Protein AF-A0AAD7UA98-F1 (afdb_monomer_lite)

Sequence (426 aa):
MFFFFVTSLAAAAREECEVGIVGAGWAGIYAAYRLAEAGHKDICVFEASQRTGGRTYSFGLDKLTIDVGAYRFAHEMHLPSDLIRHFGFDEACYEPDCAPDSEVNNYTLYKIVNDSNAAGYHMPLAAMAAKLEGARFFYGARLVGVHPGLALQFDNYTVTARSVLLNLPRSAIKQLDAKDTLFVDPIAERLLGCDPCGGERFFQIKVYCVYEYPWWRARLGIEEGYFTDVDTNPPFVGRYHDGPIFDGVVGPGALEVVYAVNLQYDQIEWYLQFRDDATEPLTVSSDPRLLDAIHTKLMKIHNLTDEKPPLAAVMGFWDLNQTHVATAPEASNFQALVGDSCPTETCLGHVSPHDYMVRTSLDPTNGSFPLFVANNDFWYGGYQDLTCCWAEQSLRVAERILHDHFRLPKPDWLDAHYYNTTILQL

Secondary structure (DSSP, 8-state):
--------------SEEEEEEE--SHHHHHHHHHHHHTT---EEEEESSSSTTTT--EEEETTEEEESS---EETT-HHHHHHHHHTT-EEEESSTT-PEETTTTTEEEEEEEETTEE--TTHHHHHHHTT-TTPEEEET--EEEEETTTEEEESS-EEEEEEEEE---HHHHTTS-GGG-S---HHHHHHHT--GGGSS--EEEEEEEEESS-HHHHHH---S-EEEE-SSSSPEEEETTTS-BSTTTTS-EEEEEEEEETTT-GGGGGGGGG-S-TT-SEEEE--HHHHHHHHHHHHHHHT-SSPPPPSEEEEEEEE-STTSSSPPP--BSTHHHHGGGS---GGGTT--HHHHHIIIII-TTTTSS-EEE--GGG-BTTBTTB-S--HHHHHHHHHHHHHHTT-PPPPTTS-HHHIIIIITT-

InterPro domains:
  IPR036188 FAD/NAD(P)-binding domain superfamily [G3DSA:3.50.50.60] (12-102)
  IPR036188 FAD/NAD(P)-binding domain superfamily [SSF51905] (15-185)
  IPR050281 Flavin monoamine oxidase and related enzymes [PTHR10742] (18-76)

Structure (mmCIF, N/CA/C/O backbone):
data_AF-A0AAD7UA98-F1
#
_entry.id   AF-A0AAD7UA98-F1
#
loop_
_atom_site.group_PDB
_atom_site.id
_atom_site.type_symbol
_atom_site.label_atom_id
_atom_site.label_alt_id
_atom_site.label_comp_id
_atom_site.label_asym_id
_atom_site.label_entity_id
_atom_site.label_seq_id
_atom_site.pdbx_PDB_ins_code
_atom_site.Cartn_x
_atom_site.Cartn_y
_atom_site.Cartn_z
_atom_site.occupancy
_atom_site.B_iso_or_equiv
_atom_site.auth_seq_id
_atom_site.auth_comp_id
_atom_site.auth_asym_id
_atom_site.auth_atom_id
_atom_site.pdbx_PDB_model_num
ATOM 1 N N . MET A 1 1 ? -44.241 -7.076 -26.609 1.00 37.97 1 MET A N 1
ATOM 2 C CA . MET A 1 1 ? -42.880 -7.252 -26.066 1.00 37.97 1 MET A CA 1
ATOM 3 C C . MET A 1 1 ? -42.855 -6.514 -24.736 1.00 37.97 1 MET A C 1
ATOM 5 O O . MET A 1 1 ? -42.953 -5.296 -24.734 1.00 37.97 1 MET A O 1
ATOM 9 N N . PHE A 1 2 ? -42.947 -7.252 -23.628 1.00 29.02 2 PHE A N 1
ATOM 10 C CA . PHE A 1 2 ? -43.043 -6.705 -22.271 1.00 29.02 2 PHE A CA 1
ATOM 11 C C . PHE A 1 2 ? -41.655 -6.242 -21.815 1.00 29.02 2 PHE A C 1
ATOM 13 O O . PHE A 1 2 ? -40.738 -7.056 -21.751 1.00 29.02 2 PHE A O 1
ATOM 20 N N . PHE A 1 3 ? -41.507 -4.956 -21.503 1.00 28.66 3 PHE A N 1
ATOM 21 C CA . PHE A 1 3 ? -40.347 -4.446 -20.776 1.00 28.66 3 PHE A CA 1
ATOM 22 C C . PHE A 1 3 ? -40.556 -4.732 -19.287 1.00 28.66 3 PHE A C 1
ATOM 24 O O . PHE A 1 3 ? -41.415 -4.124 -18.649 1.00 28.66 3 PHE A O 1
ATOM 31 N N . PHE A 1 4 ? -39.793 -5.675 -18.738 1.00 30.17 4 PHE A N 1
ATOM 32 C CA . PHE A 1 4 ? -39.646 -5.813 -17.294 1.00 30.17 4 PHE A CA 1
ATOM 33 C C . PHE A 1 4 ? -38.662 -4.744 -16.812 1.00 30.17 4 PHE A C 1
ATOM 35 O O . PHE A 1 4 ? -37.460 -4.847 -17.041 1.00 30.17 4 PHE A O 1
ATOM 42 N N . PHE A 1 5 ? -39.180 -3.714 -16.144 1.00 32.75 5 PHE A N 1
ATOM 43 C CA . PHE A 1 5 ? -38.383 -2.913 -15.222 1.00 32.75 5 PHE A CA 1
ATOM 44 C C . PHE A 1 5 ? -38.060 -3.798 -14.018 1.00 32.75 5 PHE A C 1
ATOM 46 O O . PHE A 1 5 ? -38.937 -4.094 -13.209 1.00 32.75 5 PHE A O 1
ATOM 53 N N . VAL A 1 6 ? -36.809 -4.239 -13.902 1.00 33.72 6 VAL A N 1
ATOM 54 C CA . VAL A 1 6 ? -36.295 -4.740 -12.627 1.00 33.72 6 VAL A CA 1
ATOM 55 C C . VAL A 1 6 ? -35.995 -3.506 -11.787 1.00 33.72 6 VAL A C 1
ATOM 57 O O . VAL A 1 6 ? -34.964 -2.858 -11.943 1.00 33.72 6 VAL A O 1
ATOM 60 N N . THR A 1 7 ? -36.940 -3.132 -10.930 1.00 34.50 7 THR A N 1
ATOM 61 C CA . THR A 1 7 ? -36.662 -2.245 -9.804 1.00 34.50 7 THR A CA 1
ATOM 62 C C . THR A 1 7 ? -35.604 -2.922 -8.943 1.00 34.50 7 THR A C 1
ATOM 64 O O . THR A 1 7 ? -35.870 -3.973 -8.358 1.00 34.50 7 THR A O 1
ATOM 67 N N . SER A 1 8 ? -34.407 -2.338 -8.899 1.00 37.91 8 SER A N 1
ATOM 68 C CA . SER A 1 8 ? -33.387 -2.676 -7.913 1.00 37.91 8 SER A CA 1
ATOM 69 C C . SER A 1 8 ? -33.990 -2.456 -6.528 1.00 37.91 8 SER A C 1
ATOM 71 O O . SER A 1 8 ? -34.195 -1.323 -6.093 1.00 37.91 8 SER A O 1
ATOM 73 N N . LEU A 1 9 ? -34.353 -3.548 -5.861 1.00 39.12 9 LEU A N 1
ATOM 74 C CA . LEU A 1 9 ? -34.545 -3.544 -4.423 1.00 39.12 9 LEU A CA 1
ATOM 75 C C . LEU A 1 9 ? -33.144 -3.396 -3.837 1.00 39.12 9 LEU A C 1
ATOM 77 O O . LEU A 1 9 ? -32.427 -4.382 -3.687 1.00 39.12 9 LEU A O 1
ATOM 81 N N . ALA A 1 10 ? -32.750 -2.157 -3.540 1.00 40.94 10 ALA A N 1
ATOM 82 C CA . ALA A 1 10 ? -31.718 -1.918 -2.549 1.00 40.94 10 ALA A CA 1
ATOM 83 C C . ALA A 1 10 ? -32.150 -2.699 -1.305 1.00 40.94 10 ALA A C 1
ATOM 85 O O . ALA A 1 10 ? -33.170 -2.381 -0.689 1.00 40.94 10 ALA A O 1
ATOM 86 N N . ALA A 1 11 ? -31.446 -3.790 -1.004 1.00 41.56 11 ALA A N 1
ATOM 87 C CA . ALA A 1 11 ? -31.601 -4.464 0.267 1.00 41.56 11 ALA A CA 1
ATOM 88 C C . ALA A 1 11 ? -31.388 -3.384 1.327 1.00 41.56 11 ALA A C 1
ATOM 90 O O . ALA A 1 11 ? -30.312 -2.790 1.374 1.00 41.56 11 ALA A O 1
ATOM 91 N N . ALA A 1 12 ? -32.429 -3.067 2.099 1.00 43.28 12 ALA A N 1
ATOM 92 C CA . ALA A 1 12 ? -32.301 -2.166 3.229 1.00 43.28 12 ALA A CA 1
ATOM 93 C C . ALA A 1 12 ? -31.185 -2.742 4.103 1.00 43.28 12 ALA A C 1
ATOM 95 O O . ALA A 1 12 ? -31.334 -3.832 4.665 1.00 43.28 12 ALA A O 1
ATOM 96 N N . ALA A 1 13 ? -30.028 -2.080 4.103 1.00 52.38 13 ALA A N 1
ATOM 97 C CA . ALA A 1 13 ? -28.912 -2.483 4.930 1.00 52.38 13 ALA A CA 1
ATOM 98 C C . ALA A 1 13 ? -29.445 -2.553 6.361 1.00 52.38 13 ALA A C 1
ATOM 100 O O . ALA A 1 13 ? -30.115 -1.627 6.815 1.00 52.38 13 ALA A O 1
ATOM 101 N N . ARG A 1 14 ? -29.197 -3.659 7.070 1.00 61.88 14 ARG A N 1
ATOM 102 C CA . ARG A 1 14 ? -29.333 -3.622 8.526 1.00 61.88 14 ARG A CA 1
ATOM 103 C C . ARG A 1 14 ? -28.490 -2.444 9.006 1.00 61.88 14 ARG A C 1
ATOM 105 O O . ARG A 1 14 ? -27.285 -2.447 8.755 1.00 61.88 14 ARG A O 1
ATOM 112 N N . GLU A 1 15 ? -29.134 -1.489 9.671 1.00 79.31 15 GLU A N 1
ATOM 113 C CA . GLU A 1 15 ? -28.532 -0.269 10.234 1.00 79.31 15 GLU A CA 1
ATOM 114 C C . GLU A 1 15 ? -27.592 -0.560 11.421 1.00 79.31 15 GLU A C 1
ATOM 116 O O . GLU A 1 15 ? -27.102 0.358 12.073 1.00 79.31 15 GLU A O 1
ATOM 121 N N . GLU A 1 16 ? -27.322 -1.838 11.700 1.00 91.12 16 GLU A N 1
ATOM 122 C CA . GLU A 1 16 ? -26.466 -2.302 12.784 1.00 91.12 16 GLU A CA 1
ATOM 123 C C . GLU A 1 16 ? -25.498 -3.383 12.285 1.00 91.12 16 GLU A C 1
ATOM 125 O O . GLU A 1 16 ? -25.853 -4.205 11.428 1.00 91.12 16 GLU A O 1
ATOM 130 N N . CYS A 1 17 ? -24.292 -3.386 12.847 1.00 94.12 17 CYS A N 1
ATOM 131 C CA . CYS A 1 17 ? -23.262 -4.407 12.676 1.00 94.12 17 CYS A CA 1
ATOM 132 C C . CYS A 1 17 ? -22.688 -4.793 14.050 1.00 94.12 17 CYS A C 1
ATOM 134 O O . CYS A 1 17 ? -22.576 -3.960 14.951 1.00 94.12 17 CYS A O 1
ATOM 136 N N . GLU A 1 18 ? -22.266 -6.041 14.239 1.00 95.00 18 GLU A N 1
ATOM 137 C CA . GLU A 1 18 ? -21.481 -6.395 15.428 1.00 95.00 18 GLU A CA 1
ATOM 138 C C . GLU A 1 18 ? -20.083 -5.773 15.331 1.00 95.00 18 GLU A C 1
ATOM 140 O O . GLU A 1 18 ? -19.629 -5.101 16.260 1.00 95.00 18 GLU A O 1
ATOM 145 N N . VAL A 1 19 ? -19.444 -5.930 14.169 1.00 97.31 19 VAL A N 1
ATOM 146 C CA . VAL A 1 19 ? -18.128 -5.358 13.878 1.00 97.31 19 VAL A CA 1
ATOM 147 C C . VAL A 1 19 ? -18.201 -4.529 12.602 1.00 97.31 19 VAL A C 1
ATOM 149 O O . VAL A 1 19 ? -18.524 -5.048 11.532 1.00 97.31 19 VAL A O 1
ATOM 152 N N . GLY A 1 20 ? -17.903 -3.235 12.715 1.00 97.75 20 GLY A N 1
ATOM 153 C CA . GLY A 1 20 ? -17.739 -2.332 11.580 1.00 97.75 20 GLY A CA 1
ATOM 154 C C . GLY A 1 20 ? -16.265 -2.187 11.213 1.00 97.75 20 GLY A C 1
ATOM 155 O O . GLY A 1 20 ? -15.462 -1.743 12.022 1.00 97.75 20 GLY A O 1
ATOM 156 N N . ILE A 1 21 ? -15.892 -2.535 9.992 1.00 98.56 21 ILE A N 1
ATOM 157 C CA . ILE A 1 21 ? -14.538 -2.359 9.466 1.00 98.56 21 ILE A CA 1
ATOM 158 C C . ILE A 1 21 ? -14.624 -1.337 8.342 1.00 98.56 21 ILE A C 1
ATOM 160 O O . ILE A 1 21 ? -15.347 -1.549 7.371 1.00 98.56 21 ILE A O 1
ATOM 164 N N . VAL A 1 22 ? -13.913 -0.221 8.468 1.00 98.00 22 VAL A N 1
ATOM 165 C CA . VAL A 1 22 ? -13.911 0.844 7.459 1.00 98.00 22 VAL A CA 1
ATOM 166 C C . VAL A 1 22 ? -12.542 0.895 6.788 1.00 98.00 22 VAL A C 1
ATOM 168 O O . VAL A 1 22 ? -11.547 1.199 7.438 1.00 98.00 22 VAL A O 1
ATOM 171 N N . GLY A 1 23 ? -12.508 0.603 5.492 1.00 97.56 23 GLY A N 1
ATOM 172 C CA . GLY A 1 23 ? -11.318 0.420 4.665 1.00 97.56 23 GLY A CA 1
ATOM 173 C C . GLY A 1 23 ? -11.058 -1.060 4.374 1.00 97.56 23 GLY A C 1
ATOM 174 O O . GLY A 1 23 ? -10.823 -1.851 5.285 1.00 97.56 23 GLY A O 1
ATOM 175 N N . ALA A 1 24 ? -11.063 -1.438 3.096 1.00 97.12 24 ALA A N 1
ATOM 176 C CA . ALA A 1 24 ? -10.772 -2.788 2.612 1.00 97.12 24 ALA A CA 1
ATOM 177 C C . ALA A 1 24 ? -9.306 -2.930 2.150 1.00 97.12 24 ALA A C 1
ATOM 179 O O . ALA A 1 24 ? -9.020 -3.528 1.110 1.00 97.12 24 ALA A O 1
ATOM 180 N N . GLY A 1 25 ? -8.364 -2.354 2.903 1.00 97.06 25 GLY A N 1
ATOM 181 C CA . GLY A 1 25 ? -6.926 -2.580 2.739 1.00 97.06 25 GLY A CA 1
ATOM 182 C C . GLY A 1 25 ? -6.443 -3.826 3.492 1.00 97.06 25 GLY A C 1
ATOM 183 O O . GLY A 1 25 ? -7.246 -4.641 3.947 1.00 97.06 25 GLY A O 1
ATOM 184 N N . TRP A 1 26 ? -5.120 -3.966 3.647 1.00 97.88 26 TRP A N 1
ATOM 185 C CA . TRP A 1 26 ? -4.495 -5.104 4.339 1.00 97.88 26 TRP A CA 1
ATOM 186 C C . TRP A 1 26 ? -5.079 -5.350 5.731 1.00 97.88 26 TRP A C 1
ATOM 188 O O . TRP A 1 26 ? -5.628 -6.420 5.966 1.00 97.88 26 TRP A O 1
ATOM 198 N N . ALA A 1 27 ? -5.009 -4.366 6.632 1.00 98.19 27 ALA A N 1
ATOM 199 C CA . ALA A 1 27 ? -5.503 -4.522 8.000 1.00 98.19 27 ALA A CA 1
ATOM 200 C C . ALA A 1 27 ? -7.015 -4.774 8.070 1.00 98.19 27 ALA A C 1
ATOM 202 O O . ALA A 1 27 ? -7.452 -5.604 8.863 1.00 98.19 27 ALA A O 1
ATOM 203 N N . GLY A 1 28 ? -7.813 -4.095 7.238 1.00 98.38 28 GLY A N 1
ATOM 204 C CA . GLY A 1 28 ? -9.266 -4.258 7.238 1.00 98.38 28 GLY A CA 1
ATOM 205 C C . GLY A 1 28 ? -9.708 -5.645 6.770 1.00 98.38 28 GLY A C 1
ATOM 206 O O . GLY A 1 28 ? -10.461 -6.324 7.469 1.00 98.38 28 GLY A O 1
ATOM 207 N N . ILE A 1 29 ? -9.195 -6.107 5.625 1.00 98.25 29 ILE A N 1
ATOM 208 C CA . ILE A 1 29 ? -9.502 -7.451 5.110 1.00 98.25 29 ILE A CA 1
ATOM 209 C C . ILE A 1 29 ? -8.942 -8.535 6.025 1.00 98.25 29 ILE A C 1
ATOM 211 O O . ILE A 1 29 ? -9.627 -9.525 6.272 1.00 98.25 29 ILE A O 1
ATOM 215 N N . TYR A 1 30 ? -7.742 -8.339 6.567 1.00 98.62 30 TYR A N 1
ATOM 216 C CA . TYR A 1 30 ? -7.142 -9.272 7.512 1.00 98.62 30 TYR A CA 1
ATOM 217 C C . TYR A 1 30 ? -7.964 -9.424 8.794 1.00 98.62 30 TYR A C 1
ATOM 219 O O . TYR A 1 30 ? -8.252 -10.546 9.215 1.00 98.62 30 TYR A O 1
ATOM 227 N N . ALA A 1 31 ? -8.412 -8.311 9.382 1.00 98.50 31 ALA A N 1
ATOM 228 C CA . ALA A 1 31 ? -9.278 -8.341 10.553 1.00 98.50 31 ALA A CA 1
ATOM 229 C C . ALA A 1 31 ? -10.613 -9.029 10.254 1.00 98.50 31 ALA A C 1
ATOM 231 O O . ALA A 1 31 ? -11.031 -9.904 11.012 1.00 98.50 31 ALA A O 1
ATOM 232 N N . ALA A 1 32 ? -11.248 -8.693 9.126 1.00 98.38 32 ALA A N 1
ATOM 233 C CA . ALA A 1 32 ? -12.476 -9.351 8.692 1.00 98.38 32 ALA A CA 1
ATOM 234 C C . ALA A 1 32 ? -12.274 -10.867 8.551 1.00 98.38 32 ALA A C 1
ATOM 236 O O . ALA A 1 32 ? -13.103 -11.645 9.019 1.00 98.38 32 ALA A O 1
ATOM 237 N N . TYR A 1 33 ? -11.159 -11.278 7.938 1.00 97.81 33 TYR A N 1
ATOM 238 C CA . TYR A 1 33 ? -10.825 -12.677 7.671 1.00 97.81 33 TYR A CA 1
ATOM 239 C C . TYR A 1 33 ? -10.687 -13.459 8.970 1.00 97.81 33 TYR A C 1
ATOM 241 O O . TYR A 1 33 ? -11.378 -14.454 9.174 1.00 97.81 33 TYR A O 1
ATOM 249 N N . ARG A 1 34 ? -9.889 -12.942 9.901 1.00 97.81 34 ARG A N 1
ATOM 250 C CA . ARG A 1 34 ? -9.655 -13.575 11.200 1.00 97.81 34 ARG A CA 1
ATOM 251 C C . ARG A 1 34 ? -10.902 -13.656 12.070 1.00 97.81 34 ARG A C 1
ATOM 253 O O . ARG A 1 34 ? -11.116 -14.666 12.738 1.00 97.81 34 ARG A O 1
ATOM 260 N N . LEU A 1 35 ? -11.742 -12.622 12.047 1.00 97.19 35 LEU A N 1
ATOM 261 C CA . LEU A 1 35 ? -13.026 -12.630 12.749 1.00 97.19 35 LEU A CA 1
ATOM 262 C C . LEU A 1 35 ? -13.990 -13.660 12.145 1.00 97.19 35 LEU A C 1
ATOM 264 O O . LEU A 1 35 ? -14.641 -14.396 12.890 1.00 97.19 35 LEU A O 1
ATOM 268 N N . ALA A 1 36 ? -14.061 -13.747 10.815 1.00 95.81 36 ALA A N 1
ATOM 269 C CA . ALA A 1 36 ? -14.895 -14.727 10.125 1.00 95.81 36 ALA A CA 1
ATOM 270 C C . ALA A 1 36 ? -14.436 -16.166 10.415 1.00 95.81 36 ALA A C 1
ATOM 272 O O . ALA A 1 36 ? -15.267 -17.014 10.744 1.00 95.81 36 ALA A O 1
ATOM 273 N N . GLU A 1 37 ? -13.126 -16.437 10.390 1.00 94.69 37 GLU A N 1
ATOM 274 C CA . GLU A 1 37 ? -12.563 -17.748 10.752 1.00 94.69 37 GLU A CA 1
ATOM 275 C C . GLU A 1 37 ? -12.889 -18.159 12.191 1.00 94.69 37 GLU A C 1
ATOM 277 O O . GLU A 1 37 ? -13.140 -19.333 12.466 1.00 94.69 37 GLU A O 1
ATOM 282 N N . ALA A 1 38 ? -12.947 -17.195 13.108 1.00 94.31 38 ALA A N 1
ATOM 283 C CA . ALA A 1 38 ? -13.352 -17.431 14.490 1.00 94.31 38 ALA A CA 1
ATOM 284 C C . ALA A 1 38 ? -14.873 -17.534 14.694 1.00 94.31 38 ALA A C 1
ATOM 286 O O . ALA A 1 38 ? -15.338 -17.754 15.814 1.00 94.31 38 ALA A O 1
ATOM 287 N N . GLY A 1 39 ? -15.658 -17.405 13.623 1.00 93.12 39 GLY A N 1
ATOM 288 C CA . GLY A 1 39 ? -17.101 -17.609 13.635 1.00 93.12 39 GLY A CA 1
ATOM 289 C C . GLY A 1 39 ? -17.933 -16.368 13.959 1.00 93.12 39 GLY A C 1
ATOM 290 O O . GLY A 1 39 ? -19.134 -16.521 14.210 1.00 93.12 39 GLY A O 1
ATOM 291 N N . HIS A 1 40 ? -17.357 -15.160 13.932 1.00 92.81 40 HIS A N 1
ATOM 292 C CA . HIS A 1 40 ? -18.151 -13.926 13.959 1.00 92.81 40 HIS A CA 1
ATOM 293 C C . HIS A 1 40 ? -18.977 -13.817 12.670 1.00 92.81 40 HIS A C 1
ATOM 295 O O . HIS A 1 40 ? -18.463 -14.016 11.572 1.00 92.81 40 HIS A O 1
ATOM 301 N N . LYS A 1 41 ? -20.276 -13.518 12.798 1.00 84.06 41 LYS A N 1
ATOM 302 C CA . LYS A 1 41 ? -21.236 -13.617 11.677 1.00 84.06 41 LYS A CA 1
ATOM 303 C C . LYS A 1 41 ? -21.770 -12.286 11.167 1.00 84.06 41 LYS A C 1
ATOM 305 O O . LYS A 1 41 ? -22.376 -12.265 10.102 1.00 84.06 41 LYS A O 1
ATOM 310 N N . ASP A 1 42 ? -21.601 -11.203 11.922 1.00 93.00 42 ASP A N 1
ATOM 311 C CA . ASP A 1 42 ? -22.148 -9.888 11.577 1.00 93.00 42 ASP A CA 1
ATOM 312 C C . ASP A 1 42 ? -21.040 -8.840 11.419 1.00 93.00 42 ASP A C 1
ATOM 314 O O . ASP A 1 42 ? -20.940 -7.861 12.162 1.00 93.00 42 ASP A O 1
ATOM 318 N N . ILE A 1 43 ? -20.174 -9.111 10.441 1.00 96.81 43 ILE A N 1
ATOM 319 C CA . ILE A 1 43 ? -19.045 -8.267 10.052 1.00 96.81 43 ILE A CA 1
ATOM 320 C C . ILE A 1 43 ? -19.471 -7.424 8.848 1.00 96.81 43 ILE A C 1
ATOM 322 O O . ILE A 1 43 ? -19.919 -7.961 7.831 1.00 96.81 43 ILE A O 1
ATOM 326 N N . CYS A 1 44 ? -19.305 -6.110 8.948 1.00 97.81 44 CYS A N 1
ATOM 327 C CA . CYS A 1 44 ? -19.545 -5.172 7.859 1.00 97.81 44 CYS A CA 1
ATOM 328 C C . CYS A 1 44 ? -18.231 -4.537 7.426 1.00 97.81 44 CYS A C 1
ATOM 330 O O . CYS A 1 44 ? -17.569 -3.904 8.244 1.00 97.81 44 CYS A O 1
ATOM 332 N N . VAL A 1 45 ? -17.878 -4.671 6.151 1.00 98.19 45 VAL A N 1
ATOM 333 C CA . VAL A 1 45 ? -16.706 -4.030 5.552 1.00 98.19 45 VAL A CA 1
ATOM 334 C C . VAL A 1 45 ? -17.180 -2.907 4.636 1.00 98.19 45 VAL A C 1
ATOM 336 O O . VAL A 1 45 ? -17.888 -3.149 3.659 1.00 98.19 45 VAL A O 1
ATOM 339 N N . PHE A 1 46 ? -16.794 -1.678 4.958 1.00 97.88 46 PHE A N 1
ATOM 340 C CA . PHE A 1 46 ? -17.123 -0.473 4.204 1.00 97.88 46 PHE A CA 1
ATOM 341 C C . PHE A 1 46 ? -15.880 0.022 3.476 1.00 97.88 46 PHE A C 1
ATOM 343 O O . PHE A 1 46 ? -14.867 0.298 4.109 1.00 97.88 46 PHE A O 1
ATOM 350 N N . GLU A 1 47 ? -15.947 0.139 2.158 1.00 96.69 47 GLU A N 1
ATOM 351 C CA . GLU A 1 47 ? -14.846 0.582 1.309 1.00 96.69 47 GLU A CA 1
ATOM 352 C C . GLU A 1 47 ? -15.308 1.772 0.478 1.00 96.69 47 GLU A C 1
ATOM 354 O O . GLU A 1 47 ? -16.334 1.712 -0.196 1.00 96.69 47 GLU A O 1
ATOM 359 N N . ALA A 1 48 ? -14.558 2.868 0.534 1.00 94.31 48 ALA A N 1
ATOM 360 C CA . ALA A 1 48 ? -14.937 4.100 -0.142 1.00 94.31 48 ALA A CA 1
ATOM 361 C C . ALA A 1 48 ? -14.710 4.031 -1.663 1.00 94.31 48 ALA A C 1
ATOM 363 O O . ALA A 1 48 ? -15.439 4.677 -2.414 1.00 94.31 48 ALA A O 1
ATOM 364 N N . SER A 1 49 ? -13.756 3.225 -2.132 1.00 91.75 49 SER A N 1
ATOM 365 C CA . SER A 1 49 ? -13.564 2.934 -3.555 1.00 91.75 49 SER A CA 1
ATOM 366 C C . SER A 1 49 ? -14.472 1.794 -4.046 1.00 91.75 49 SER A C 1
ATOM 368 O O . SER A 1 49 ? -15.310 1.259 -3.317 1.00 91.75 49 SER A O 1
ATOM 370 N N . GLN A 1 50 ? -14.307 1.412 -5.313 1.00 92.31 50 GLN A N 1
ATOM 371 C CA . GLN A 1 50 ? -14.962 0.244 -5.913 1.00 92.31 50 GLN A CA 1
ATOM 372 C C . GLN A 1 50 ? -14.094 -1.025 -5.848 1.00 92.31 50 GLN A C 1
ATOM 374 O O . GLN A 1 50 ? -14.394 -2.008 -6.525 1.00 92.31 50 GLN A O 1
ATOM 379 N N . ARG A 1 51 ? -12.994 -1.017 -5.077 1.00 92.50 51 ARG A N 1
ATOM 380 C CA . ARG A 1 51 ? -12.004 -2.099 -5.077 1.00 92.50 51 ARG A CA 1
ATOM 381 C C . ARG A 1 51 ? -11.434 -2.375 -3.685 1.00 92.50 51 ARG A C 1
ATOM 383 O O . ARG A 1 51 ? -11.073 -1.476 -2.940 1.00 92.50 51 ARG A O 1
ATOM 390 N N . THR A 1 52 ? -11.249 -3.653 -3.379 1.00 95.00 52 THR A N 1
ATOM 391 C CA . THR A 1 52 ? -10.440 -4.102 -2.238 1.00 95.00 52 THR A CA 1
ATOM 392 C C . THR A 1 52 ? -8.946 -3.961 -2.541 1.00 95.00 52 THR A C 1
ATOM 394 O O . THR A 1 52 ? -8.489 -4.358 -3.613 1.00 95.00 52 THR A O 1
ATOM 397 N N . GLY A 1 53 ? -8.159 -3.449 -1.594 1.00 93.69 53 GLY A N 1
ATOM 398 C CA . GLY A 1 53 ? -6.697 -3.406 -1.702 1.00 93.69 53 GLY A CA 1
ATOM 399 C C . GLY A 1 53 ? -6.037 -2.142 -1.170 1.00 93.69 53 GLY A C 1
ATOM 400 O O . GLY A 1 53 ? -4.879 -2.192 -0.752 1.00 93.69 53 GLY A O 1
ATOM 401 N N . GLY A 1 54 ? -6.746 -1.009 -1.168 1.00 93.44 54 GLY A N 1
ATOM 402 C CA . GLY A 1 54 ? -6.150 0.293 -0.858 1.00 93.44 54 GLY A CA 1
ATOM 403 C C . GLY A 1 54 ? -4.880 0.533 -1.689 1.00 93.44 54 GLY A C 1
ATOM 404 O O . GLY A 1 54 ? -4.892 0.364 -2.910 1.00 93.44 54 GLY A O 1
ATOM 405 N N . ARG A 1 55 ? -3.763 0.831 -1.008 1.00 94.56 55 ARG A N 1
ATOM 406 C CA . ARG A 1 55 ? -2.421 1.026 -1.601 1.00 94.56 55 ARG A CA 1
ATOM 407 C C . ARG A 1 55 ? -1.780 -0.220 -2.225 1.00 94.56 55 ARG A C 1
ATOM 409 O O . ARG A 1 55 ? -0.716 -0.131 -2.829 1.00 94.56 55 ARG A O 1
ATOM 416 N N . THR A 1 56 ? -2.382 -1.398 -2.074 1.00 96.44 56 THR A N 1
ATOM 417 C CA . THR A 1 56 ? -1.985 -2.583 -2.846 1.00 96.44 56 THR A CA 1
ATOM 418 C C . THR A 1 56 ? -2.833 -2.640 -4.103 1.00 96.44 56 THR A C 1
ATOM 420 O O . THR A 1 56 ? -4.053 -2.830 -4.035 1.00 96.44 56 THR A O 1
ATOM 423 N N . TYR A 1 57 ? -2.188 -2.428 -5.247 1.00 95.88 57 TYR A N 1
ATOM 424 C CA . TYR A 1 57 ? -2.861 -2.339 -6.532 1.00 95.88 57 TYR A CA 1
ATOM 425 C C . TYR A 1 57 ? -2.021 -2.987 -7.628 1.00 95.88 57 TYR A C 1
ATOM 427 O O . TYR A 1 57 ? -1.025 -2.425 -8.080 1.00 95.88 57 TYR A O 1
ATOM 435 N N . SER A 1 58 ? -2.475 -4.161 -8.054 1.00 96.88 58 SER A N 1
ATOM 436 C CA . SER A 1 58 ? -1.977 -4.863 -9.228 1.00 96.88 58 SER A CA 1
ATOM 437 C C . SER A 1 58 ? -2.912 -4.624 -10.414 1.00 96.88 58 SER A C 1
ATOM 439 O O . SER A 1 58 ? -4.126 -4.792 -10.289 1.00 96.88 58 SER A O 1
ATOM 441 N N . PHE A 1 59 ? -2.356 -4.263 -11.565 1.00 96.31 59 PHE A N 1
ATOM 442 C CA . PHE A 1 59 ? -3.073 -4.082 -12.821 1.00 96.31 59 PHE A CA 1
ATOM 443 C C . PHE A 1 59 ? -2.618 -5.128 -13.842 1.00 96.31 59 PHE A C 1
ATOM 445 O O . PHE A 1 59 ? -1.421 -5.304 -14.070 1.00 96.31 59 PHE A O 1
ATOM 452 N N . GLY A 1 60 ? -3.572 -5.828 -14.452 1.00 96.56 60 GLY A N 1
ATOM 453 C CA . GLY A 1 60 ? -3.296 -6.776 -15.529 1.00 96.56 60 GLY A CA 1
ATOM 454 C C . GLY A 1 60 ? -3.289 -6.077 -16.886 1.00 96.56 60 GLY A C 1
ATOM 455 O O . GLY A 1 60 ? -4.282 -5.450 -17.253 1.00 96.56 60 GLY A O 1
ATOM 456 N N . LEU A 1 61 ? -2.205 -6.226 -17.647 1.00 94.31 61 LEU A N 1
ATOM 457 C CA . LEU A 1 61 ? -2.113 -5.783 -19.038 1.00 94.31 61 LEU A CA 1
ATOM 458 C C . LEU A 1 61 ? -1.404 -6.855 -19.870 1.00 94.31 61 LEU A C 1
ATOM 460 O O . LEU A 1 61 ? -0.274 -7.240 -19.575 1.00 94.31 61 LEU A O 1
ATOM 464 N N . ASP A 1 62 ? -2.080 -7.354 -20.904 1.00 86.31 62 ASP A N 1
ATOM 465 C CA . ASP A 1 62 ? -1.664 -8.530 -21.675 1.00 86.31 62 ASP A CA 1
ATOM 466 C C . ASP A 1 62 ? -1.383 -9.756 -20.784 1.00 86.31 62 ASP A C 1
ATOM 468 O O . ASP A 1 62 ? -2.300 -10.313 -20.183 1.00 86.31 62 ASP A O 1
ATOM 472 N N . LYS A 1 63 ? -0.119 -10.196 -20.718 1.00 91.31 63 LYS A N 1
ATOM 473 C CA . LYS A 1 63 ? 0.356 -11.312 -19.882 1.00 91.31 63 LYS A CA 1
ATOM 474 C C . LYS A 1 63 ? 1.109 -10.841 -18.635 1.00 91.31 63 LYS A C 1
ATOM 476 O O . LYS A 1 63 ? 1.731 -11.653 -17.954 1.00 91.31 63 LYS A O 1
ATOM 481 N N . LEU A 1 64 ? 1.109 -9.535 -18.379 1.00 96.19 64 LEU A N 1
ATOM 482 C CA . LEU A 1 64 ? 1.825 -8.911 -17.278 1.00 96.19 64 LEU A CA 1
ATOM 483 C C . LEU A 1 64 ? 0.859 -8.545 -16.158 1.00 96.19 64 LEU A C 1
ATOM 485 O O . LEU A 1 64 ? -0.227 -8.020 -16.406 1.00 96.19 64 LEU A O 1
ATOM 489 N N . THR A 1 65 ? 1.312 -8.746 -14.926 1.00 97.31 65 THR A N 1
ATOM 490 C CA . THR A 1 65 ? 0.696 -8.158 -13.736 1.00 97.31 65 THR A CA 1
ATOM 491 C C . THR A 1 65 ? 1.643 -7.101 -13.192 1.00 97.31 65 THR A C 1
ATOM 493 O O . THR A 1 65 ? 2.742 -7.427 -12.750 1.00 97.31 65 THR A O 1
ATOM 496 N N . ILE A 1 66 ? 1.235 -5.837 -13.261 1.00 97.88 66 ILE A N 1
ATOM 497 C CA . ILE A 1 66 ? 2.042 -4.674 -12.883 1.00 97.88 66 ILE A CA 1
ATOM 498 C C . ILE A 1 66 ? 1.533 -4.140 -11.546 1.00 97.88 66 ILE A C 1
ATOM 500 O O . ILE A 1 66 ? 0.381 -3.723 -11.441 1.00 97.88 66 ILE A O 1
ATOM 504 N N . ASP A 1 67 ? 2.385 -4.126 -10.526 1.00 97.69 67 ASP A N 1
ATOM 505 C CA . ASP A 1 67 ? 2.048 -3.553 -9.224 1.00 97.69 67 ASP A CA 1
ATOM 506 C C . ASP A 1 67 ? 2.357 -2.051 -9.188 1.00 97.69 67 ASP A C 1
ATOM 508 O O . ASP A 1 67 ? 3.487 -1.621 -8.950 1.00 97.69 67 ASP A O 1
ATOM 512 N N . VAL A 1 68 ? 1.322 -1.232 -9.374 1.00 96.12 68 VAL A N 1
ATOM 513 C CA . VAL A 1 68 ? 1.428 0.233 -9.290 1.00 96.12 68 VAL A CA 1
ATOM 514 C C . VAL A 1 68 ? 1.441 0.751 -7.850 1.00 96.12 68 VAL A C 1
ATOM 516 O O . VAL A 1 68 ? 1.647 1.940 -7.638 1.00 96.12 68 VAL A O 1
ATOM 519 N N . GLY A 1 69 ? 1.245 -0.130 -6.863 1.00 95.00 69 GLY A N 1
ATOM 520 C CA . GLY A 1 69 ? 1.383 0.140 -5.429 1.00 95.00 69 GLY A CA 1
ATOM 521 C C . GLY A 1 69 ? 2.443 -0.751 -4.766 1.00 95.00 69 GLY A C 1
ATOM 522 O O . GLY A 1 69 ? 3.548 -0.914 -5.289 1.00 95.00 69 GLY A O 1
ATOM 523 N N . ALA A 1 70 ? 2.107 -1.334 -3.610 1.00 95.25 70 ALA A N 1
ATOM 524 C CA . ALA A 1 70 ? 2.952 -2.331 -2.939 1.00 95.25 70 ALA A CA 1
ATOM 525 C C . ALA A 1 70 ? 3.162 -3.583 -3.815 1.00 95.25 70 ALA A C 1
ATOM 527 O O . ALA A 1 70 ? 2.222 -4.014 -4.479 1.00 95.25 70 ALA A O 1
ATOM 528 N N . TYR A 1 71 ? 4.376 -4.148 -3.808 1.00 95.25 71 TYR A N 1
ATOM 529 C CA . TYR A 1 71 ? 4.803 -5.151 -4.802 1.00 95.25 71 TYR A CA 1
ATOM 530 C C . TYR A 1 71 ? 5.826 -6.190 -4.308 1.00 95.25 71 TYR A C 1
ATOM 532 O O . TYR A 1 71 ? 6.148 -7.133 -5.028 1.00 95.25 71 TYR A O 1
ATOM 540 N N . ARG A 1 72 ? 6.351 -6.030 -3.088 1.00 94.62 72 ARG A N 1
ATOM 541 C CA . ARG A 1 72 ? 7.403 -6.884 -2.521 1.00 94.62 72 ARG A CA 1
ATOM 542 C C . ARG A 1 72 ? 7.263 -7.008 -1.004 1.00 94.62 72 ARG A C 1
ATOM 544 O O . ARG A 1 72 ? 6.576 -6.196 -0.382 1.00 94.62 72 ARG A O 1
ATOM 551 N N . PHE A 1 73 ? 7.895 -8.022 -0.423 1.00 95.94 73 PHE A N 1
ATOM 552 C CA . PHE A 1 73 ? 7.895 -8.310 1.017 1.00 95.94 73 PHE A CA 1
ATOM 553 C C . PHE A 1 73 ? 9.193 -9.008 1.438 1.00 95.94 73 PHE A C 1
ATOM 555 O O . PHE A 1 73 ? 9.884 -9.571 0.596 1.00 95.94 73 PHE A O 1
ATOM 562 N N . ALA A 1 74 ? 9.509 -8.993 2.733 1.00 95.31 74 ALA A N 1
ATOM 563 C CA . ALA A 1 74 ? 10.598 -9.777 3.320 1.00 95.31 74 ALA A CA 1
ATOM 564 C C . ALA A 1 74 ? 10.040 -10.964 4.115 1.00 95.31 74 ALA A C 1
ATOM 566 O O . ALA A 1 74 ? 8.909 -10.909 4.601 1.00 95.31 74 ALA A O 1
ATOM 567 N N . HIS A 1 75 ? 10.833 -12.017 4.301 1.00 95.44 75 HIS A N 1
ATOM 568 C CA . HIS A 1 75 ? 10.429 -13.188 5.091 1.00 95.44 75 HIS A CA 1
ATOM 569 C C . HIS A 1 75 ? 10.343 -12.892 6.590 1.00 95.44 75 HIS A C 1
ATOM 571 O O . HIS A 1 75 ? 9.543 -13.496 7.296 1.00 95.44 75 HIS A O 1
ATOM 577 N N . GLU A 1 76 ? 11.106 -11.907 7.049 1.00 93.25 76 GLU A N 1
ATOM 578 C CA . GLU A 1 76 ? 11.101 -11.364 8.405 1.00 93.25 76 GLU A CA 1
ATOM 579 C C . GLU A 1 76 ? 9.835 -10.538 8.703 1.00 93.25 76 GLU A C 1
ATOM 581 O O . GLU A 1 76 ? 9.495 -10.299 9.864 1.00 93.25 76 GLU A O 1
ATOM 586 N N . MET A 1 77 ? 9.099 -10.123 7.664 1.00 94.00 77 MET A N 1
ATOM 587 C CA . MET A 1 77 ? 7.760 -9.546 7.794 1.00 94.00 77 MET A CA 1
ATOM 588 C C . MET A 1 77 ? 6.736 -10.679 7.885 1.00 94.00 77 MET A C 1
ATOM 590 O O . MET A 1 77 ? 6.025 -10.974 6.921 1.00 94.00 77 MET A O 1
ATOM 594 N N . HIS A 1 78 ? 6.694 -11.344 9.040 1.00 95.25 78 HIS A N 1
ATOM 595 C CA . HIS A 1 78 ? 5.908 -12.559 9.246 1.00 95.25 78 HIS A CA 1
ATOM 596 C C . HIS A 1 78 ? 4.423 -12.410 8.901 1.00 95.25 78 HIS A C 1
ATOM 598 O O . HIS A 1 78 ? 3.847 -13.354 8.380 1.00 95.25 78 HIS A O 1
ATOM 604 N N . LEU A 1 79 ? 3.765 -11.267 9.124 1.00 94.31 79 LEU A N 1
ATOM 605 C CA . LEU A 1 79 ? 2.328 -11.191 8.834 1.00 94.31 79 LEU A CA 1
ATOM 606 C C . LEU A 1 79 ? 1.996 -11.248 7.338 1.00 94.31 79 LEU A C 1
ATOM 608 O O . LEU A 1 79 ? 1.231 -12.135 6.965 1.00 94.31 79 LEU A O 1
ATOM 612 N N . PRO A 1 80 ? 2.525 -10.388 6.446 1.00 95.69 80 PRO A N 1
ATOM 613 C CA . PRO A 1 80 ? 2.310 -10.592 5.024 1.00 95.69 80 PRO A CA 1
ATOM 614 C C . PRO A 1 80 ? 2.975 -11.893 4.550 1.00 95.69 80 PRO A C 1
ATOM 616 O O . PRO A 1 80 ? 2.345 -12.632 3.802 1.00 95.69 80 PRO A O 1
ATOM 619 N N . SER A 1 81 ? 4.194 -12.221 5.001 1.00 97.50 81 SER A N 1
ATOM 620 C CA . SER A 1 81 ? 4.952 -13.368 4.481 1.00 97.50 81 SER A CA 1
ATOM 621 C C . SER A 1 81 ? 4.366 -14.729 4.874 1.00 97.50 81 SER A C 1
ATOM 623 O O . SER A 1 81 ? 4.127 -15.566 4.002 1.00 97.50 81 SER A O 1
ATOM 625 N N . ASP A 1 82 ? 4.080 -14.966 6.155 1.00 97.94 82 ASP A N 1
ATOM 626 C CA . ASP A 1 82 ? 3.507 -16.236 6.615 1.00 97.94 82 ASP A CA 1
ATOM 627 C C . ASP A 1 82 ? 2.089 -16.415 6.070 1.00 97.94 82 ASP A C 1
ATOM 629 O O . ASP A 1 82 ? 1.709 -17.532 5.731 1.00 97.94 82 ASP A O 1
ATOM 633 N N . LEU A 1 83 ? 1.328 -15.327 5.898 1.00 96.81 83 LEU A N 1
ATOM 634 C CA . LEU A 1 83 ? 0.006 -15.373 5.275 1.00 96.81 83 LEU A CA 1
ATOM 635 C C . LEU A 1 83 ? 0.079 -15.714 3.777 1.00 96.81 83 LEU A C 1
ATOM 637 O O . LEU A 1 83 ? -0.707 -16.530 3.297 1.00 96.81 83 LEU A O 1
ATOM 641 N N . ILE A 1 84 ? 1.030 -15.131 3.037 1.00 97.81 84 ILE A N 1
ATOM 642 C CA . ILE A 1 84 ? 1.296 -15.478 1.629 1.00 97.81 84 ILE A CA 1
ATOM 643 C C . ILE A 1 84 ? 1.563 -16.982 1.503 1.00 97.81 84 ILE A C 1
ATOM 645 O O . ILE A 1 84 ? 0.930 -17.659 0.689 1.00 97.81 84 ILE A O 1
ATOM 649 N N . ARG A 1 85 ? 2.436 -17.526 2.360 1.00 97.44 85 ARG A N 1
ATOM 650 C CA . ARG A 1 85 ? 2.751 -18.961 2.372 1.00 97.44 85 ARG A CA 1
ATOM 651 C C . ARG A 1 85 ? 1.595 -19.819 2.874 1.00 97.44 85 ARG A C 1
ATOM 653 O O . ARG A 1 85 ? 1.394 -20.916 2.361 1.00 97.44 85 ARG A O 1
ATOM 660 N N . HIS A 1 86 ? 0.807 -19.328 3.828 1.00 97.44 86 HIS A N 1
ATOM 661 C CA . HIS A 1 86 ? -0.387 -20.011 4.327 1.00 97.44 86 HIS A CA 1
ATOM 662 C C . HIS A 1 86 ? -1.403 -20.267 3.207 1.00 97.44 86 HIS A C 1
ATOM 664 O O . HIS A 1 86 ? -1.967 -21.358 3.127 1.00 97.44 86 HIS A O 1
ATOM 670 N N . PHE A 1 87 ? -1.590 -19.299 2.307 1.00 97.50 87 PHE A N 1
ATOM 671 C CA . PHE A 1 87 ? -2.434 -19.465 1.123 1.00 97.50 87 PHE A CA 1
ATOM 672 C C . PHE A 1 87 ? -1.774 -20.260 -0.014 1.00 97.50 87 PHE A C 1
ATOM 674 O O . PHE A 1 87 ? -2.431 -20.529 -1.019 1.00 97.50 87 PHE A O 1
ATOM 681 N N . GLY A 1 88 ? -0.519 -20.688 0.154 1.00 97.25 88 GLY A N 1
ATOM 682 C CA . GLY A 1 88 ? 0.189 -21.543 -0.796 1.00 97.25 88 GLY A CA 1
ATOM 683 C C . GLY A 1 88 ? 0.598 -20.830 -2.079 1.00 97.25 88 GLY A C 1
ATOM 684 O O . GLY A 1 88 ? 0.632 -21.465 -3.130 1.00 97.25 88 GLY A O 1
ATOM 685 N N . PHE A 1 89 ? 0.857 -19.522 -2.018 1.00 97.88 89 PHE A N 1
ATOM 686 C CA . PHE A 1 89 ? 1.364 -18.788 -3.172 1.00 97.88 89 PHE A CA 1
ATOM 687 C C . PHE A 1 89 ? 2.858 -19.022 -3.375 1.00 97.88 89 PHE A C 1
ATOM 689 O O . PHE A 1 89 ? 3.628 -19.018 -2.413 1.00 97.88 89 PHE A O 1
ATOM 696 N N . ASP A 1 90 ? 3.256 -19.159 -4.637 1.00 97.25 90 ASP A N 1
ATOM 697 C CA . ASP A 1 90 ? 4.661 -19.235 -5.009 1.00 97.25 90 ASP A CA 1
ATOM 698 C C . ASP A 1 90 ? 5.332 -17.862 -4.885 1.00 97.25 90 ASP A C 1
ATOM 700 O O . ASP A 1 90 ? 4.751 -16.812 -5.185 1.00 97.25 90 ASP A O 1
ATOM 704 N N . GLU A 1 91 ? 6.592 -17.884 -4.465 1.00 96.38 91 GLU A N 1
ATOM 705 C CA . GLU A 1 91 ? 7.428 -16.704 -4.288 1.00 96.38 91 GLU A CA 1
ATOM 706 C C . GLU A 1 91 ? 8.741 -16.844 -5.059 1.00 96.38 91 GLU A C 1
ATOM 708 O O . GLU A 1 91 ? 9.285 -17.936 -5.225 1.00 96.38 91 GLU A O 1
ATOM 713 N N . ALA A 1 92 ? 9.257 -15.717 -5.536 1.00 94.94 92 ALA A N 1
ATOM 714 C CA . ALA A 1 92 ? 10.583 -15.619 -6.129 1.00 94.94 92 ALA A CA 1
ATOM 715 C C . ALA A 1 92 ? 11.327 -14.442 -5.508 1.00 94.94 92 ALA A C 1
ATOM 717 O O . ALA A 1 92 ? 10.696 -13.474 -5.070 1.00 94.94 92 ALA A O 1
ATOM 718 N N . CYS A 1 93 ? 12.658 -14.509 -5.503 1.00 94.31 93 CYS A N 1
ATOM 719 C CA . CYS A 1 93 ? 13.473 -13.370 -5.109 1.00 94.31 93 CYS A CA 1
ATOM 720 C C . CYS A 1 93 ? 13.111 -12.153 -5.965 1.00 94.31 93 CYS A C 1
ATOM 722 O O . CYS A 1 93 ? 12.867 -12.251 -7.174 1.00 94.31 93 CYS A O 1
ATOM 724 N N . TYR A 1 94 ? 13.006 -11.011 -5.298 1.00 92.50 94 TYR A N 1
ATOM 725 C CA . TYR A 1 94 ? 12.799 -9.735 -5.957 1.00 92.50 94 TYR A CA 1
ATOM 726 C C . TYR A 1 94 ? 14.062 -9.345 -6.735 1.00 92.50 94 TYR A C 1
ATOM 728 O O . TYR A 1 94 ? 13.966 -9.123 -7.944 1.00 92.50 94 TYR A O 1
ATOM 736 N N . GLU A 1 95 ? 15.218 -9.376 -6.065 1.00 89.88 95 GLU A N 1
ATOM 737 C CA . GLU A 1 95 ? 16.529 -9.261 -6.707 1.00 89.88 95 GLU A CA 1
ATOM 738 C C . GLU A 1 95 ? 16.872 -10.568 -7.440 1.00 89.88 95 GLU A C 1
ATOM 740 O O . GLU A 1 95 ? 16.693 -11.648 -6.858 1.00 89.88 95 GLU A O 1
ATOM 745 N N . PRO A 1 96 ? 17.361 -10.524 -8.693 1.00 87.19 96 PRO A N 1
ATOM 746 C CA . PRO A 1 96 ? 17.716 -11.727 -9.448 1.00 87.19 96 PRO A CA 1
ATOM 747 C C . PRO A 1 96 ? 18.715 -12.659 -8.753 1.00 87.19 96 PRO A C 1
ATOM 749 O O . PRO A 1 96 ? 18.606 -13.878 -8.898 1.00 87.19 96 PRO A O 1
ATOM 752 N N . ASP A 1 97 ? 19.660 -12.114 -7.985 1.00 89.69 97 ASP A N 1
ATOM 753 C CA . ASP A 1 97 ? 20.666 -12.875 -7.236 1.00 89.69 97 ASP A CA 1
ATOM 754 C C . ASP A 1 97 ? 20.254 -13.196 -5.784 1.00 89.69 97 ASP A C 1
ATOM 756 O O . ASP A 1 97 ? 21.021 -13.814 -5.040 1.00 89.69 97 ASP A O 1
ATOM 760 N N . CYS A 1 98 ? 19.034 -12.814 -5.387 1.00 92.56 98 CYS A N 1
ATOM 761 C CA . CYS A 1 98 ? 18.514 -12.910 -4.023 1.00 92.56 98 CYS A CA 1
ATOM 762 C C . CYS A 1 98 ? 19.324 -12.126 -2.972 1.00 92.56 98 CYS A C 1
ATOM 764 O O . CYS A 1 98 ? 19.229 -12.432 -1.774 1.00 92.56 98 CYS A O 1
ATOM 766 N N . ALA A 1 99 ? 20.118 -11.133 -3.382 1.00 92.25 99 ALA A N 1
ATOM 767 C CA . ALA A 1 99 ? 20.868 -10.311 -2.450 1.00 92.25 99 ALA A CA 1
ATOM 768 C C . ALA A 1 99 ? 19.936 -9.563 -1.479 1.00 92.25 99 ALA A C 1
ATOM 770 O O . ALA A 1 99 ? 18.801 -9.211 -1.816 1.00 92.25 99 ALA A O 1
ATOM 771 N N . PRO A 1 100 ? 20.404 -9.318 -0.246 1.00 91.50 100 PRO A N 1
ATOM 772 C CA . PRO A 1 100 ? 19.724 -8.427 0.676 1.00 91.50 100 PRO A CA 1
ATOM 773 C C . PRO A 1 100 ? 19.538 -7.011 0.120 1.00 91.50 100 PRO A C 1
ATOM 775 O O . PRO A 1 100 ? 20.490 -6.407 -0.374 1.00 91.50 100 PRO A O 1
ATOM 778 N N . ASP A 1 101 ? 18.337 -6.456 0.283 1.00 84.12 101 ASP A N 1
ATOM 779 C CA . ASP A 1 101 ? 18.014 -5.084 -0.104 1.00 84.12 101 ASP A CA 1
ATOM 780 C C . ASP A 1 101 ? 18.306 -4.125 1.064 1.00 84.12 101 ASP A C 1
ATOM 782 O O . ASP A 1 101 ? 17.750 -4.227 2.166 1.00 84.12 101 ASP A O 1
ATOM 786 N N . SER A 1 102 ? 19.185 -3.155 0.815 1.00 79.19 102 SER A N 1
ATOM 787 C CA . SER A 1 102 ? 19.542 -2.113 1.782 1.00 79.19 102 SER A CA 1
ATOM 788 C C . SER A 1 102 ? 18.377 -1.194 2.183 1.00 79.19 102 SER A C 1
ATOM 790 O O . SER A 1 102 ? 18.447 -0.564 3.237 1.00 79.19 102 SER A O 1
ATOM 792 N N . GLU A 1 103 ? 17.297 -1.139 1.396 1.00 71.75 103 GLU A N 1
ATOM 793 C CA . GLU A 1 103 ? 16.087 -0.360 1.682 1.00 71.75 103 GLU A CA 1
ATOM 794 C C . GLU A 1 103 ? 15.295 -0.920 2.879 1.00 71.75 103 GLU A C 1
ATOM 796 O O . GLU A 1 103 ? 14.466 -0.210 3.451 1.00 71.75 103 GLU A O 1
ATOM 801 N N . VAL A 1 104 ? 15.534 -2.179 3.279 1.00 74.94 104 VAL A N 1
ATOM 802 C CA . VAL A 1 104 ? 14.683 -2.894 4.247 1.00 74.94 104 VAL A CA 1
ATOM 803 C C . VAL A 1 104 ? 15.509 -3.697 5.243 1.00 74.94 104 VAL A C 1
ATOM 805 O O . VAL A 1 104 ? 15.504 -4.923 5.224 1.00 74.94 104 VAL A O 1
ATOM 808 N N . ASN A 1 105 ? 16.250 -3.015 6.119 1.00 81.88 105 ASN A N 1
ATOM 809 C CA . ASN A 1 105 ? 17.097 -3.654 7.140 1.00 81.88 105 ASN A CA 1
ATOM 810 C C . ASN A 1 105 ? 18.057 -4.721 6.591 1.00 81.88 105 ASN A C 1
ATOM 812 O O . ASN A 1 105 ? 18.474 -5.612 7.333 1.00 81.88 105 ASN A O 1
ATOM 816 N N . ASN A 1 106 ? 18.419 -4.634 5.306 1.00 88.06 106 ASN A N 1
ATOM 817 C CA . ASN A 1 106 ? 19.240 -5.637 4.645 1.00 88.06 106 ASN A CA 1
ATOM 818 C C . ASN A 1 106 ? 18.596 -7.041 4.704 1.00 88.06 106 ASN A C 1
ATOM 820 O O . ASN A 1 106 ? 19.277 -8.031 4.984 1.00 88.06 106 ASN A O 1
ATOM 824 N N . TYR A 1 107 ? 17.282 -7.110 4.470 1.00 92.62 107 TYR A N 1
ATOM 825 C CA . TYR A 1 107 ? 16.528 -8.346 4.257 1.00 92.62 107 TYR A CA 1
ATOM 826 C C . TYR A 1 107 ? 16.501 -8.725 2.778 1.00 92.62 107 TYR A C 1
ATOM 828 O O . TYR A 1 107 ? 16.464 -7.858 1.905 1.00 92.62 107 TYR A O 1
ATOM 836 N N . THR A 1 108 ? 16.460 -10.023 2.481 1.00 95.31 108 THR A N 1
ATOM 837 C CA . THR A 1 108 ? 16.135 -10.486 1.127 1.00 95.31 108 THR A CA 1
ATOM 838 C C . THR A 1 108 ? 14.649 -10.258 0.864 1.00 95.31 108 THR A C 1
ATOM 840 O O . THR A 1 108 ? 13.793 -10.674 1.650 1.00 95.31 108 THR A O 1
ATOM 843 N N . LEU A 1 109 ? 14.344 -9.601 -0.254 1.00 95.25 109 LEU A N 1
ATOM 844 C CA . LEU A 1 109 ? 12.976 -9.324 -0.672 1.00 95.25 109 LEU A CA 1
ATOM 845 C C . LEU A 1 109 ? 12.474 -10.348 -1.685 1.00 95.25 109 LEU A C 1
ATOM 847 O O . LEU A 1 109 ? 13.233 -10.917 -2.471 1.00 95.25 109 LEU A O 1
ATOM 851 N N . TYR A 1 110 ? 11.161 -10.527 -1.688 1.00 96.31 110 TYR A N 1
ATOM 852 C CA . TYR A 1 110 ? 10.440 -11.487 -2.504 1.00 96.31 110 TYR A CA 1
ATOM 853 C C . TYR A 1 110 ? 9.221 -10.838 -3.152 1.00 96.31 110 TYR A C 1
ATOM 855 O O . TYR A 1 110 ? 8.682 -9.836 -2.670 1.00 96.31 110 TYR A O 1
ATOM 863 N N . LYS A 1 111 ? 8.770 -11.448 -4.245 1.00 96.00 111 LYS A N 1
ATOM 864 C CA . LYS A 1 111 ? 7.530 -11.128 -4.956 1.00 96.00 111 LYS A CA 1
ATOM 865 C C . LYS A 1 111 ? 6.715 -12.394 -5.183 1.00 96.00 111 LYS A C 1
ATOM 867 O O . LYS A 1 111 ? 7.267 -13.489 -5.270 1.00 96.00 111 LYS A O 1
ATOM 872 N N . ILE A 1 112 ? 5.402 -12.230 -5.303 1.00 97.56 112 ILE A N 1
ATOM 873 C CA . ILE A 1 112 ? 4.478 -13.337 -5.569 1.00 97.56 112 ILE A CA 1
ATOM 874 C C . ILE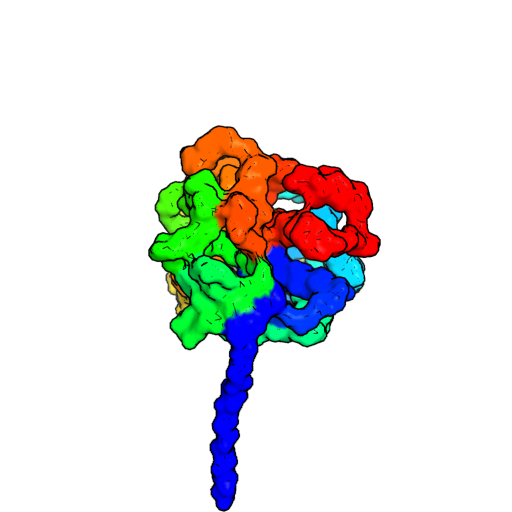 A 1 112 ? 4.493 -13.646 -7.067 1.00 97.56 112 ILE A C 1
ATOM 876 O O . ILE A 1 112 ? 4.391 -12.725 -7.888 1.00 97.56 112 ILE A O 1
ATOM 880 N N . VAL A 1 113 ? 4.599 -14.925 -7.428 1.00 95.88 113 VAL A N 1
ATOM 881 C CA . VAL A 1 113 ? 4.714 -15.361 -8.825 1.00 95.88 113 VAL A CA 1
ATOM 882 C C . VAL A 1 113 ? 3.733 -16.469 -9.205 1.00 95.88 113 VAL A C 1
ATOM 884 O O . VAL A 1 113 ? 3.157 -17.138 -8.356 1.00 95.88 113 VAL A O 1
ATOM 887 N N . ASN A 1 114 ? 3.548 -16.648 -10.512 1.00 91.69 114 ASN A N 1
ATOM 888 C CA . ASN A 1 114 ? 2.916 -17.803 -11.140 1.00 91.69 114 ASN A CA 1
ATOM 889 C C . ASN A 1 114 ? 3.766 -18.219 -12.350 1.00 91.69 114 ASN A C 1
ATOM 891 O O . ASN A 1 114 ? 3.937 -17.417 -13.275 1.00 91.69 114 ASN A O 1
ATOM 895 N N . ASP A 1 115 ? 4.334 -19.428 -12.323 1.00 82.06 115 ASP A N 1
ATOM 896 C CA . ASP A 1 115 ? 5.253 -19.936 -13.354 1.00 82.06 115 ASP A CA 1
ATOM 897 C C . ASP A 1 115 ? 6.334 -18.896 -13.740 1.00 82.06 115 ASP A C 1
ATOM 899 O O . ASP A 1 115 ? 6.545 -18.581 -14.910 1.00 82.06 115 ASP A O 1
ATOM 903 N N . SER A 1 116 ? 6.969 -18.298 -12.720 1.00 80.25 116 SER A N 1
ATOM 904 C CA . SER A 1 116 ? 7.984 -17.223 -12.797 1.00 80.25 116 SER A CA 1
ATOM 905 C C . SER A 1 116 ? 7.499 -15.813 -13.173 1.00 80.25 116 SER A C 1
ATOM 907 O O . SER A 1 116 ? 8.270 -14.861 -13.040 1.00 80.25 116 SER A O 1
ATOM 909 N N . ASN A 1 117 ? 6.241 -15.631 -13.575 1.00 88.56 117 ASN A N 1
ATOM 910 C CA . ASN A 1 117 ? 5.678 -14.307 -13.860 1.00 88.56 117 ASN A CA 1
ATOM 911 C C . ASN A 1 117 ? 5.145 -13.657 -12.585 1.00 88.56 117 ASN A C 1
ATOM 913 O O . ASN A 1 117 ? 4.616 -14.355 -11.728 1.00 88.56 117 ASN A O 1
ATOM 917 N N . ALA A 1 118 ? 5.208 -12.328 -12.469 1.00 93.88 118 ALA A N 1
ATOM 918 C CA . ALA A 1 118 ? 4.578 -11.636 -11.345 1.00 93.88 118 ALA A CA 1
ATOM 919 C C . ALA A 1 118 ? 3.068 -11.943 -11.298 1.00 93.88 118 ALA A C 1
ATOM 921 O O . ALA A 1 118 ? 2.352 -11.747 -12.284 1.00 93.88 118 ALA A O 1
ATOM 922 N N . ALA A 1 119 ? 2.588 -12.416 -10.148 1.00 96.06 119 ALA A N 1
ATOM 923 C CA . ALA A 1 119 ? 1.169 -12.686 -9.904 1.00 96.06 119 ALA A CA 1
ATOM 924 C C . ALA A 1 119 ? 0.432 -11.475 -9.304 1.00 96.06 119 ALA A C 1
ATOM 926 O O . ALA A 1 119 ? -0.797 -11.438 -9.281 1.00 96.06 119 ALA A O 1
ATOM 927 N N . GLY A 1 120 ? 1.186 -10.470 -8.851 1.00 96.62 120 GLY A N 1
ATOM 928 C CA . GLY A 1 120 ? 0.675 -9.262 -8.217 1.00 96.62 120 GLY A CA 1
ATOM 929 C C . GLY A 1 120 ? 0.535 -9.401 -6.704 1.00 96.62 120 GLY A C 1
ATOM 930 O O . GLY A 1 120 ? 0.070 -10.414 -6.180 1.00 96.62 120 GLY A O 1
ATOM 931 N N . TYR A 1 121 ? 0.889 -8.346 -5.980 1.00 97.50 121 TYR A N 1
ATOM 932 C CA . TYR A 1 121 ? 0.867 -8.352 -4.516 1.00 97.50 121 TYR A CA 1
ATOM 933 C C . TYR A 1 121 ? -0.549 -8.287 -3.912 1.00 97.50 121 TYR A C 1
ATOM 935 O O . TYR A 1 121 ? -0.728 -8.475 -2.710 1.00 97.50 121 TYR A O 1
ATOM 943 N N . HIS A 1 122 ? -1.586 -8.073 -4.731 1.00 96.94 122 HIS A N 1
ATOM 944 C CA . HIS A 1 122 ? -2.988 -8.123 -4.295 1.00 96.94 122 HIS A CA 1
ATOM 945 C C . HIS A 1 122 ? -3.495 -9.537 -3.947 1.00 96.94 122 HIS A C 1
ATOM 947 O O . HIS A 1 122 ? -4.529 -9.663 -3.283 1.00 96.94 122 HIS A O 1
ATOM 953 N N . MET A 1 123 ? -2.797 -10.592 -4.386 1.00 97.75 123 MET A N 1
ATOM 954 C CA . MET A 1 123 ? -3.249 -11.988 -4.293 1.00 97.75 123 MET A CA 1
ATOM 955 C C . MET A 1 123 ? -3.670 -12.427 -2.873 1.00 97.75 123 MET A C 1
ATOM 957 O O . MET A 1 123 ? -4.744 -13.021 -2.738 1.00 97.75 123 MET A O 1
ATOM 961 N N . PRO A 1 124 ? -2.941 -12.091 -1.789 1.00 97.50 124 PRO A N 1
ATOM 962 C CA . PRO A 1 124 ? -3.340 -12.477 -0.433 1.00 97.50 124 PRO A CA 1
ATOM 963 C C . PRO A 1 124 ? -4.609 -11.771 0.045 1.00 97.50 124 PRO A C 1
ATOM 965 O O . PRO A 1 124 ? -5.414 -12.372 0.754 1.00 97.50 124 PRO A O 1
ATOM 968 N N . LEU A 1 125 ? -4.843 -10.521 -0.374 1.00 97.81 125 LEU A N 1
ATOM 969 C CA . LEU A 1 125 ? -6.087 -9.822 -0.043 1.00 97.81 125 LEU A CA 1
ATOM 970 C C . LEU A 1 125 ? -7.281 -10.458 -0.753 1.00 97.81 125 LEU A C 1
ATOM 972 O O . LEU A 1 125 ? -8.340 -10.605 -0.145 1.00 97.81 125 LEU A O 1
ATOM 976 N N . ALA A 1 126 ? -7.109 -10.867 -2.012 1.00 96.75 126 ALA A N 1
ATOM 977 C CA . ALA A 1 126 ? -8.137 -11.596 -2.748 1.00 96.75 126 ALA A CA 1
ATOM 978 C C . ALA A 1 126 ? -8.437 -12.960 -2.100 1.00 96.75 126 ALA A C 1
ATOM 980 O O . ALA A 1 126 ? -9.604 -13.321 -1.948 1.00 96.75 126 ALA A O 1
ATOM 981 N N . ALA A 1 127 ? -7.404 -13.688 -1.659 1.00 97.50 127 ALA A N 1
ATOM 982 C CA . ALA A 1 127 ? -7.560 -14.974 -0.981 1.00 97.50 127 ALA A CA 1
ATOM 983 C C . ALA A 1 127 ? -8.306 -14.854 0.351 1.00 97.50 127 ALA A C 1
ATOM 985 O O . ALA A 1 127 ? -9.245 -15.610 0.594 1.00 97.50 127 ALA A O 1
ATOM 986 N N . MET A 1 128 ? -7.942 -13.870 1.180 1.00 97.69 128 MET A N 1
ATOM 987 C CA . MET A 1 128 ? -8.672 -13.562 2.410 1.00 97.69 128 MET A CA 1
ATOM 988 C C . MET A 1 128 ? -10.120 -13.167 2.118 1.00 97.69 128 MET A C 1
ATOM 990 O O . MET A 1 128 ? -11.036 -13.710 2.731 1.00 97.69 128 MET A O 1
ATOM 994 N N . ALA A 1 129 ? -10.346 -12.270 1.152 1.00 95.62 129 ALA A N 1
ATOM 995 C CA . ALA A 1 129 ? -11.688 -11.819 0.794 1.00 95.62 129 ALA A CA 1
ATOM 996 C C . ALA A 1 129 ? -12.591 -12.974 0.327 1.00 95.62 129 ALA A C 1
ATOM 998 O O . ALA A 1 129 ? -13.765 -13.023 0.688 1.00 95.62 129 ALA A O 1
ATOM 999 N N . ALA A 1 130 ? -12.038 -13.950 -0.399 1.00 94.62 130 ALA A N 1
ATOM 1000 C CA . ALA A 1 130 ? -12.760 -15.145 -0.833 1.00 94.62 130 ALA A CA 1
ATOM 1001 C C . ALA A 1 130 ? -13.194 -16.071 0.323 1.00 94.62 130 ALA A C 1
ATOM 1003 O O . ALA A 1 130 ? -14.050 -16.930 0.121 1.00 94.62 130 ALA A O 1
ATOM 1004 N N . LYS A 1 131 ? -12.624 -15.912 1.526 1.00 93.56 131 LYS A N 1
ATOM 1005 C CA . LYS A 1 131 ? -12.969 -16.683 2.735 1.00 93.56 131 LYS A CA 1
ATOM 1006 C C . LYS A 1 131 ? -14.005 -15.992 3.629 1.00 93.56 131 LYS A C 1
ATOM 1008 O O . LYS A 1 131 ? -14.409 -16.565 4.637 1.00 93.56 131 LYS A O 1
ATOM 1013 N N . LEU A 1 132 ? -14.461 -14.789 3.275 1.00 90.50 132 LEU A N 1
ATOM 1014 C CA . LEU A 1 132 ? -15.384 -13.982 4.082 1.00 90.50 132 LEU A CA 1
ATOM 1015 C C . LEU A 1 132 ? -16.856 -14.369 3.890 1.00 90.50 132 LEU A C 1
ATOM 1017 O O . LEU A 1 132 ? -17.706 -13.532 3.574 1.00 90.50 132 LEU A O 1
ATOM 1021 N N . GLU A 1 133 ? -17.178 -15.644 4.094 1.00 79.50 133 GLU A N 1
ATOM 1022 C CA . GLU A 1 133 ? -18.562 -16.113 4.036 1.00 79.50 133 GLU A CA 1
ATOM 1023 C C . GLU A 1 133 ? -19.414 -15.436 5.126 1.00 79.50 133 GLU A C 1
ATOM 1025 O O . GLU A 1 133 ? -19.168 -15.580 6.321 1.00 79.50 133 GLU A O 1
ATOM 1030 N N . GLY A 1 134 ? -20.442 -14.690 4.713 1.00 78.69 134 GLY A N 1
ATOM 1031 C CA . GLY A 1 134 ? -21.377 -14.016 5.623 1.00 78.69 134 GLY A CA 1
ATOM 1032 C C . GLY A 1 134 ? -21.003 -12.582 6.011 1.00 78.69 134 GLY A C 1
ATOM 1033 O O . GLY A 1 134 ? -21.854 -11.884 6.563 1.00 78.69 134 GLY A O 1
ATOM 1034 N N . ALA A 1 135 ? -19.802 -12.101 5.670 1.00 91.25 135 ALA A N 1
ATOM 1035 C CA . ALA A 1 135 ? -19.481 -10.682 5.799 1.00 91.25 135 ALA A CA 1
ATOM 1036 C C . ALA A 1 135 ? -20.253 -9.851 4.759 1.00 91.25 135 ALA A C 1
ATOM 1038 O O . ALA A 1 135 ? -20.458 -10.272 3.617 1.00 91.25 135 ALA A O 1
ATOM 1039 N N . ARG A 1 136 ? -20.675 -8.646 5.145 1.00 94.44 136 ARG A N 1
ATOM 1040 C CA . ARG A 1 136 ? -21.371 -7.701 4.262 1.00 94.44 136 ARG A CA 1
ATOM 1041 C C . ARG A 1 136 ? -20.385 -6.664 3.742 1.00 94.44 136 ARG A C 1
ATOM 1043 O O . ARG A 1 136 ? -19.801 -5.934 4.535 1.00 94.44 136 ARG A O 1
ATOM 1050 N N . PHE A 1 137 ? -20.235 -6.583 2.424 1.00 95.06 137 PHE A N 1
ATOM 1051 C CA . PHE A 1 137 ? -19.374 -5.606 1.759 1.00 95.06 137 PHE A CA 1
ATOM 1052 C C . PHE A 1 137 ? -20.179 -4.435 1.203 1.00 95.06 137 PHE A C 1
ATOM 1054 O O . PHE A 1 137 ? -21.184 -4.631 0.519 1.00 95.06 137 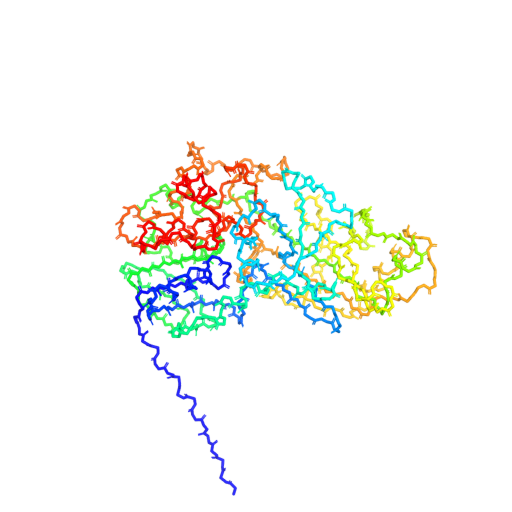PHE A O 1
ATOM 1061 N N . PHE A 1 138 ? -19.698 -3.223 1.462 1.00 96.00 138 PHE A N 1
ATOM 1062 C CA . PHE A 1 138 ? -20.284 -1.974 0.991 1.00 96.00 138 PHE A CA 1
ATOM 1063 C C . PHE A 1 138 ? -19.206 -1.158 0.277 1.00 96.00 138 PHE A C 1
ATOM 1065 O O . PHE A 1 138 ? -18.427 -0.462 0.921 1.00 96.00 138 PHE A O 1
ATOM 1072 N N . TYR A 1 139 ? -19.146 -1.264 -1.050 1.00 95.25 139 TYR A N 1
ATOM 1073 C CA . TYR A 1 139 ? -18.272 -0.437 -1.888 1.00 95.25 139 TYR A CA 1
ATOM 1074 C C . TYR A 1 139 ? -18.911 0.929 -2.174 1.00 95.25 139 TYR A C 1
ATOM 1076 O O . TYR A 1 139 ? -20.137 1.056 -2.183 1.00 95.25 139 TYR A O 1
ATOM 1084 N N . GLY A 1 140 ? -18.095 1.956 -2.419 1.00 93.69 140 GLY A N 1
ATOM 1085 C CA . GLY A 1 140 ? -18.561 3.346 -2.504 1.00 93.69 140 GLY A CA 1
ATOM 1086 C C . GLY A 1 140 ? -19.029 3.930 -1.163 1.00 93.69 140 GLY A C 1
ATOM 1087 O O . GLY A 1 140 ? -19.690 4.966 -1.138 1.00 93.69 140 GLY A O 1
ATOM 1088 N N . ALA A 1 141 ? -18.725 3.264 -0.048 1.00 94.81 141 ALA A N 1
ATOM 1089 C CA . ALA A 1 141 ? -19.134 3.651 1.295 1.00 94.81 141 ALA A CA 1
ATOM 1090 C C . ALA A 1 141 ? -18.079 4.556 1.938 1.00 94.81 141 ALA A C 1
ATOM 1092 O O . ALA A 1 141 ? -17.257 4.120 2.748 1.00 94.81 141 ALA A O 1
ATOM 1093 N N . ARG A 1 142 ? -18.088 5.839 1.572 1.00 93.44 142 ARG A N 1
ATOM 1094 C CA . ARG A 1 142 ? -17.166 6.822 2.144 1.00 93.44 142 ARG A CA 1
ATOM 1095 C C . ARG A 1 142 ? -17.633 7.286 3.516 1.00 93.44 142 ARG A C 1
ATOM 1097 O O . ARG A 1 142 ? -18.702 7.880 3.643 1.00 93.44 142 ARG A O 1
ATOM 1104 N N . LEU A 1 143 ? -16.828 6.989 4.534 1.00 93.38 143 LEU A N 1
ATOM 1105 C CA . LEU A 1 143 ? -17.046 7.456 5.899 1.00 93.38 143 LEU A CA 1
ATOM 1106 C C . LEU A 1 143 ? -16.737 8.955 5.974 1.00 93.38 143 LEU A C 1
ATOM 1108 O O . LEU A 1 143 ? -15.671 9.389 5.543 1.00 93.38 143 LEU A O 1
ATOM 1112 N N . VAL A 1 144 ? -17.669 9.728 6.522 1.00 91.50 144 VAL A N 1
ATOM 1113 C CA . VAL A 1 144 ? -17.552 11.187 6.681 1.00 91.50 144 VAL A CA 1
ATOM 1114 C C . VAL A 1 144 ? -17.647 11.630 8.139 1.00 91.50 144 VAL A C 1
ATOM 1116 O O . VAL A 1 144 ? -17.321 12.768 8.458 1.00 91.50 144 VAL A O 1
ATOM 1119 N N . GLY A 1 145 ? -18.060 10.742 9.042 1.00 90.31 145 GLY A N 1
ATOM 1120 C CA . GLY A 1 145 ? -18.117 11.026 10.470 1.00 90.31 145 GLY A CA 1
ATOM 1121 C C . GLY A 1 145 ? -18.287 9.762 11.300 1.00 90.31 145 GLY A C 1
ATOM 1122 O O . GLY A 1 145 ? -18.753 8.731 10.813 1.00 90.31 145 GLY A O 1
ATOM 1123 N N . VAL A 1 146 ? -17.908 9.849 12.570 1.00 89.69 146 VAL A N 1
ATOM 1124 C CA . VAL A 1 146 ? -18.188 8.822 13.574 1.00 89.69 146 VAL A CA 1
ATOM 1125 C C . VAL A 1 146 ? -18.698 9.534 14.817 1.00 89.69 146 VAL A C 1
ATOM 1127 O O . VAL A 1 146 ? -17.976 10.328 15.410 1.00 89.69 146 VAL A O 1
ATOM 1130 N N . HIS A 1 147 ? -19.942 9.257 15.193 1.00 87.69 147 HIS A N 1
ATOM 1131 C CA . HIS A 1 147 ? -20.635 9.932 16.290 1.00 87.69 147 HIS A CA 1
ATOM 1132 C C . HIS A 1 147 ? -20.691 9.045 17.552 1.00 87.69 147 HIS A C 1
ATOM 1134 O O . HIS A 1 147 ? -20.468 7.827 17.466 1.00 87.69 147 HIS A O 1
ATOM 1140 N N . PRO A 1 148 ? -21.015 9.618 18.733 1.00 83.06 148 PRO A N 1
ATOM 1141 C CA . PRO A 1 148 ? -21.145 8.870 19.980 1.00 83.06 148 PRO A CA 1
ATOM 1142 C C . PRO A 1 148 ? -22.023 7.622 19.845 1.00 83.06 148 PRO A C 1
ATOM 1144 O O . PRO A 1 148 ? -23.081 7.651 19.219 1.00 83.06 148 PRO A O 1
ATOM 1147 N N . GLY A 1 149 ? -21.583 6.519 20.457 1.00 86.69 149 GLY A N 1
ATOM 1148 C CA . GLY A 1 149 ? -22.239 5.215 20.314 1.00 86.69 149 GLY A CA 1
ATOM 1149 C C . GLY A 1 149 ? -21.834 4.441 19.056 1.00 86.69 149 GLY A C 1
ATOM 1150 O O . GLY A 1 149 ? -22.537 3.506 18.688 1.00 86.69 149 GLY A O 1
ATOM 1151 N N . LEU A 1 150 ? -20.712 4.813 18.419 1.00 91.56 150 LEU A N 1
ATOM 1152 C CA . LEU A 1 150 ? -20.179 4.172 17.208 1.00 91.56 150 LEU A CA 1
ATOM 1153 C C . LEU A 1 150 ? -21.167 4.199 16.032 1.00 91.56 150 LEU A C 1
ATOM 1155 O O . LEU A 1 150 ? -21.303 3.231 15.281 1.00 91.56 150 LEU A O 1
ATOM 1159 N N . ALA A 1 151 ? -21.854 5.331 15.871 1.00 92.00 151 ALA A N 1
ATOM 1160 C CA . ALA A 1 151 ? -22.663 5.608 14.694 1.00 92.00 151 ALA A CA 1
ATOM 1161 C C . ALA A 1 151 ? -21.758 6.123 13.564 1.00 92.00 151 ALA A C 1
ATOM 1163 O O . ALA A 1 151 ? -21.267 7.251 13.598 1.00 92.00 151 ALA A O 1
ATOM 1164 N N . LEU A 1 152 ? -21.521 5.267 12.575 1.00 93.69 152 LEU A N 1
ATOM 1165 C CA . LEU A 1 152 ? -20.731 5.527 11.379 1.00 93.69 152 LEU A CA 1
ATOM 1166 C C . LEU A 1 152 ? -21.583 6.286 10.361 1.00 93.69 152 LEU A C 1
ATOM 1168 O O . LEU A 1 152 ? -22.531 5.728 9.804 1.00 93.69 152 LEU A O 1
ATOM 1172 N N . GLN A 1 153 ? -21.248 7.550 10.119 1.00 93.31 153 GLN A N 1
ATOM 1173 C CA . GLN A 1 153 ? -21.896 8.381 9.112 1.00 93.31 153 GLN A CA 1
ATOM 1174 C C . GLN A 1 153 ? -21.167 8.236 7.777 1.00 93.31 153 GLN A C 1
ATOM 1176 O O . GLN A 1 153 ? -19.993 8.587 7.653 1.00 93.31 153 GLN A O 1
ATOM 1181 N N . PHE A 1 154 ? -21.889 7.763 6.768 1.00 93.19 154 PHE A N 1
ATOM 1182 C CA . PHE A 1 154 ? -21.458 7.734 5.373 1.00 93.19 154 PHE A CA 1
ATOM 1183 C C . PHE A 1 154 ? -22.161 8.842 4.583 1.00 93.19 154 PHE A C 1
ATOM 1185 O O . PHE A 1 154 ? -23.068 9.496 5.097 1.00 93.19 154 PHE A O 1
ATOM 1192 N N . ASP A 1 155 ? -21.788 9.044 3.320 1.00 90.06 155 ASP A N 1
ATOM 1193 C CA . ASP A 1 155 ? -22.364 10.111 2.483 1.00 90.06 155 ASP A CA 1
ATOM 1194 C C . ASP A 1 155 ? -23.905 10.140 2.464 1.00 90.06 155 ASP A C 1
ATOM 1196 O O . ASP A 1 155 ? -24.504 11.213 2.496 1.00 90.06 155 ASP A O 1
ATOM 1200 N N . ASN A 1 156 ? -24.558 8.972 2.445 1.00 88.88 156 ASN A N 1
ATOM 1201 C CA . ASN A 1 156 ? -26.008 8.872 2.232 1.00 88.88 156 ASN A CA 1
ATOM 1202 C C . ASN A 1 156 ? -26.769 8.108 3.327 1.00 88.88 156 ASN A C 1
ATOM 1204 O O . ASN A 1 156 ? -27.986 7.959 3.224 1.00 88.88 156 ASN A O 1
ATOM 1208 N N . TYR A 1 157 ? -26.081 7.565 4.332 1.00 93.06 157 TYR A N 1
ATOM 1209 C CA . TYR A 1 157 ? -26.695 6.712 5.350 1.00 93.06 157 TYR A CA 1
ATOM 1210 C C . TYR A 1 157 ? -25.815 6.604 6.597 1.00 93.06 157 TYR A C 1
ATOM 1212 O O . TYR A 1 157 ? -24.638 6.965 6.580 1.00 93.06 157 TYR A O 1
ATOM 1220 N N . THR A 1 158 ? -26.390 6.070 7.670 1.00 93.12 158 THR A N 1
ATOM 1221 C CA . THR A 1 158 ? -25.707 5.837 8.945 1.00 93.12 158 THR A CA 1
ATOM 1222 C C . THR A 1 158 ? -25.807 4.358 9.304 1.00 93.12 158 THR A C 1
ATOM 1224 O O . THR A 1 158 ? -26.830 3.726 9.044 1.00 93.12 158 THR A O 1
ATOM 1227 N N . VAL A 1 159 ? -24.755 3.801 9.902 1.00 95.19 159 VAL A N 1
ATOM 1228 C CA . VAL A 1 159 ? -24.751 2.440 10.458 1.00 95.19 159 VAL A CA 1
ATOM 1229 C C . VAL A 1 159 ? -24.167 2.484 11.859 1.00 95.19 159 VAL A C 1
ATOM 1231 O O . VAL A 1 159 ? -23.140 3.116 12.072 1.00 95.19 159 VAL A O 1
ATOM 1234 N N . THR A 1 160 ? -24.780 1.806 12.820 1.00 95.06 160 THR A N 1
ATOM 1235 C CA . THR A 1 160 ? -24.195 1.638 14.156 1.00 95.06 160 THR A CA 1
ATOM 1236 C C . THR A 1 160 ? -23.408 0.333 14.243 1.00 95.06 160 THR A C 1
ATOM 1238 O O . THR A 1 160 ? -23.748 -0.658 13.593 1.00 95.06 160 THR A O 1
ATOM 1241 N N . ALA A 1 161 ? -22.339 0.314 15.034 1.00 95.50 161 ALA A N 1
ATOM 1242 C CA . ALA A 1 161 ? -21.558 -0.896 15.275 1.00 95.50 161 ALA A CA 1
ATOM 1243 C C . ALA A 1 161 ? -21.243 -1.084 16.763 1.00 95.50 161 ALA A C 1
ATOM 1245 O O . ALA A 1 161 ? -21.176 -0.114 17.511 1.00 95.50 161 ALA A O 1
ATOM 1246 N N . ARG A 1 162 ? -21.022 -2.324 17.219 1.00 95.44 162 ARG A N 1
ATOM 1247 C CA . ARG A 1 162 ? -20.592 -2.561 18.615 1.00 95.44 162 ARG A CA 1
ATOM 1248 C C . ARG A 1 162 ? -19.099 -2.374 18.822 1.00 95.44 162 ARG A C 1
ATOM 1250 O O . ARG A 1 162 ? -18.688 -2.094 19.939 1.00 95.44 162 ARG A O 1
ATOM 1257 N N . SER A 1 163 ? -18.317 -2.562 17.767 1.00 96.38 163 SER A N 1
ATOM 1258 C CA . SER A 1 163 ? -16.881 -2.298 17.706 1.00 96.38 163 SER A CA 1
ATOM 1259 C C . SER A 1 163 ? -16.518 -1.842 16.299 1.00 96.38 163 SER A C 1
ATOM 1261 O O . SER A 1 163 ? -17.181 -2.235 15.333 1.00 96.38 163 SER A O 1
ATOM 1263 N N . VAL A 1 164 ? -15.501 -0.988 16.183 1.00 97.00 164 VAL A N 1
ATOM 1264 C CA . VAL A 1 164 ? -15.094 -0.407 14.902 1.00 97.00 164 VAL A CA 1
ATOM 1265 C C . VAL A 1 164 ? -13.585 -0.482 14.720 1.00 97.00 164 VAL A C 1
ATOM 1267 O O . VAL A 1 164 ? -12.834 -0.056 15.592 1.00 97.00 164 VAL A O 1
ATOM 1270 N N . LEU A 1 165 ? -13.145 -0.960 13.557 1.00 98.25 165 LEU A N 1
ATOM 1271 C CA . LEU A 1 165 ? -11.764 -0.854 13.091 1.00 98.25 165 LEU A CA 1
ATOM 1272 C C . LEU A 1 165 ? -11.695 0.105 11.900 1.00 98.25 165 LEU A C 1
ATOM 1274 O O . LEU A 1 165 ? -12.254 -0.170 10.838 1.00 98.25 165 LEU A O 1
ATOM 1278 N N . LEU A 1 166 ? -10.974 1.209 12.058 1.00 97.19 166 LEU A N 1
ATOM 1279 C CA . LEU A 1 166 ? -10.675 2.151 10.987 1.00 97.19 166 LEU A CA 1
ATOM 1280 C C . LEU A 1 166 ? -9.343 1.768 10.328 1.00 97.19 166 LEU A C 1
ATOM 1282 O O . LEU A 1 166 ? -8.264 2.069 10.838 1.00 97.19 166 LEU A O 1
ATOM 1286 N N . ASN A 1 167 ? -9.403 1.126 9.164 1.00 97.50 167 ASN A N 1
ATOM 1287 C CA . ASN A 1 167 ? -8.265 0.963 8.261 1.00 97.50 167 ASN A CA 1
ATOM 1288 C C . ASN A 1 167 ? -8.224 2.120 7.250 1.00 97.50 167 ASN A C 1
ATOM 1290 O O . ASN A 1 167 ? -8.237 1.930 6.036 1.00 97.50 167 ASN A O 1
ATOM 1294 N N . LEU A 1 168 ? -8.168 3.342 7.778 1.00 94.06 168 LEU A N 1
ATOM 1295 C CA . LEU A 1 168 ? -8.211 4.580 7.006 1.00 94.06 168 LEU A CA 1
ATOM 1296 C C . LEU A 1 168 ? -6.843 5.271 6.987 1.00 94.06 168 LEU A C 1
ATOM 1298 O O . LEU A 1 168 ? -6.129 5.203 7.991 1.00 94.06 168 LEU A O 1
ATOM 1302 N N . PRO A 1 169 ? -6.464 5.928 5.876 1.00 91.19 169 PRO A N 1
ATOM 1303 C CA . PRO A 1 169 ? -5.280 6.775 5.853 1.00 91.19 169 PRO A CA 1
ATOM 1304 C C . PRO A 1 169 ? -5.471 8.014 6.737 1.00 91.19 169 PRO A C 1
ATOM 1306 O O . PRO A 1 169 ? -6.598 8.396 7.081 1.00 91.19 169 PRO A O 1
ATOM 1309 N N . ARG A 1 170 ? -4.363 8.677 7.072 1.00 89.06 170 ARG A N 1
ATOM 1310 C CA . ARG A 1 170 ? -4.351 9.879 7.920 1.00 89.06 170 ARG A CA 1
ATOM 1311 C C . ARG A 1 170 ? -5.225 10.993 7.356 1.00 89.06 170 ARG A C 1
ATOM 1313 O O . ARG A 1 170 ? -6.056 11.555 8.071 1.00 89.06 170 ARG A O 1
ATOM 1320 N N . SER A 1 171 ? -5.093 11.250 6.059 1.00 86.31 171 SER A N 1
ATOM 1321 C CA . SER A 1 171 ? -5.899 12.222 5.317 1.00 86.31 171 SER A CA 1
ATOM 1322 C C . SER A 1 171 ? -7.410 11.999 5.476 1.00 86.31 171 SER A C 1
ATOM 1324 O O . SER A 1 171 ? -8.151 12.973 5.611 1.00 86.31 171 SER A O 1
ATOM 1326 N N . ALA A 1 172 ? -7.874 10.745 5.509 1.00 88.75 172 ALA A N 1
ATOM 1327 C CA . ALA A 1 172 ? -9.286 10.406 5.680 1.00 88.75 172 ALA A CA 1
ATOM 1328 C C . ALA A 1 172 ? -9.757 10.600 7.128 1.00 88.75 172 ALA A C 1
ATOM 1330 O O . ALA A 1 172 ? -10.832 11.154 7.342 1.00 88.75 172 ALA A O 1
ATOM 1331 N N . ILE A 1 173 ? -8.949 10.218 8.125 1.00 89.31 173 ILE A N 1
ATOM 1332 C CA . ILE A 1 173 ? -9.285 10.434 9.544 1.00 89.31 173 ILE A CA 1
ATOM 1333 C C . ILE A 1 173 ? -9.393 11.926 9.874 1.00 89.31 173 ILE A C 1
ATOM 1335 O O . ILE A 1 173 ? -10.332 12.329 10.556 1.00 89.31 173 ILE A O 1
ATOM 1339 N N . LYS A 1 174 ? -8.498 12.763 9.334 1.00 86.12 174 LYS A N 1
ATOM 1340 C CA . LYS A 1 174 ? -8.543 14.225 9.516 1.00 86.12 174 LYS A CA 1
ATOM 1341 C C . LYS A 1 174 ? -9.784 14.892 8.911 1.00 86.12 174 LYS A C 1
ATOM 1343 O O . LYS A 1 174 ? -10.114 16.007 9.302 1.00 86.12 174 LYS A O 1
ATOM 1348 N N . GLN A 1 175 ? -10.430 14.252 7.936 1.00 84.94 175 GLN A N 1
ATOM 1349 C CA . GLN A 1 175 ? -11.613 14.781 7.248 1.00 84.94 175 GLN A CA 1
ATOM 1350 C C . GLN A 1 175 ? -12.938 14.372 7.903 1.00 84.94 175 GLN A C 1
ATOM 1352 O O . GLN A 1 175 ? -13.984 14.876 7.493 1.00 84.94 175 GLN A O 1
ATOM 1357 N N . LEU A 1 176 ? -12.918 13.472 8.892 1.00 87.06 176 LEU A N 1
ATOM 1358 C CA . LEU A 1 176 ? -14.125 13.102 9.630 1.00 87.06 176 LEU A CA 1
ATOM 1359 C C . LEU A 1 176 ? -14.675 14.324 10.385 1.00 87.06 176 LEU A C 1
ATOM 1361 O O . LEU A 1 176 ? -13.901 15.108 10.933 1.00 87.06 176 LEU A O 1
ATOM 1365 N N . ASP A 1 177 ? -16.003 14.499 10.406 1.00 73.31 177 ASP A N 1
ATOM 1366 C CA . ASP A 1 177 ? -16.650 15.658 11.041 1.00 73.31 177 ASP A CA 1
ATOM 1367 C C . ASP A 1 177 ? -16.202 15.818 12.507 1.00 73.31 177 ASP A C 1
ATOM 1369 O O . ASP A 1 177 ? -16.488 14.986 13.368 1.00 73.31 177 ASP A O 1
ATOM 1373 N N . ALA A 1 178 ? -15.500 16.920 12.784 1.00 61.81 178 ALA A N 1
ATOM 1374 C CA . ALA A 1 178 ? -14.927 17.242 14.089 1.00 61.81 178 ALA A CA 1
ATOM 1375 C C . ALA A 1 178 ? -15.970 17.699 15.126 1.00 61.81 178 ALA A C 1
ATOM 1377 O O . ALA A 1 178 ? -15.616 17.973 16.273 1.00 61.81 178 ALA A O 1
ATOM 1378 N N . LYS A 1 179 ? -17.247 17.839 14.742 1.00 57.62 179 LYS A N 1
ATOM 1379 C CA . LYS A 1 179 ? -18.284 18.401 15.622 1.00 57.62 179 LYS A CA 1
ATOM 1380 C C . LYS A 1 179 ? -18.643 17.522 16.821 1.00 57.62 179 LYS A C 1
ATOM 1382 O O . LYS A 1 179 ? -19.067 18.080 17.828 1.00 57.62 179 LYS A O 1
ATOM 1387 N N . ASP A 1 180 ? -18.411 16.212 16.745 1.00 53.66 180 ASP A N 1
ATOM 1388 C CA . ASP A 1 180 ? -18.682 15.250 17.822 1.00 53.66 180 ASP A CA 1
ATOM 1389 C C . ASP A 1 180 ? -17.447 14.362 18.068 1.00 53.66 180 ASP A C 1
ATOM 1391 O O . ASP A 1 180 ? -17.461 13.167 17.781 1.00 53.66 180 ASP A O 1
ATOM 1395 N N . THR A 1 181 ? -16.352 14.978 18.527 1.00 57.00 181 THR A N 1
ATOM 1396 C CA . THR A 1 181 ? -14.984 14.426 18.550 1.00 57.00 181 THR A CA 1
ATOM 1397 C C . THR A 1 181 ? -14.883 12.934 18.903 1.00 57.00 181 THR A C 1
ATOM 1399 O O . THR A 1 181 ? -15.083 12.496 20.035 1.00 57.00 181 THR A O 1
ATOM 1402 N N . LEU A 1 182 ? -14.478 12.166 17.889 1.00 62.53 182 LEU A N 1
ATOM 1403 C CA . LEU A 1 182 ? -14.189 10.731 17.911 1.00 62.53 182 LEU A CA 1
ATOM 1404 C C . LEU A 1 182 ? -13.124 10.332 18.948 1.00 62.53 182 LEU A C 1
ATOM 1406 O O . LEU A 1 182 ? -13.146 9.230 19.497 1.00 62.53 182 LEU A O 1
ATOM 1410 N N . PHE A 1 183 ? -12.191 11.246 19.208 1.00 65.31 183 PHE A N 1
ATOM 1411 C CA . PHE A 1 183 ? -11.024 11.038 20.051 1.00 65.31 183 PHE A CA 1
ATOM 1412 C C . PHE A 1 183 ? -11.182 11.877 21.313 1.00 65.31 183 PHE A C 1
ATOM 1414 O O . PHE A 1 183 ? -10.894 13.068 21.341 1.00 65.31 183 PHE A O 1
ATOM 1421 N N . VAL A 1 184 ? -11.703 11.247 22.365 1.00 65.81 184 VAL A N 1
ATOM 1422 C CA . VAL A 1 184 ? -11.932 11.891 23.670 1.00 65.81 184 VAL A CA 1
ATOM 1423 C C . VAL A 1 184 ? -10.600 12.226 24.369 1.00 65.81 184 VAL A C 1
ATOM 1425 O O . VAL A 1 184 ? -10.571 13.040 25.290 1.00 65.81 184 VAL A O 1
ATOM 1428 N N . ASP A 1 185 ? -9.487 11.624 23.931 1.00 80.69 185 ASP A N 1
ATOM 1429 C CA . ASP A 1 185 ? -8.131 11.922 24.401 1.00 80.69 185 ASP A CA 1
ATOM 1430 C C . ASP A 1 185 ? -7.484 13.053 23.570 1.00 80.69 185 ASP A C 1
ATOM 1432 O O . ASP A 1 185 ? -7.156 12.832 22.402 1.00 80.69 185 ASP A O 1
ATOM 1436 N N . PRO A 1 186 ? -7.196 14.232 24.163 1.00 85.25 186 PRO A N 1
ATOM 1437 C CA . PRO A 1 186 ? -6.527 15.335 23.467 1.00 85.25 186 PRO A CA 1
ATOM 1438 C C . PRO A 1 186 ? -5.129 14.981 22.942 1.00 85.25 186 PRO A C 1
ATOM 1440 O O . PRO A 1 186 ? -4.628 15.613 22.010 1.00 85.25 186 PRO A O 1
ATOM 1443 N N . ILE A 1 187 ? -4.454 13.999 23.553 1.00 89.12 187 ILE A N 1
ATOM 1444 C CA . ILE A 1 187 ? -3.164 13.516 23.055 1.00 89.12 187 ILE A CA 1
ATOM 1445 C C . ILE A 1 187 ? -3.391 12.679 21.797 1.00 89.12 187 ILE A C 1
ATOM 1447 O O . ILE A 1 187 ? -2.713 12.925 20.803 1.00 89.12 187 ILE A O 1
ATOM 1451 N N . ALA A 1 188 ? -4.341 11.740 21.817 1.00 89.31 188 ALA A N 1
ATOM 1452 C CA . ALA A 1 188 ? -4.718 10.968 20.634 1.00 89.31 188 ALA A CA 1
ATOM 1453 C C . ALA A 1 188 ? -5.151 11.890 19.489 1.00 89.31 188 ALA A C 1
ATOM 1455 O O . ALA A 1 188 ? -4.618 11.773 18.391 1.00 89.31 188 ALA A O 1
ATOM 1456 N N . GLU A 1 189 ? -6.019 12.868 19.760 1.00 88.12 189 GLU A N 1
ATOM 1457 C CA . GLU A 1 189 ? -6.461 13.865 18.778 1.00 88.12 189 GLU A CA 1
ATOM 1458 C C . GLU A 1 189 ? -5.271 14.599 18.138 1.00 88.12 189 GLU A C 1
ATOM 1460 O O . GLU A 1 189 ? -5.156 14.654 16.911 1.00 88.12 189 GLU A O 1
ATOM 1465 N N . ARG A 1 190 ? -4.320 15.085 18.950 1.00 90.75 190 ARG A N 1
ATOM 1466 C CA . ARG A 1 190 ? -3.098 15.730 18.445 1.00 90.75 190 ARG A CA 1
ATOM 1467 C C . ARG A 1 190 ? -2.249 14.790 17.586 1.00 90.75 190 ARG A C 1
ATOM 1469 O O . ARG A 1 190 ? -1.722 15.225 16.568 1.00 90.75 190 ARG A O 1
ATOM 1476 N N . LEU A 1 191 ? -2.058 13.540 18.008 1.00 92.56 191 LEU A N 1
ATOM 1477 C CA . LEU A 1 191 ? -1.207 12.572 17.302 1.00 92.56 191 LEU A CA 1
ATOM 1478 C C . LEU A 1 191 ? -1.847 12.088 15.991 1.00 92.56 191 LEU A C 1
ATOM 1480 O O . LEU A 1 191 ? -1.159 11.941 14.979 1.00 92.56 191 LEU A O 1
ATOM 1484 N N . LEU A 1 192 ? -3.163 11.887 15.984 1.00 89.69 192 LEU A N 1
ATOM 1485 C CA . LEU A 1 192 ? -3.931 11.506 14.799 1.00 89.69 192 LEU A CA 1
ATOM 1486 C C . LEU A 1 192 ? -4.025 12.659 13.792 1.00 89.69 192 LEU A C 1
ATOM 1488 O O . LEU A 1 192 ? -3.978 12.427 12.587 1.00 89.69 192 LEU A O 1
ATOM 1492 N N . GLY A 1 193 ? -4.079 13.901 14.280 1.00 87.56 193 GLY A N 1
ATOM 1493 C CA . GLY A 1 193 ? -4.016 15.114 13.463 1.00 87.56 193 GLY A CA 1
ATOM 1494 C C . GLY A 1 193 ? -2.602 15.588 13.103 1.00 87.56 193 GLY A C 1
ATOM 1495 O O . GLY A 1 193 ? -2.474 16.603 12.423 1.00 87.56 193 GLY A O 1
ATOM 1496 N N . CYS A 1 194 ? -1.550 14.903 13.564 1.00 87.75 194 CYS A N 1
ATOM 1497 C CA . CYS A 1 194 ? -0.157 15.275 13.304 1.00 87.75 194 CYS A CA 1
ATOM 1498 C C . CYS A 1 194 ? 0.178 15.041 11.828 1.00 87.75 194 CYS A C 1
ATOM 1500 O O . CYS A 1 194 ? -0.050 13.937 11.347 1.00 87.75 194 CYS A O 1
ATOM 1502 N N . ASP A 1 195 ? 0.704 16.051 11.132 1.00 86.44 195 ASP A N 1
ATOM 1503 C CA . ASP A 1 195 ? 1.052 15.976 9.709 1.00 86.44 195 ASP A CA 1
ATOM 1504 C C . ASP A 1 195 ? 2.532 15.642 9.510 1.00 86.44 195 ASP A C 1
ATOM 1506 O O . ASP A 1 195 ? 3.394 16.475 9.831 1.00 86.44 195 ASP A O 1
ATOM 1510 N N . PRO A 1 196 ? 2.850 14.462 8.953 1.00 85.19 196 PRO A N 1
ATOM 1511 C CA . PRO A 1 196 ? 4.209 14.136 8.563 1.00 85.19 196 PRO A CA 1
ATOM 1512 C C . PRO A 1 196 ? 4.731 15.116 7.512 1.00 85.19 196 PRO A C 1
ATOM 1514 O O . PRO A 1 196 ? 4.043 15.477 6.560 1.00 85.19 196 PRO A O 1
ATOM 1517 N N . CYS A 1 197 ? 5.960 15.590 7.702 1.00 80.00 197 CYS A N 1
ATOM 1518 C CA . CYS A 1 197 ? 6.646 16.507 6.784 1.00 80.00 197 CYS A CA 1
ATOM 1519 C C . CYS A 1 197 ? 5.951 17.843 6.474 1.00 80.00 197 CYS A C 1
ATOM 1521 O O . CYS A 1 197 ? 6.312 18.501 5.501 1.00 80.00 197 CYS A O 1
ATOM 1523 N N . GLY A 1 198 ? 5.016 18.295 7.315 1.00 65.38 198 GLY A N 1
ATOM 1524 C CA . GLY A 1 198 ? 4.541 19.683 7.306 1.00 65.38 198 GLY A CA 1
ATOM 1525 C C . GLY A 1 198 ? 3.636 20.093 6.140 1.00 65.38 198 GLY A C 1
ATOM 1526 O O . GLY A 1 198 ? 3.357 21.281 6.034 1.00 65.38 198 GLY A O 1
ATOM 1527 N N . GLY A 1 199 ? 3.163 19.143 5.324 1.00 66.81 199 GLY A N 1
ATOM 1528 C CA . GLY A 1 199 ? 2.091 19.323 4.339 1.00 66.81 199 GLY A CA 1
ATOM 1529 C C . GLY A 1 199 ? 2.353 20.353 3.232 1.00 66.81 199 GLY A C 1
ATOM 1530 O O . GLY A 1 199 ? 2.177 21.543 3.436 1.00 66.81 199 GLY A O 1
ATOM 1531 N N . GLU A 1 200 ? 2.691 19.879 2.030 1.00 61.28 200 GLU A N 1
ATOM 1532 C CA . GLU A 1 200 ? 2.031 20.216 0.752 1.00 61.28 200 GLU A CA 1
ATOM 1533 C C . GLU A 1 200 ? 2.744 19.487 -0.406 1.00 61.28 200 GLU A C 1
ATOM 1535 O O . GLU A 1 200 ? 3.969 19.443 -0.479 1.00 61.28 200 GLU A O 1
ATOM 1540 N N . ARG A 1 201 ? 1.949 18.897 -1.311 1.00 66.62 201 ARG A N 1
ATOM 1541 C CA . ARG A 1 201 ? 2.353 18.158 -2.527 1.00 66.62 201 ARG A CA 1
ATOM 1542 C C . ARG A 1 201 ? 3.140 16.855 -2.375 1.00 66.62 201 ARG A C 1
ATOM 1544 O O . ARG A 1 201 ? 3.647 16.395 -3.389 1.00 66.62 201 ARG A O 1
ATOM 1551 N N . PHE A 1 202 ? 3.238 16.208 -1.214 1.00 81.69 202 PHE A N 1
ATOM 1552 C CA . PHE A 1 202 ? 3.855 14.872 -1.194 1.00 81.69 202 PHE A CA 1
ATOM 1553 C C . PHE A 1 202 ? 3.087 13.913 -2.116 1.00 81.69 202 PHE A C 1
ATOM 1555 O O . PHE A 1 202 ? 1.865 13.769 -2.018 1.00 81.69 202 PHE A O 1
ATOM 1562 N N . PHE A 1 203 ? 3.816 13.275 -3.025 1.00 86.75 203 PHE A N 1
ATOM 1563 C CA . PHE A 1 203 ? 3.328 12.147 -3.788 1.00 86.75 203 PHE A CA 1
ATOM 1564 C C . PHE A 1 203 ? 4.449 11.170 -4.118 1.00 86.75 203 PHE A C 1
ATOM 1566 O O . PHE A 1 203 ? 5.625 11.526 -4.243 1.00 86.75 203 PHE A O 1
ATOM 1573 N N . GLN A 1 204 ? 4.050 9.917 -4.265 1.00 90.38 204 GLN A N 1
ATOM 1574 C CA . GLN A 1 204 ? 4.851 8.832 -4.790 1.00 90.38 204 GLN A CA 1
ATOM 1575 C C . GLN A 1 204 ? 4.299 8.453 -6.155 1.00 90.38 204 GLN A C 1
ATOM 1577 O O . GLN A 1 204 ? 3.085 8.473 -6.378 1.00 90.38 204 GLN A O 1
ATOM 1582 N N . ILE A 1 205 ? 5.191 8.102 -7.071 1.00 94.38 205 ILE A N 1
ATOM 1583 C CA . ILE A 1 205 ? 4.803 7.671 -8.405 1.00 94.38 205 ILE A CA 1
ATOM 1584 C C . ILE A 1 205 ? 5.590 6.443 -8.828 1.00 94.38 205 ILE A C 1
ATOM 1586 O O . ILE A 1 205 ? 6.789 6.327 -8.564 1.00 94.38 205 ILE A O 1
ATOM 1590 N N . LYS A 1 206 ? 4.889 5.557 -9.529 1.00 97.62 206 LYS A N 1
ATOM 1591 C CA . LYS A 1 206 ? 5.477 4.492 -10.332 1.00 97.62 206 LYS A CA 1
ATOM 1592 C C . LYS A 1 206 ? 5.101 4.677 -11.791 1.00 97.62 206 LYS A C 1
ATOM 1594 O O . LYS A 1 206 ? 3.940 4.957 -12.077 1.00 97.62 206 LYS A O 1
ATOM 1599 N N . VAL A 1 207 ? 6.054 4.508 -12.702 1.00 98.50 207 VAL A N 1
ATOM 1600 C CA . VAL A 1 207 ? 5.830 4.576 -14.152 1.00 98.50 207 VAL A CA 1
ATOM 1601 C C . VAL A 1 207 ? 6.485 3.370 -14.809 1.00 98.50 207 VAL A C 1
ATOM 1603 O O . VAL A 1 207 ? 7.708 3.249 -14.821 1.00 98.50 207 VAL A O 1
ATOM 1606 N N . TYR A 1 208 ? 5.669 2.508 -15.407 1.00 98.69 208 TYR A N 1
ATOM 1607 C CA . TYR A 1 208 ? 6.105 1.336 -16.155 1.00 98.69 208 TYR A CA 1
ATOM 1608 C C . TYR A 1 208 ? 5.850 1.534 -17.646 1.00 98.69 208 TYR A C 1
ATOM 1610 O O . TYR A 1 208 ? 4.728 1.823 -18.051 1.00 98.69 208 TYR A O 1
ATOM 1618 N N . CYS A 1 209 ? 6.868 1.336 -18.478 1.00 98.50 209 CYS A N 1
ATOM 1619 C CA . CYS A 1 209 ? 6.734 1.316 -19.932 1.00 98.50 209 CYS A CA 1
ATOM 1620 C C . CYS A 1 209 ? 6.638 -0.122 -20.424 1.00 98.50 209 CYS A C 1
ATOM 1622 O O . CYS A 1 209 ? 7.560 -0.910 -20.217 1.00 98.50 209 CYS A O 1
ATOM 1624 N N . VAL A 1 210 ? 5.529 -0.459 -21.077 1.00 98.31 210 VAL A N 1
ATOM 1625 C CA . VAL A 1 210 ? 5.243 -1.814 -21.553 1.00 98.31 210 VAL A CA 1
ATOM 1626 C C . VAL A 1 210 ? 5.713 -1.967 -22.990 1.00 98.31 210 VAL A C 1
ATOM 1628 O O . VAL A 1 210 ? 5.339 -1.179 -23.853 1.00 98.31 210 VAL A O 1
ATOM 1631 N N . TYR A 1 211 ? 6.514 -2.991 -23.256 1.00 97.75 211 TYR A N 1
ATOM 1632 C CA . TYR A 1 211 ? 7.058 -3.319 -24.570 1.00 97.75 211 TYR A CA 1
ATOM 1633 C C . TYR A 1 211 ? 6.579 -4.701 -25.020 1.00 97.75 211 TYR A C 1
ATOM 1635 O O . TYR A 1 211 ? 6.367 -5.589 -24.195 1.00 97.75 211 TYR A O 1
ATOM 1643 N N . GLU A 1 212 ? 6.478 -4.905 -26.340 1.00 95.25 212 GLU A N 1
ATOM 1644 C CA . GLU A 1 212 ? 6.198 -6.222 -26.945 1.00 95.25 212 GLU A CA 1
ATOM 1645 C C . GLU A 1 212 ? 7.230 -7.282 -26.537 1.00 95.25 212 GLU A C 1
ATOM 1647 O O . GLU A 1 212 ? 6.894 -8.462 -26.450 1.00 95.25 212 GLU A O 1
ATOM 1652 N N . TYR A 1 213 ? 8.475 -6.856 -26.300 1.00 94.56 213 TYR A N 1
ATOM 1653 C CA . TYR A 1 213 ? 9.554 -7.687 -25.784 1.00 94.56 213 TYR A CA 1
ATOM 1654 C C . TYR A 1 213 ? 10.532 -6.860 -24.923 1.00 94.56 213 TYR A C 1
ATOM 1656 O O . TYR A 1 213 ? 10.722 -5.667 -25.192 1.00 94.56 213 TYR A O 1
ATOM 1664 N N . PRO A 1 214 ? 11.168 -7.448 -23.893 1.00 95.94 214 PRO A N 1
ATOM 1665 C CA . PRO A 1 214 ? 12.068 -6.749 -22.978 1.00 95.94 214 PRO A CA 1
ATOM 1666 C C . PRO A 1 214 ? 13.450 -6.534 -23.614 1.00 95.94 214 PRO A C 1
ATOM 1668 O O . PRO A 1 214 ? 14.401 -7.268 -23.339 1.00 95.94 214 PRO A O 1
ATOM 1671 N N . TRP A 1 215 ? 13.593 -5.525 -24.474 1.00 96.81 215 TRP A N 1
ATOM 1672 C CA . TRP A 1 215 ? 14.842 -5.253 -25.204 1.00 96.81 215 TRP A CA 1
ATOM 1673 C C . TRP A 1 215 ? 16.072 -5.085 -24.294 1.00 96.81 215 TRP A C 1
ATOM 1675 O O . TRP A 1 215 ? 17.171 -5.488 -24.676 1.00 96.81 215 TRP A O 1
ATOM 1685 N N . TRP A 1 216 ? 15.906 -4.565 -23.071 1.00 96.69 216 TRP A N 1
ATOM 1686 C CA . TRP A 1 216 ? 17.001 -4.420 -22.102 1.00 96.69 216 TRP A CA 1
ATOM 1687 C C . TRP A 1 216 ? 17.532 -5.777 -21.622 1.00 96.69 216 TRP A C 1
ATOM 1689 O O . TRP A 1 216 ? 18.745 -5.955 -21.522 1.00 96.69 216 TRP A O 1
ATOM 1699 N N . ARG A 1 217 ? 16.654 -6.774 -21.429 1.00 94.75 217 ARG A N 1
ATOM 1700 C CA . ARG A 1 217 ? 17.072 -8.165 -21.191 1.00 94.75 217 ARG A CA 1
ATOM 1701 C C . ARG A 1 217 ? 17.657 -8.769 -22.465 1.00 94.75 217 ARG A C 1
ATOM 1703 O O . ARG A 1 217 ? 18.782 -9.252 -22.465 1.00 94.75 217 ARG A O 1
ATOM 1710 N N . ALA A 1 218 ? 16.893 -8.731 -23.555 1.00 94.38 218 ALA A N 1
ATOM 1711 C CA . ALA A 1 218 ? 17.170 -9.516 -24.754 1.00 94.38 218 ALA A CA 1
ATOM 1712 C C . ALA A 1 218 ? 18.427 -9.065 -25.515 1.00 94.38 218 ALA A C 1
ATOM 1714 O O . ALA A 1 218 ? 19.139 -9.901 -26.069 1.00 94.38 218 ALA A O 1
ATOM 1715 N N . ARG A 1 219 ? 18.706 -7.756 -25.564 1.00 95.06 219 ARG A N 1
ATOM 1716 C CA . ARG A 1 219 ? 19.844 -7.203 -26.319 1.00 95.06 219 ARG A CA 1
ATOM 1717 C C . ARG A 1 219 ? 21.011 -6.789 -25.449 1.00 95.06 219 ARG A C 1
ATOM 1719 O O . ARG A 1 219 ? 22.152 -6.935 -25.877 1.00 95.06 219 ARG A O 1
ATOM 1726 N N . LEU A 1 220 ? 20.725 -6.227 -24.277 1.00 96.38 220 LEU A N 1
ATOM 1727 C CA . LEU A 1 220 ? 21.762 -5.673 -23.409 1.00 96.38 220 LEU A CA 1
ATOM 1728 C C . LEU A 1 220 ? 22.174 -6.642 -22.297 1.00 96.38 220 LEU A C 1
ATOM 1730 O O . LEU A 1 220 ? 23.217 -6.432 -21.686 1.00 96.38 220 LEU A O 1
ATOM 1734 N N . GLY A 1 221 ? 21.392 -7.699 -22.043 1.00 95.25 221 GLY A N 1
ATOM 1735 C CA . GLY A 1 221 ? 21.648 -8.633 -20.947 1.00 95.25 221 GLY A CA 1
ATOM 1736 C C . GLY A 1 221 ? 21.540 -7.982 -19.566 1.00 95.25 221 GLY A C 1
ATOM 1737 O O . GLY A 1 221 ? 22.140 -8.479 -18.620 1.00 95.25 221 GLY A O 1
ATOM 1738 N N . ILE A 1 222 ? 20.830 -6.853 -19.450 1.00 95.25 222 ILE A N 1
ATOM 1739 C CA . ILE A 1 222 ? 20.711 -6.110 -18.191 1.00 95.25 222 ILE A CA 1
ATOM 1740 C C . ILE A 1 222 ? 19.629 -6.764 -17.354 1.00 95.25 222 ILE A C 1
ATOM 1742 O O . ILE A 1 222 ? 18.453 -6.625 -17.674 1.00 95.25 222 ILE A O 1
ATOM 1746 N N . GLU A 1 223 ? 20.019 -7.467 -16.297 1.00 91.94 223 GLU A N 1
ATOM 1747 C CA . GLU A 1 223 ? 19.076 -8.213 -15.464 1.00 91.94 223 GLU A CA 1
ATOM 1748 C C . GLU A 1 223 ? 18.494 -7.407 -14.304 1.00 91.94 223 GLU A C 1
ATOM 1750 O O . GLU A 1 223 ? 17.343 -7.622 -13.922 1.00 91.94 223 GLU A O 1
ATOM 1755 N N . GLU A 1 224 ? 19.284 -6.468 -13.796 1.00 92.00 224 GLU A N 1
ATOM 1756 C CA . GLU A 1 224 ? 19.043 -5.688 -12.588 1.00 92.00 224 GLU A CA 1
ATOM 1757 C C . GLU A 1 224 ? 19.741 -4.327 -12.663 1.00 92.00 224 GLU A C 1
ATOM 1759 O O . GLU A 1 224 ? 20.390 -3.984 -13.655 1.00 92.00 224 GLU A O 1
ATOM 1764 N N . GLY A 1 225 ? 19.601 -3.546 -11.593 1.00 92.56 225 GLY A N 1
ATOM 1765 C CA . GLY A 1 225 ? 20.236 -2.244 -11.448 1.00 92.56 225 GLY A CA 1
ATOM 1766 C C . GLY A 1 225 ? 19.310 -1.062 -11.720 1.00 92.56 225 GLY A C 1
ATOM 1767 O O . GLY A 1 225 ? 18.110 -1.208 -11.977 1.00 92.56 225 GLY A O 1
ATOM 1768 N N . TYR A 1 226 ? 19.917 0.120 -11.656 1.00 94.38 226 TYR A N 1
ATOM 1769 C CA . TYR A 1 226 ? 19.242 1.411 -11.577 1.00 94.38 226 TYR A CA 1
ATOM 1770 C C . TYR A 1 226 ? 19.755 2.360 -12.660 1.00 94.38 226 TYR A C 1
ATOM 1772 O O . TYR A 1 226 ? 20.911 2.272 -13.085 1.00 94.38 226 TYR A O 1
ATOM 1780 N N . PHE A 1 227 ? 18.919 3.308 -13.076 1.00 96.12 227 PHE A N 1
ATOM 1781 C CA . PHE A 1 227 ? 19.336 4.436 -13.905 1.00 96.12 227 PHE A CA 1
ATOM 1782 C C . PHE A 1 227 ? 18.596 5.709 -13.501 1.00 96.12 227 PHE A C 1
ATOM 1784 O O . PHE A 1 227 ? 17.385 5.703 -13.294 1.00 96.12 227 PHE A O 1
ATOM 1791 N N . THR A 1 228 ? 19.325 6.821 -13.436 1.00 96.25 228 THR A N 1
ATOM 1792 C CA . THR A 1 228 ? 18.773 8.109 -13.007 1.00 96.25 228 THR A CA 1
ATOM 1793 C C . THR A 1 228 ? 19.188 9.204 -13.979 1.00 96.25 228 THR A C 1
ATOM 1795 O O . THR A 1 228 ? 20.366 9.345 -14.299 1.00 96.25 228 THR A O 1
ATOM 1798 N N . ASP A 1 229 ? 18.216 9.988 -14.436 1.00 96.62 229 ASP A N 1
ATOM 1799 C CA . ASP A 1 229 ? 18.417 11.211 -15.221 1.00 96.62 229 ASP A CA 1
ATOM 1800 C C . ASP A 1 229 ? 17.203 12.111 -14.972 1.00 96.62 229 ASP A C 1
ATOM 1802 O O . ASP A 1 229 ? 16.176 11.984 -15.641 1.00 96.62 229 ASP A O 1
ATOM 1806 N N . VAL A 1 230 ? 17.301 12.980 -13.967 1.00 95.75 230 VAL A N 1
ATOM 1807 C CA . VAL A 1 230 ? 16.215 13.887 -13.555 1.00 95.75 230 VAL A CA 1
ATOM 1808 C C . VAL A 1 230 ? 16.376 15.306 -14.104 1.00 95.75 230 VAL A C 1
ATOM 1810 O O . VAL A 1 230 ? 15.414 16.066 -14.121 1.00 95.75 230 VAL A O 1
ATOM 1813 N N . ASP A 1 231 ? 17.557 15.650 -14.624 1.00 92.88 231 ASP A N 1
ATOM 1814 C CA . ASP A 1 231 ? 17.887 17.005 -15.091 1.00 92.88 231 ASP A CA 1
ATOM 1815 C C . ASP A 1 231 ? 17.214 17.370 -16.424 1.00 92.88 231 ASP A C 1
ATOM 1817 O O . ASP A 1 231 ? 17.204 18.531 -16.842 1.00 92.88 231 ASP A O 1
ATOM 1821 N N . THR A 1 232 ? 16.665 16.378 -17.128 1.00 94.00 232 THR A N 1
ATOM 1822 C CA . THR A 1 232 ? 15.986 16.563 -18.412 1.00 94.00 232 THR A CA 1
ATOM 1823 C C . THR A 1 232 ? 14.652 15.833 -18.451 1.00 94.00 232 THR A C 1
ATOM 1825 O O . THR A 1 232 ? 14.505 14.759 -17.874 1.00 94.00 232 THR A O 1
ATOM 1828 N N . ASN A 1 233 ? 13.682 16.370 -19.191 1.00 95.94 233 ASN A N 1
ATOM 1829 C CA . ASN A 1 233 ? 12.393 15.705 -19.366 1.00 95.94 233 ASN A CA 1
ATOM 1830 C C . ASN A 1 233 ? 12.463 14.594 -20.435 1.00 95.94 233 ASN A C 1
ATOM 1832 O O . ASN A 1 233 ? 13.075 14.814 -21.485 1.00 95.94 233 ASN A O 1
ATOM 1836 N N . PRO A 1 234 ? 11.789 13.449 -20.221 1.00 97.56 234 PRO A N 1
ATOM 1837 C CA . PRO A 1 234 ? 11.116 13.061 -18.976 1.00 97.56 234 PRO A CA 1
ATOM 1838 C C . PRO A 1 234 ? 12.124 12.640 -17.887 1.00 97.56 234 PRO A C 1
ATOM 1840 O O . PRO A 1 234 ? 13.118 11.993 -18.220 1.00 97.56 234 PRO A O 1
ATOM 1843 N N . PRO A 1 235 ? 11.912 12.980 -16.605 1.00 97.88 235 PRO A N 1
ATOM 1844 C CA . PRO A 1 235 ? 12.828 12.585 -15.537 1.00 97.88 235 PRO A CA 1
ATOM 1845 C C . PRO A 1 235 ? 12.732 11.080 -15.259 1.00 97.88 235 PRO A C 1
ATOM 1847 O O . PRO A 1 235 ? 11.637 10.514 -15.280 1.00 97.88 235 PRO A O 1
ATOM 1850 N N . PHE A 1 236 ? 13.872 10.439 -14.994 1.00 98.25 236 PHE A N 1
ATOM 1851 C CA . PHE A 1 236 ? 13.975 9.007 -14.706 1.00 98.25 236 PHE A CA 1
ATOM 1852 C C . PHE A 1 236 ? 14.613 8.737 -13.349 1.00 98.25 236 PHE A C 1
ATOM 1854 O O . PHE A 1 236 ? 15.642 9.323 -13.012 1.00 98.25 236 PHE A O 1
ATOM 1861 N N . VAL A 1 237 ? 14.009 7.787 -12.638 1.00 97.25 237 VAL A N 1
ATOM 1862 C CA . VAL A 1 237 ? 14.521 7.121 -11.433 1.00 97.25 237 VAL A CA 1
ATOM 1863 C C . VAL A 1 237 ? 14.145 5.647 -11.601 1.00 97.25 237 VAL A C 1
ATOM 1865 O O . VAL A 1 237 ? 13.211 5.149 -10.978 1.00 97.25 237 VAL A O 1
ATOM 1868 N N . GLY A 1 238 ? 14.751 5.014 -12.602 1.00 97.00 238 GLY A N 1
ATOM 1869 C CA . GLY A 1 238 ? 14.310 3.737 -13.147 1.00 97.00 238 GLY A CA 1
ATOM 1870 C C . GLY A 1 238 ? 15.056 2.536 -12.579 1.00 97.00 238 GLY A C 1
ATOM 1871 O O . GLY A 1 238 ? 16.188 2.652 -12.099 1.00 97.00 238 GLY A O 1
ATOM 1872 N N . ARG A 1 239 ? 14.406 1.373 -12.671 1.00 95.38 239 ARG A N 1
ATOM 1873 C CA . ARG A 1 239 ? 14.864 0.082 -12.146 1.00 95.38 239 ARG A CA 1
ATOM 1874 C C . ARG A 1 239 ? 14.606 -1.018 -13.180 1.00 95.38 239 ARG A C 1
ATOM 1876 O O . ARG A 1 239 ? 13.489 -1.172 -13.674 1.00 95.38 239 ARG A O 1
ATOM 1883 N N . TYR A 1 240 ? 15.635 -1.793 -13.535 1.00 95.25 240 TYR A N 1
ATOM 1884 C CA . TYR A 1 240 ? 15.526 -2.796 -14.613 1.00 95.25 240 TYR A CA 1
ATOM 1885 C C . TYR A 1 240 ? 14.798 -4.089 -14.215 1.00 95.25 240 TYR A C 1
ATOM 1887 O O . TYR A 1 240 ? 14.357 -4.829 -15.098 1.00 95.25 240 TYR A O 1
ATOM 1895 N N . HIS A 1 241 ? 14.696 -4.373 -12.914 1.00 91.50 241 HIS A N 1
ATOM 1896 C CA . HIS A 1 241 ? 14.191 -5.640 -12.373 1.00 91.50 241 HIS A CA 1
ATOM 1897 C C . HIS A 1 241 ? 12.811 -5.530 -11.696 1.00 91.50 241 HIS A C 1
ATOM 1899 O O . HIS A 1 241 ? 12.188 -6.560 -11.430 1.00 91.50 241 HIS A O 1
ATOM 1905 N N . ASP A 1 242 ? 12.307 -4.312 -11.465 1.00 91.62 242 ASP A N 1
ATOM 1906 C CA . ASP A 1 242 ? 11.026 -4.069 -10.781 1.00 91.62 242 ASP A CA 1
ATOM 1907 C C . ASP A 1 242 ? 9.814 -4.410 -11.642 1.00 91.62 242 ASP A C 1
ATOM 1909 O O . ASP A 1 242 ? 8.806 -4.915 -11.145 1.00 91.62 242 ASP A O 1
ATOM 1913 N N . GLY A 1 243 ? 9.896 -4.134 -12.942 1.00 91.81 243 GLY A N 1
ATOM 1914 C CA . GLY A 1 243 ? 8.798 -4.408 -13.852 1.00 91.81 243 GLY A CA 1
ATOM 1915 C C . GLY A 1 243 ? 8.699 -5.897 -14.223 1.00 91.81 243 GLY A C 1
ATOM 1916 O O . GLY A 1 243 ? 9.718 -6.581 -14.369 1.00 91.81 243 GLY A O 1
ATOM 1917 N N . PRO A 1 244 ? 7.478 -6.440 -14.381 1.00 94.19 244 PRO A N 1
ATOM 1918 C CA . PRO A 1 244 ? 7.285 -7.832 -14.769 1.00 94.19 244 PRO A CA 1
ATOM 1919 C C . PRO A 1 244 ? 7.773 -8.097 -16.195 1.00 94.19 244 PRO A C 1
ATOM 1921 O O . PRO A 1 244 ? 7.619 -7.272 -17.097 1.00 94.19 244 PRO A O 1
ATOM 1924 N N . ILE A 1 245 ? 8.289 -9.303 -16.414 1.00 93.19 245 ILE A N 1
ATOM 1925 C CA . ILE A 1 245 ? 8.673 -9.801 -17.732 1.00 93.19 245 ILE A CA 1
ATOM 1926 C C . ILE A 1 245 ? 8.018 -11.155 -17.938 1.00 93.19 245 ILE A C 1
ATOM 1928 O O . ILE A 1 245 ? 8.154 -12.039 -17.095 1.00 93.19 245 ILE A O 1
ATOM 1932 N N . PHE A 1 246 ? 7.322 -11.309 -19.061 1.00 91.19 246 PHE A N 1
ATOM 1933 C CA . PHE A 1 246 ? 6.759 -12.587 -19.454 1.00 91.19 246 PHE A CA 1
ATOM 1934 C C . PHE A 1 246 ? 7.799 -13.421 -20.203 1.00 91.19 246 PHE A C 1
ATOM 1936 O O . PHE A 1 246 ? 8.308 -12.995 -21.242 1.00 91.19 246 PHE A O 1
ATOM 1943 N N . ASP A 1 247 ? 8.059 -14.633 -19.709 1.00 84.12 247 ASP A N 1
ATOM 1944 C CA . ASP A 1 247 ? 8.875 -15.649 -20.397 1.00 84.12 247 ASP A CA 1
ATOM 1945 C C . ASP A 1 247 ? 10.298 -15.168 -20.762 1.00 84.12 247 ASP A C 1
ATOM 1947 O O . ASP A 1 247 ? 10.779 -15.329 -21.888 1.00 84.12 247 ASP A O 1
ATOM 1951 N N . GLY A 1 248 ? 10.961 -14.515 -19.799 1.00 80.94 248 GLY A N 1
ATOM 1952 C CA . GLY A 1 248 ? 12.373 -14.116 -19.840 1.00 80.94 248 GLY A CA 1
ATOM 1953 C C . GLY A 1 248 ? 12.728 -13.063 -20.897 1.00 80.94 248 GLY A C 1
ATOM 1954 O O . GLY A 1 248 ? 13.062 -11.933 -20.559 1.00 80.94 248 GLY A O 1
ATOM 1955 N N . VAL A 1 249 ? 12.703 -13.436 -22.177 1.00 84.81 249 VAL A N 1
ATOM 1956 C CA . VAL A 1 249 ? 13.082 -12.573 -23.312 1.00 84.81 249 VAL A CA 1
ATOM 1957 C C . VAL A 1 249 ? 12.133 -12.647 -24.513 1.00 84.81 249 VAL A C 1
ATOM 1959 O O . VAL A 1 249 ? 12.320 -11.892 -25.465 1.00 84.81 249 VAL A O 1
ATOM 1962 N N . VAL A 1 250 ? 11.145 -13.552 -24.510 1.00 82.31 250 VAL A N 1
ATOM 1963 C CA . VAL A 1 250 ? 10.342 -13.879 -25.710 1.00 82.31 250 VAL A CA 1
ATOM 1964 C C . VAL A 1 250 ? 8.940 -13.247 -25.691 1.00 82.31 250 VAL A C 1
ATOM 1966 O O . VAL A 1 250 ? 8.304 -13.146 -26.740 1.00 82.31 250 VAL A O 1
ATOM 1969 N N . GLY A 1 251 ? 8.451 -12.779 -24.539 1.00 90.31 251 GLY A N 1
ATOM 1970 C CA . GLY A 1 251 ? 7.146 -12.121 -24.408 1.00 90.31 251 GLY A CA 1
ATOM 1971 C C . GLY A 1 251 ? 7.212 -10.674 -23.933 1.00 90.31 251 GLY A C 1
ATOM 1972 O O . GLY A 1 251 ? 8.305 -10.125 -23.845 1.00 90.31 251 GLY A O 1
ATOM 1973 N N . PRO A 1 252 ? 6.059 -10.049 -23.621 1.00 95.88 252 PRO A N 1
ATOM 1974 C CA . PRO A 1 252 ? 6.025 -8.656 -23.202 1.00 95.88 252 PRO A CA 1
ATOM 1975 C C . PRO A 1 252 ? 6.822 -8.435 -21.918 1.00 95.88 252 PRO A C 1
ATOM 1977 O O . PRO A 1 252 ? 6.955 -9.328 -21.081 1.00 95.88 252 PRO A O 1
ATOM 1980 N N . GLY A 1 253 ? 7.321 -7.218 -21.748 1.00 96.81 253 GLY A N 1
ATOM 1981 C CA . GLY A 1 253 ? 7.992 -6.796 -20.526 1.00 96.81 253 GLY A CA 1
ATOM 1982 C C . GLY A 1 253 ? 7.652 -5.356 -20.192 1.00 96.81 253 GLY A C 1
ATOM 1983 O O . GLY A 1 253 ? 7.474 -4.529 -21.086 1.00 96.81 253 GLY A O 1
ATOM 1984 N N . ALA A 1 254 ? 7.575 -5.056 -18.905 1.00 97.69 254 ALA A N 1
ATOM 1985 C CA . ALA A 1 254 ? 7.434 -3.704 -18.400 1.00 97.69 254 ALA A CA 1
ATOM 1986 C C . ALA A 1 254 ? 8.771 -3.247 -17.807 1.00 97.69 254 ALA A C 1
ATOM 1988 O O . ALA A 1 254 ? 9.346 -3.949 -16.983 1.00 97.69 254 ALA A O 1
ATOM 1989 N N . LEU A 1 255 ? 9.263 -2.081 -18.221 1.00 98.19 255 LEU A N 1
ATOM 1990 C CA . LEU A 1 255 ? 10.421 -1.427 -17.610 1.00 98.19 255 LEU A CA 1
ATOM 1991 C C . LEU A 1 255 ? 9.929 -0.330 -16.672 1.00 98.19 255 LEU A C 1
ATOM 1993 O O . LEU A 1 255 ? 9.212 0.567 -17.119 1.00 98.19 255 LEU A O 1
ATOM 1997 N N . GLU A 1 256 ? 10.320 -0.369 -15.401 1.00 98.19 256 GLU A N 1
ATOM 1998 C CA . GLU A 1 256 ? 10.025 0.719 -14.470 1.00 98.19 256 GLU A CA 1
ATOM 1999 C C . GLU A 1 256 ? 10.994 1.880 -14.724 1.00 98.19 256 GLU A C 1
ATOM 2001 O O . GLU A 1 256 ? 12.194 1.788 -14.470 1.00 98.19 256 GLU A O 1
ATOM 2006 N N . VAL A 1 257 ? 10.485 2.977 -15.280 1.00 98.31 257 VAL A N 1
ATOM 2007 C CA . VAL A 1 257 ? 11.291 4.161 -15.628 1.00 98.31 257 VAL A CA 1
ATOM 2008 C C . VAL A 1 257 ? 11.294 5.209 -14.517 1.00 98.31 257 VAL A C 1
ATOM 2010 O O . VAL A 1 257 ? 12.161 6.086 -14.491 1.00 98.31 257 VAL A O 1
ATOM 2013 N N . VAL A 1 258 ? 10.341 5.109 -13.587 1.00 98.19 258 VAL A N 1
ATOM 2014 C CA . VAL A 1 258 ? 10.280 5.916 -12.368 1.00 98.19 258 VAL A CA 1
ATOM 2015 C C . VAL A 1 258 ? 9.708 5.079 -11.236 1.00 98.19 258 VAL A C 1
ATOM 2017 O O . VAL A 1 258 ? 8.589 4.586 -11.356 1.00 98.19 258 VAL A O 1
ATOM 2020 N N . TYR A 1 259 ? 10.430 5.023 -10.124 1.00 96.06 259 TYR A N 1
ATOM 2021 C CA . TYR A 1 259 ? 9.881 4.758 -8.802 1.00 96.06 259 TYR A CA 1
ATOM 2022 C C . TYR A 1 259 ? 10.511 5.729 -7.810 1.00 96.06 259 TYR A C 1
ATOM 2024 O O . TYR A 1 259 ? 11.692 5.628 -7.475 1.00 96.06 259 TYR A O 1
ATOM 2032 N N . ALA A 1 260 ? 9.738 6.740 -7.419 1.00 93.25 260 ALA A N 1
ATOM 2033 C CA . ALA A 1 260 ? 10.263 7.872 -6.670 1.00 93.25 260 ALA A CA 1
ATOM 2034 C C . ALA A 1 260 ? 9.181 8.601 -5.873 1.00 93.25 260 ALA A C 1
ATOM 2036 O O . ALA A 1 260 ? 7.981 8.478 -6.132 1.00 93.25 260 ALA A O 1
ATOM 2037 N N . VAL A 1 261 ? 9.649 9.418 -4.931 1.00 89.12 261 VAL A N 1
ATOM 2038 C CA . VAL A 1 261 ? 8.842 10.394 -4.199 1.00 89.12 261 VAL A CA 1
ATOM 2039 C C . VAL A 1 261 ? 9.299 11.803 -4.553 1.00 89.12 261 VAL A C 1
ATOM 2041 O O . VAL A 1 261 ? 10.497 12.060 -4.707 1.00 89.12 261 VAL A O 1
ATOM 2044 N N . ASN A 1 262 ? 8.364 12.740 -4.659 1.00 88.50 262 ASN A N 1
ATOM 2045 C CA . ASN A 1 262 ? 8.689 14.091 -5.120 1.00 88.50 262 ASN A CA 1
ATOM 2046 C C . ASN A 1 262 ? 9.479 14.921 -4.095 1.00 88.50 262 ASN A C 1
ATOM 2048 O O . ASN A 1 262 ? 10.143 15.878 -4.470 1.00 88.50 262 ASN A O 1
ATOM 2052 N N . LEU A 1 263 ? 9.468 14.529 -2.816 1.00 85.44 263 LEU A N 1
ATOM 2053 C CA . LEU A 1 263 ? 10.342 15.117 -1.791 1.00 85.44 263 LEU A CA 1
ATOM 2054 C C . LEU A 1 263 ? 11.834 14.855 -2.052 1.00 85.44 263 LEU A C 1
ATOM 2056 O O . LEU A 1 263 ? 12.682 15.586 -1.546 1.00 85.44 263 LEU A O 1
ATOM 2060 N N . 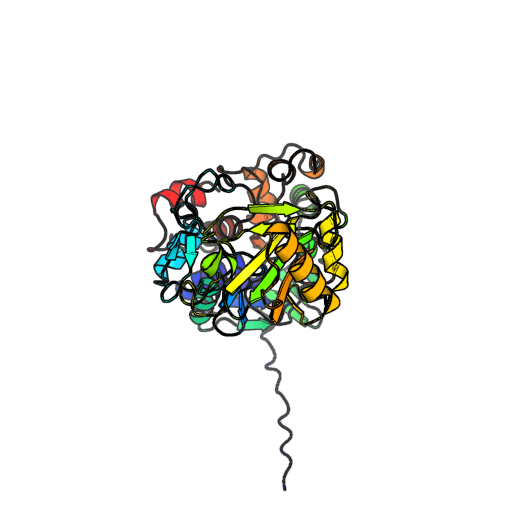GLN A 1 264 ? 12.160 13.801 -2.804 1.00 87.50 264 GLN A N 1
ATOM 2061 C CA . GLN A 1 264 ? 13.532 13.486 -3.208 1.00 87.50 264 GLN A CA 1
ATOM 2062 C C . GLN A 1 264 ? 13.834 13.998 -4.620 1.00 87.50 264 GLN A C 1
ATOM 2064 O O . GLN A 1 264 ? 14.944 14.458 -4.876 1.00 87.50 264 GLN A O 1
ATOM 2069 N N . TYR A 1 265 ? 12.845 13.933 -5.517 1.00 91.12 265 TYR A N 1
ATOM 2070 C CA . TYR A 1 265 ? 12.979 14.303 -6.924 1.00 91.12 265 TYR A CA 1
ATOM 2071 C C . TYR A 1 265 ? 11.764 15.117 -7.377 1.00 91.12 265 TYR A C 1
ATOM 2073 O O . TYR A 1 265 ? 10.792 14.561 -7.887 1.00 91.12 265 TYR A O 1
ATOM 2081 N N . ASP A 1 266 ? 11.798 16.436 -7.195 1.00 91.25 266 ASP A N 1
ATOM 2082 C CA . ASP A 1 266 ? 10.692 17.338 -7.547 1.00 91.25 266 ASP A CA 1
ATOM 2083 C C . ASP A 1 266 ? 10.323 17.275 -9.040 1.00 91.25 266 ASP A C 1
ATOM 2085 O O . ASP A 1 266 ? 9.154 17.401 -9.411 1.00 91.25 266 ASP A O 1
ATOM 2089 N N . GLN A 1 267 ? 11.302 16.988 -9.901 1.00 94.94 267 GLN A N 1
ATOM 2090 C CA . GLN A 1 267 ? 11.143 16.938 -11.351 1.00 94.94 267 GLN A CA 1
ATOM 2091 C C . GLN A 1 267 ? 10.088 15.917 -11.788 1.00 94.94 267 GLN A C 1
ATOM 2093 O O . GLN A 1 267 ? 9.445 16.111 -12.823 1.00 94.94 267 GLN A O 1
ATOM 2098 N N . ILE A 1 268 ? 9.850 14.859 -11.000 1.00 94.50 268 ILE A N 1
ATOM 2099 C CA . ILE A 1 268 ? 8.860 13.822 -11.328 1.00 94.50 268 ILE A CA 1
ATOM 2100 C C . ILE A 1 268 ? 7.419 14.361 -11.385 1.00 94.50 268 ILE A C 1
ATOM 2102 O O . ILE A 1 268 ? 6.550 13.691 -11.944 1.00 94.50 268 ILE A O 1
ATOM 2106 N N . GLU A 1 269 ? 7.159 15.595 -10.923 1.00 93.31 269 GLU A N 1
ATOM 2107 C CA . GLU A 1 269 ? 5.910 16.329 -11.196 1.00 93.31 269 GLU A CA 1
ATOM 2108 C C . GLU A 1 269 ? 5.584 16.414 -12.698 1.00 93.31 269 GLU A C 1
ATOM 2110 O O . GLU A 1 269 ? 4.413 16.528 -13.065 1.00 93.31 269 GLU A O 1
ATOM 2115 N N . TRP A 1 270 ? 6.580 16.282 -13.586 1.00 96.00 270 TRP A N 1
ATOM 2116 C CA . TRP A 1 270 ? 6.379 16.238 -15.037 1.00 96.00 270 TRP A CA 1
ATOM 2117 C C . TRP A 1 270 ? 5.320 15.213 -15.471 1.00 96.00 270 TRP A C 1
ATOM 2119 O O . TRP A 1 270 ? 4.572 15.481 -16.411 1.00 96.00 270 TRP A O 1
ATOM 2129 N N . TYR A 1 271 ? 5.208 14.068 -14.792 1.00 96.56 271 TYR A N 1
ATOM 2130 C CA . TYR A 1 271 ? 4.249 13.022 -15.163 1.00 96.56 271 TYR A CA 1
ATOM 2131 C C . TYR A 1 271 ? 2.792 13.377 -14.832 1.00 96.56 271 TYR A C 1
ATOM 2133 O O . TYR A 1 271 ? 1.886 12.819 -15.446 1.00 96.56 271 TYR A O 1
ATOM 2141 N N . LEU A 1 272 ? 2.541 14.339 -13.932 1.00 93.19 272 LEU A N 1
ATOM 2142 C CA . LEU A 1 272 ? 1.182 14.733 -13.528 1.00 93.19 272 LEU A CA 1
ATOM 2143 C C . LEU A 1 272 ? 0.336 15.243 -14.704 1.00 93.19 272 LEU A C 1
ATOM 2145 O O . LEU A 1 272 ? -0.883 15.108 -14.684 1.00 93.19 272 LEU A O 1
ATOM 2149 N N . GLN A 1 273 ? 0.966 15.787 -15.751 1.00 94.81 273 GLN A N 1
ATOM 2150 C CA . GLN A 1 273 ? 0.265 16.251 -16.955 1.00 94.81 273 GLN A CA 1
ATOM 2151 C C . GLN A 1 273 ? -0.374 15.116 -17.777 1.00 94.81 273 GLN A C 1
ATOM 2153 O O . GLN A 1 273 ? -1.184 15.393 -18.660 1.00 94.81 273 GLN A O 1
ATOM 2158 N N . PHE A 1 274 ? 0.023 13.865 -17.522 1.00 96.19 274 PHE A N 1
ATOM 2159 C CA . PHE A 1 274 ? -0.488 12.670 -18.197 1.00 96.19 274 PHE A CA 1
ATOM 2160 C C . PHE A 1 274 ? -1.424 11.849 -17.317 1.00 96.19 274 PHE A C 1
ATOM 2162 O O . PHE A 1 274 ? -1.776 10.743 -17.706 1.00 96.19 274 PHE A O 1
ATOM 2169 N N . ARG A 1 275 ? -1.791 12.352 -16.136 1.00 92.94 275 ARG A N 1
ATOM 2170 C CA . ARG A 1 275 ? -2.782 11.712 -15.277 1.00 92.94 275 ARG A CA 1
ATOM 2171 C C . ARG A 1 275 ? -4.182 11.917 -15.854 1.00 92.94 275 ARG A C 1
ATOM 2173 O O . ARG A 1 275 ? -4.562 13.053 -16.135 1.00 92.94 275 ARG A O 1
ATOM 2180 N N . ASP A 1 276 ? -4.945 10.834 -15.971 1.00 90.94 276 ASP A N 1
ATOM 2181 C CA . ASP A 1 276 ? -6.289 10.871 -16.563 1.00 90.94 276 ASP A CA 1
ATOM 2182 C C . ASP A 1 276 ? -7.358 11.336 -15.561 1.00 90.94 276 ASP A C 1
ATOM 2184 O O . ASP A 1 276 ? -8.176 12.203 -15.870 1.00 90.94 276 ASP A O 1
ATOM 2188 N N . ASP A 1 277 ? -7.343 10.773 -14.350 1.00 88.00 277 ASP A N 1
ATOM 2189 C CA . ASP A 1 277 ? -8.323 11.036 -13.294 1.00 88.00 277 ASP A CA 1
ATOM 2190 C C . ASP A 1 277 ? -7.605 11.286 -11.958 1.00 88.00 277 ASP A C 1
ATOM 2192 O O . ASP A 1 277 ? -6.754 10.509 -11.527 1.00 88.00 277 ASP A O 1
ATOM 2196 N N . ALA A 1 278 ? -7.936 12.394 -11.290 1.00 83.12 278 ALA A N 1
ATOM 2197 C CA . ALA A 1 278 ? -7.379 12.742 -9.983 1.00 83.12 278 ALA A CA 1
ATOM 2198 C C . ALA A 1 278 ? -7.921 11.864 -8.838 1.00 83.12 278 ALA A C 1
ATOM 2200 O O . ALA A 1 278 ? -7.336 11.826 -7.760 1.00 83.12 278 ALA A O 1
ATOM 2201 N N . THR A 1 279 ? -9.036 11.167 -9.059 1.00 83.50 279 THR A N 1
ATOM 2202 C CA . THR A 1 279 ? -9.710 10.320 -8.066 1.00 83.50 279 THR A CA 1
ATOM 2203 C C . THR A 1 279 ? -9.260 8.856 -8.111 1.00 83.50 279 THR A C 1
ATOM 2205 O O . THR A 1 279 ? -9.531 8.098 -7.178 1.00 83.50 279 THR A O 1
ATOM 2208 N N . GLU A 1 280 ? -8.516 8.477 -9.152 1.00 87.44 280 GLU A N 1
ATOM 2209 C CA . GLU A 1 280 ? -7.999 7.131 -9.389 1.00 87.44 280 GLU A CA 1
ATOM 2210 C C . GLU A 1 280 ? -6.457 7.179 -9.421 1.00 87.44 280 GLU A C 1
ATOM 2212 O O . GLU A 1 280 ? -5.879 8.000 -10.141 1.00 87.44 280 GLU A O 1
ATOM 2217 N N . PRO A 1 281 ? -5.748 6.368 -8.613 1.00 91.50 281 PRO A N 1
ATOM 2218 C CA . PRO A 1 281 ? -4.287 6.318 -8.664 1.00 91.50 281 PRO A CA 1
ATOM 2219 C C . PRO A 1 281 ? -3.748 5.742 -9.980 1.00 91.50 281 PRO A C 1
ATOM 2221 O O . PRO A 1 281 ? -2.663 6.132 -10.410 1.00 91.50 281 PRO A O 1
ATOM 2224 N N . LEU A 1 282 ? -4.464 4.817 -10.627 1.00 94.56 282 LEU A N 1
ATOM 2225 C CA . LEU A 1 282 ? -4.007 4.200 -11.873 1.00 94.56 282 LEU A CA 1
ATOM 2226 C C . LEU A 1 282 ? -4.273 5.102 -13.086 1.00 94.56 282 LEU A C 1
ATOM 2228 O O . LEU A 1 282 ? -5.383 5.566 -13.319 1.00 94.56 282 LEU A O 1
ATOM 2232 N N . THR A 1 283 ? -3.269 5.266 -13.939 1.00 96.50 283 THR A N 1
ATOM 2233 C CA . THR A 1 283 ? -3.432 5.793 -15.297 1.00 96.50 283 THR A CA 1
ATOM 2234 C C . THR A 1 283 ? -2.741 4.868 -16.291 1.00 96.50 283 THR A C 1
ATOM 2236 O O . THR A 1 283 ? -1.601 4.461 -16.078 1.00 96.50 283 THR A O 1
ATOM 2239 N N . VAL A 1 284 ? -3.415 4.543 -17.395 1.00 97.94 284 VAL A N 1
ATOM 2240 C CA . VAL A 1 284 ? -2.846 3.743 -18.489 1.00 97.94 284 VAL A CA 1
ATOM 2241 C C . VAL A 1 284 ? -2.880 4.585 -19.753 1.00 97.94 284 VAL A C 1
ATOM 2243 O O . VAL A 1 284 ? -3.939 4.807 -20.332 1.00 97.94 284 VAL A O 1
ATOM 2246 N N . SER A 1 285 ? -1.715 5.057 -20.184 1.00 98.00 285 SER A N 1
ATOM 2247 C CA . SER A 1 285 ? -1.601 6.014 -21.279 1.00 98.00 285 SER A CA 1
ATOM 2248 C C . SER A 1 285 ? -0.984 5.389 -22.525 1.00 98.00 285 SER A C 1
ATOM 2250 O O . SER A 1 285 ? 0.006 4.660 -22.460 1.00 98.00 285 SER A O 1
ATOM 2252 N N . SER A 1 286 ? -1.559 5.735 -23.675 1.00 97.31 286 SER A N 1
ATOM 2253 C CA . SER A 1 286 ? -0.994 5.495 -25.009 1.00 97.31 286 SER A CA 1
ATOM 2254 C C . SER A 1 286 ? -0.602 6.803 -25.710 1.00 97.31 286 SER A C 1
ATOM 2256 O O . SER A 1 286 ? -0.424 6.827 -26.926 1.00 97.31 286 SER A O 1
ATOM 2258 N N . ASP A 1 287 ? -0.495 7.910 -24.961 1.00 98.06 287 ASP A N 1
ATOM 2259 C CA . ASP A 1 287 ? -0.205 9.232 -25.518 1.00 98.06 287 ASP A CA 1
ATOM 2260 C C . ASP A 1 287 ? 1.197 9.265 -26.158 1.00 98.06 287 ASP A C 1
ATOM 2262 O O . ASP A 1 287 ? 2.196 9.131 -25.442 1.00 98.06 287 ASP A O 1
ATOM 2266 N N . PRO A 1 288 ? 1.317 9.510 -27.477 1.00 97.44 288 PRO A N 1
ATOM 2267 C CA . PRO A 1 288 ? 2.615 9.577 -28.145 1.00 97.44 288 PRO A CA 1
ATOM 2268 C C . PRO A 1 288 ? 3.548 10.633 -27.543 1.00 97.44 288 PRO A C 1
ATOM 2270 O O . PRO A 1 288 ? 4.756 10.435 -27.503 1.00 97.44 288 PRO A O 1
ATOM 2273 N N . ARG A 1 289 ? 3.012 11.732 -26.990 1.00 97.44 289 ARG A N 1
ATOM 2274 C CA . ARG A 1 289 ? 3.825 12.774 -26.335 1.00 97.44 289 ARG A CA 1
ATOM 2275 C C . ARG A 1 289 ? 4.571 12.242 -25.112 1.00 97.44 289 ARG A C 1
ATOM 2277 O O . ARG A 1 289 ? 5.652 12.738 -24.807 1.00 97.44 289 ARG A O 1
ATOM 2284 N N . LEU A 1 290 ? 3.992 11.261 -24.421 1.00 98.44 290 LEU A N 1
ATOM 2285 C CA . LEU A 1 290 ? 4.611 10.566 -23.297 1.00 98.44 290 LEU A CA 1
ATOM 2286 C C . LEU A 1 290 ? 5.548 9.465 -23.801 1.00 98.44 290 LEU A C 1
ATOM 2288 O O . LEU A 1 290 ? 6.730 9.449 -23.456 1.00 98.44 290 LEU A O 1
ATOM 2292 N N . LEU A 1 291 ? 5.024 8.564 -24.635 1.00 98.62 291 LEU A N 1
ATOM 2293 C CA . LEU A 1 291 ? 5.731 7.353 -25.051 1.00 98.62 291 LEU A CA 1
ATOM 2294 C C . LEU A 1 291 ? 6.957 7.659 -25.916 1.00 98.62 291 LEU A C 1
ATOM 2296 O O . LEU A 1 291 ? 8.029 7.110 -25.656 1.00 98.62 291 LEU A O 1
ATOM 2300 N N . ASP A 1 292 ? 6.846 8.580 -26.877 1.00 98.25 292 ASP A N 1
ATOM 2301 C CA . ASP A 1 292 ? 7.961 8.949 -27.755 1.00 98.25 292 ASP A CA 1
ATOM 2302 C C . ASP A 1 292 ? 9.057 9.684 -26.977 1.00 98.25 292 ASP A C 1
ATOM 2304 O O . ASP A 1 292 ? 10.248 9.474 -27.227 1.00 98.25 292 ASP A O 1
ATOM 2308 N N . ALA A 1 293 ? 8.677 10.519 -26.003 1.00 98.25 293 ALA A N 1
ATOM 2309 C CA . ALA A 1 293 ? 9.621 11.244 -25.157 1.00 98.25 293 ALA A CA 1
ATOM 2310 C C . ALA A 1 293 ? 10.413 10.289 -24.251 1.00 98.25 293 ALA A C 1
ATOM 2312 O O . ALA A 1 293 ? 11.644 10.374 -24.195 1.00 98.25 293 ALA A O 1
ATOM 2313 N N . ILE A 1 294 ? 9.725 9.344 -23.595 1.00 98.44 294 ILE A N 1
ATOM 2314 C CA . ILE A 1 294 ? 10.375 8.305 -22.785 1.00 98.44 294 ILE A CA 1
ATOM 2315 C C . ILE A 1 294 ? 11.278 7.440 -23.662 1.00 98.44 294 ILE A C 1
ATOM 2317 O O . ILE A 1 294 ? 12.456 7.265 -23.347 1.00 98.44 294 ILE A O 1
ATOM 2321 N N . HIS A 1 295 ? 10.754 6.939 -24.781 1.00 98.38 295 HIS A N 1
ATOM 2322 C CA . HIS A 1 295 ? 11.497 6.070 -25.683 1.00 98.38 295 HIS A CA 1
ATOM 2323 C C . HIS A 1 295 ? 12.764 6.746 -26.209 1.00 98.38 295 HIS A C 1
ATOM 2325 O O . HIS A 1 295 ? 13.849 6.183 -26.090 1.00 98.38 295 HIS A O 1
ATOM 2331 N N . THR A 1 296 ? 12.657 7.980 -26.709 1.00 98.19 296 THR A N 1
ATOM 2332 C CA . THR A 1 296 ? 13.803 8.739 -27.233 1.00 98.19 296 THR A CA 1
ATOM 2333 C C . THR A 1 296 ? 14.905 8.881 -26.185 1.00 98.19 296 THR A C 1
ATOM 2335 O O . THR A 1 296 ? 16.086 8.683 -26.486 1.00 98.19 296 THR A O 1
ATOM 2338 N N . LYS A 1 297 ? 14.537 9.200 -24.939 1.00 98.06 297 LYS A N 1
ATOM 2339 C CA . LYS A 1 297 ? 15.507 9.355 -23.854 1.00 98.06 297 LYS A CA 1
ATOM 2340 C C . LYS A 1 297 ? 16.122 8.015 -23.440 1.00 98.06 297 LYS A C 1
ATOM 2342 O O . LYS A 1 297 ? 17.341 7.949 -23.297 1.00 98.06 297 LYS A O 1
ATOM 2347 N N . LEU A 1 298 ? 15.329 6.945 -23.326 1.00 97.94 298 LEU A N 1
ATOM 2348 C CA . LEU A 1 298 ? 15.842 5.595 -23.056 1.00 97.94 298 LEU A CA 1
ATOM 2349 C C . LEU A 1 298 ? 16.834 5.154 -24.134 1.00 97.94 298 LEU A C 1
ATOM 2351 O O . LEU A 1 298 ? 17.934 4.722 -23.801 1.00 97.94 298 LEU A O 1
ATOM 2355 N N . MET A 1 299 ? 16.502 5.333 -25.413 1.00 97.75 299 MET A N 1
ATOM 2356 C CA . MET A 1 299 ? 17.392 4.981 -26.521 1.00 97.75 299 MET A CA 1
ATOM 2357 C C . MET A 1 299 ? 18.724 5.726 -26.445 1.00 97.75 299 MET A C 1
ATOM 2359 O O . MET A 1 299 ? 19.782 5.118 -26.599 1.00 97.75 299 MET A O 1
ATOM 2363 N N . LYS A 1 300 ? 18.693 7.021 -26.111 1.00 97.06 300 LYS A N 1
ATOM 2364 C CA . LYS A 1 300 ? 19.905 7.822 -25.907 1.00 97.06 300 LYS A CA 1
ATOM 2365 C C . LYS A 1 300 ? 20.753 7.314 -24.737 1.00 97.06 300 LYS A C 1
ATOM 2367 O O . LYS A 1 300 ? 21.962 7.181 -24.903 1.00 97.06 300 LYS A O 1
ATOM 2372 N N . ILE A 1 301 ? 20.144 7.036 -23.581 1.00 95.88 301 ILE A N 1
ATOM 2373 C CA . ILE A 1 301 ? 20.851 6.539 -22.385 1.00 95.88 301 ILE A CA 1
ATOM 2374 C C . ILE A 1 301 ? 21.536 5.195 -22.672 1.00 95.88 301 ILE A C 1
ATOM 2376 O O . ILE A 1 301 ? 22.644 4.956 -22.199 1.00 95.88 301 ILE A O 1
ATOM 2380 N N . HIS A 1 302 ? 20.911 4.353 -23.496 1.00 96.50 302 HIS A N 1
ATOM 2381 C CA . HIS A 1 302 ? 21.389 3.003 -23.798 1.00 96.50 302 HIS A CA 1
ATOM 2382 C C . HIS A 1 302 ? 22.169 2.894 -25.116 1.00 96.50 302 HIS A C 1
ATOM 2384 O O . HIS A 1 302 ? 22.583 1.799 -25.488 1.00 96.50 302 HIS A O 1
ATOM 2390 N N . ASN A 1 303 ? 22.385 4.009 -25.823 1.00 96.62 303 ASN A N 1
ATOM 2391 C CA . ASN A 1 303 ? 23.050 4.054 -27.128 1.00 96.62 303 ASN A CA 1
ATOM 2392 C C . ASN A 1 303 ? 22.428 3.095 -28.173 1.00 96.62 303 ASN A C 1
ATOM 2394 O O . ASN A 1 303 ? 23.133 2.394 -28.900 1.00 96.62 303 ASN A O 1
ATOM 2398 N N . LEU A 1 304 ? 21.095 3.073 -28.232 1.00 97.00 304 LEU A N 1
ATOM 2399 C CA . LEU A 1 304 ? 20.286 2.303 -29.183 1.00 97.00 304 LEU A CA 1
ATOM 2400 C C . LEU A 1 304 ? 19.579 3.243 -30.173 1.00 97.00 304 LEU A C 1
ATOM 2402 O O . LEU A 1 304 ? 19.377 4.421 -29.880 1.00 97.00 304 LEU A O 1
ATOM 2406 N N . THR A 1 305 ? 19.210 2.745 -31.358 1.00 94.69 305 THR A N 1
ATOM 2407 C CA . THR A 1 305 ? 18.572 3.568 -32.413 1.00 94.69 305 THR A CA 1
ATOM 2408 C C . THR A 1 305 ? 17.424 2.887 -33.158 1.00 94.69 305 THR A C 1
ATOM 2410 O O . THR A 1 305 ? 16.734 3.545 -33.934 1.00 94.69 305 THR A O 1
ATOM 2413 N N . ASP A 1 306 ? 17.223 1.588 -32.954 1.00 94.44 306 ASP A N 1
ATOM 2414 C CA . ASP A 1 306 ? 16.381 0.719 -33.780 1.00 94.44 306 ASP A CA 1
ATOM 2415 C C . ASP A 1 306 ? 15.290 -0.023 -32.991 1.00 94.44 306 ASP A C 1
ATOM 2417 O O . ASP A 1 306 ? 14.565 -0.835 -33.567 1.00 94.44 306 ASP A O 1
ATOM 2421 N N . GLU A 1 307 ? 15.145 0.254 -31.692 1.00 96.00 307 GLU A N 1
ATOM 2422 C CA . GLU A 1 307 ? 14.052 -0.311 -30.900 1.00 96.00 307 GLU A CA 1
ATOM 2423 C C . GLU A 1 307 ? 12.704 0.306 -31.238 1.00 96.00 307 GLU A C 1
ATOM 2425 O O . GLU A 1 307 ? 12.595 1.465 -31.638 1.00 96.00 307 GLU A O 1
ATOM 2430 N N . LYS A 1 308 ? 11.651 -0.473 -31.002 1.00 95.81 308 LYS A N 1
ATOM 2431 C CA . LYS A 1 308 ? 10.286 0.042 -31.067 1.00 95.81 308 LYS A CA 1
ATOM 2432 C C . LYS A 1 308 ? 9.946 0.840 -29.798 1.00 95.81 308 LYS A C 1
ATOM 2434 O O . LYS A 1 308 ? 10.424 0.493 -28.711 1.00 95.81 308 LYS A O 1
ATOM 2439 N N . PRO A 1 309 ? 9.084 1.867 -29.900 1.00 97.25 309 PRO A N 1
ATOM 2440 C CA . PRO A 1 309 ? 8.540 2.544 -28.729 1.00 97.25 309 PRO A CA 1
ATOM 2441 C C . PRO A 1 309 ? 7.702 1.592 -27.858 1.00 97.25 309 PRO A C 1
ATOM 2443 O O . PRO A 1 309 ? 7.233 0.559 -28.351 1.00 97.25 309 PRO A O 1
ATOM 2446 N N . PRO A 1 310 ? 7.512 1.918 -26.565 1.00 97.94 310 PRO A N 1
ATOM 2447 C CA . PRO A 1 310 ? 6.596 1.175 -25.711 1.00 97.94 310 PRO A CA 1
ATOM 2448 C C . PRO A 1 310 ? 5.165 1.256 -26.256 1.00 97.94 310 PRO A C 1
ATOM 2450 O O . PRO A 1 310 ? 4.780 2.238 -26.886 1.00 97.94 310 PRO A O 1
ATOM 2453 N N . LEU A 1 311 ? 4.374 0.221 -25.991 1.00 97.75 311 LEU A N 1
ATOM 2454 C CA . LEU A 1 311 ? 2.958 0.132 -26.347 1.00 97.75 311 LEU A CA 1
ATOM 2455 C C . LEU A 1 311 ? 2.073 0.985 -25.433 1.00 97.75 311 LEU A C 1
ATOM 2457 O O . LEU A 1 311 ? 1.041 1.494 -25.866 1.00 97.75 311 LEU A O 1
ATOM 2461 N N . ALA A 1 312 ? 2.459 1.103 -24.163 1.00 98.38 312 ALA A N 1
ATOM 2462 C CA . ALA A 1 312 ? 1.722 1.839 -23.146 1.00 98.38 312 ALA A CA 1
ATOM 2463 C C . ALA A 1 312 ? 2.643 2.263 -21.997 1.00 98.38 312 ALA A C 1
ATOM 2465 O O . ALA A 1 312 ? 3.683 1.643 -21.752 1.00 98.38 312 ALA A O 1
ATOM 2466 N N . ALA A 1 313 ? 2.210 3.279 -21.257 1.00 98.50 313 ALA A N 1
ATOM 2467 C CA . ALA A 1 313 ? 2.735 3.628 -19.947 1.00 98.50 313 ALA A CA 1
ATOM 2468 C C . ALA A 1 313 ? 1.667 3.341 -18.885 1.00 98.50 313 ALA A C 1
ATOM 2470 O O . ALA A 1 313 ? 0.552 3.855 -18.970 1.00 98.50 313 ALA A O 1
ATOM 2471 N N . VAL A 1 314 ? 2.008 2.530 -17.888 1.00 98.56 314 VAL A N 1
ATOM 2472 C CA . VAL A 1 314 ? 1.167 2.229 -16.726 1.00 98.56 314 VAL A CA 1
ATOM 2473 C C . VAL A 1 314 ? 1.721 3.008 -15.540 1.00 98.56 314 VAL A C 1
ATOM 2475 O O . VAL A 1 314 ? 2.867 2.804 -15.142 1.00 98.56 314 VAL A O 1
ATOM 2478 N N . MET A 1 315 ? 0.927 3.928 -15.004 1.00 98.06 315 MET A N 1
ATOM 2479 C CA . MET A 1 315 ? 1.341 4.887 -13.983 1.00 98.06 315 MET A CA 1
ATOM 2480 C C . MET A 1 315 ? 0.490 4.741 -12.725 1.00 98.06 315 MET A C 1
ATOM 2482 O O . MET A 1 315 ? -0.733 4.659 -12.815 1.00 98.06 315 MET A O 1
ATOM 2486 N N . GLY A 1 316 ? 1.133 4.720 -11.560 1.00 95.88 316 GLY A N 1
ATOM 2487 C CA . GLY A 1 316 ? 0.480 4.795 -10.254 1.00 95.88 316 GLY A CA 1
ATOM 2488 C C . GLY A 1 316 ? 0.813 6.110 -9.575 1.00 95.88 316 GLY A C 1
ATOM 2489 O O . GLY A 1 316 ? 1.964 6.297 -9.192 1.00 95.88 316 GLY A O 1
ATOM 2490 N N . PHE A 1 317 ? -0.167 6.996 -9.422 1.00 93.56 317 PHE A N 1
ATOM 2491 C CA . PHE A 1 317 ? -0.044 8.259 -8.699 1.00 93.56 317 PHE A CA 1
ATOM 2492 C C . PHE A 1 317 ? -0.622 8.107 -7.292 1.00 93.56 317 PHE A C 1
ATOM 2494 O O . PHE A 1 317 ? -1.824 7.916 -7.130 1.00 93.56 317 PHE A O 1
ATOM 2501 N N . TRP A 1 318 ? 0.227 8.228 -6.277 1.00 91.94 318 TRP A N 1
ATOM 2502 C CA . TRP A 1 318 ? -0.174 8.202 -4.874 1.00 91.94 318 TRP A CA 1
ATOM 2503 C C . TRP A 1 318 ? 0.168 9.546 -4.265 1.00 91.94 318 TRP A C 1
ATOM 2505 O O . TRP A 1 318 ? 1.316 9.771 -3.907 1.00 91.94 318 TRP A O 1
ATOM 2515 N N . ASP A 1 319 ? -0.791 10.457 -4.175 1.00 85.62 319 ASP A N 1
ATOM 2516 C CA . ASP A 1 319 ? -0.569 11.791 -3.611 1.00 85.62 319 ASP A CA 1
ATOM 2517 C C . ASP A 1 319 ? -1.352 12.000 -2.312 1.00 85.62 319 ASP A C 1
ATOM 2519 O O . ASP A 1 319 ? -2.127 11.143 -1.887 1.00 85.62 319 ASP A O 1
ATOM 2523 N N . LEU A 1 320 ? -1.096 13.118 -1.638 1.00 75.56 320 LEU A N 1
ATOM 2524 C CA . LEU A 1 320 ? -1.845 13.535 -0.449 1.00 75.56 320 LEU A CA 1
ATOM 2525 C C . LEU A 1 320 ? -2.984 14.505 -0.746 1.00 75.56 320 LEU A C 1
ATOM 2527 O O . LEU A 1 320 ? -3.696 14.921 0.173 1.00 75.56 320 LEU A O 1
ATOM 2531 N N . ASN A 1 321 ? -3.159 14.909 -2.005 1.00 65.56 321 ASN A N 1
ATOM 2532 C CA . ASN A 1 321 ? -4.275 15.762 -2.355 1.00 65.56 321 ASN A CA 1
ATOM 2533 C C . ASN A 1 321 ? -5.542 14.926 -2.173 1.00 65.56 321 ASN A C 1
ATOM 2535 O O . ASN A 1 321 ? -5.692 13.850 -2.750 1.00 65.56 321 ASN A O 1
ATOM 2539 N N . GLN A 1 322 ? -6.468 15.449 -1.369 1.00 60.59 322 GLN A N 1
ATOM 2540 C CA . GLN A 1 322 ? -7.694 14.812 -0.853 1.00 60.59 322 GLN A CA 1
ATOM 2541 C C . GLN A 1 322 ? -8.737 14.443 -1.935 1.00 60.59 322 GLN A C 1
ATOM 2543 O O . GLN A 1 322 ? -9.934 14.371 -1.679 1.00 60.59 322 GLN A O 1
ATOM 2548 N N . THR A 1 323 ? -8.291 14.280 -3.173 1.00 57.41 323 THR A N 1
ATOM 2549 C CA . THR A 1 323 ? -9.079 14.009 -4.371 1.00 57.41 323 THR A CA 1
ATOM 2550 C C . THR A 1 323 ? -9.340 12.519 -4.576 1.00 57.41 323 THR A C 1
ATOM 2552 O O . THR A 1 323 ? -10.372 12.174 -5.141 1.00 57.41 323 THR A O 1
ATOM 2555 N N . HIS A 1 324 ? -8.478 11.634 -4.064 1.00 64.56 324 HIS A N 1
ATOM 2556 C CA . HIS A 1 324 ? -8.657 10.181 -4.116 1.00 64.56 324 HIS A CA 1
ATOM 2557 C C . HIS A 1 324 ? -8.659 9.558 -2.711 1.00 64.56 324 HIS A C 1
ATOM 2559 O O . HIS A 1 324 ? -8.113 10.106 -1.756 1.00 64.56 324 HIS A O 1
ATOM 2565 N N . VAL A 1 325 ? -9.323 8.404 -2.585 1.00 68.31 325 VAL A N 1
ATOM 2566 C CA . VAL A 1 325 ? -9.629 7.733 -1.305 1.00 68.31 325 VAL A CA 1
ATOM 2567 C C . VAL A 1 325 ? -8.393 7.129 -0.620 1.00 68.31 325 VAL A C 1
ATOM 2569 O O . VAL A 1 325 ? -8.342 7.064 0.607 1.00 68.31 325 VAL A O 1
ATOM 2572 N N . ALA A 1 326 ? -7.410 6.664 -1.394 1.00 72.56 326 ALA A N 1
ATOM 2573 C CA . ALA A 1 326 ? -6.216 5.989 -0.887 1.00 72.56 326 ALA A CA 1
ATOM 2574 C C . ALA A 1 326 ? -4.963 6.806 -1.214 1.00 72.56 326 ALA A C 1
ATOM 2576 O O . ALA A 1 326 ? -4.431 6.689 -2.310 1.00 72.56 326 ALA A O 1
ATOM 2577 N N . THR A 1 327 ? -4.499 7.605 -0.256 1.00 84.00 327 THR A N 1
ATOM 2578 C CA . THR A 1 327 ? -3.354 8.509 -0.419 1.00 84.00 327 THR A CA 1
ATOM 2579 C C . THR A 1 327 ? -2.007 7.803 -0.266 1.00 84.00 327 THR A C 1
ATOM 2581 O O . THR A 1 327 ? -1.926 6.662 0.215 1.00 84.00 327 THR A O 1
ATOM 2584 N N . ALA A 1 328 ? -0.931 8.507 -0.630 1.00 86.31 328 ALA A N 1
ATOM 2585 C CA . ALA A 1 328 ? 0.437 8.111 -0.292 1.00 86.31 328 ALA A CA 1
ATOM 2586 C C . ALA A 1 328 ? 0.572 7.751 1.203 1.00 86.31 328 ALA A C 1
ATOM 2588 O O . ALA A 1 328 ? -0.152 8.312 2.028 1.00 86.31 328 ALA A O 1
ATOM 2589 N N . PRO A 1 329 ? 1.451 6.806 1.578 1.00 87.81 329 PRO A N 1
ATOM 2590 C CA . PRO A 1 329 ? 1.631 6.440 2.976 1.00 87.81 329 PRO A CA 1
ATOM 2591 C C . PRO A 1 329 ? 2.376 7.510 3.777 1.00 87.81 329 PRO A C 1
ATOM 2593 O O . PRO A 1 329 ? 3.423 7.995 3.357 1.00 87.81 329 PRO A O 1
ATOM 2596 N N . GLU A 1 3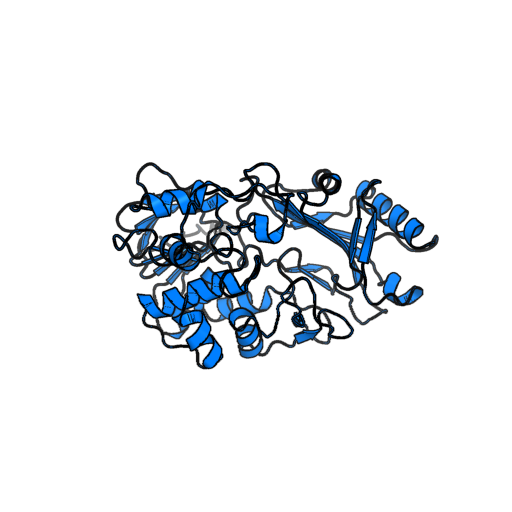30 ? 1.841 7.822 4.959 1.00 84.44 330 GLU A N 1
ATOM 2597 C CA . GLU A 1 330 ? 2.280 8.931 5.818 1.00 84.44 330 GLU A CA 1
ATOM 2598 C C . GLU A 1 330 ? 2.505 8.466 7.264 1.00 84.44 330 GLU A C 1
ATOM 2600 O O . GLU A 1 330 ? 1.766 8.859 8.170 1.00 84.44 330 GLU A O 1
ATOM 2605 N N . ALA A 1 331 ? 3.489 7.590 7.498 1.00 89.81 331 ALA A N 1
ATOM 2606 C CA . ALA A 1 331 ? 3.853 7.227 8.872 1.00 89.81 331 ALA A CA 1
ATOM 2607 C C . ALA A 1 331 ? 4.314 8.446 9.670 1.00 89.81 331 ALA A C 1
ATOM 2609 O O . ALA A 1 331 ? 4.912 9.366 9.120 1.00 89.81 331 ALA A O 1
ATOM 2610 N N . SER A 1 332 ? 4.117 8.402 10.985 1.00 91.94 332 SER A N 1
ATOM 2611 C CA . SER A 1 332 ? 4.773 9.348 11.881 1.00 91.94 332 SER A CA 1
ATOM 2612 C C . SER A 1 332 ? 6.256 9.038 12.027 1.00 91.94 332 SER A C 1
ATOM 2614 O O . SER A 1 332 ? 6.712 7.916 11.798 1.00 91.94 332 SER A O 1
ATOM 2616 N N . ASN A 1 333 ? 7.008 10.045 12.458 1.00 91.12 333 ASN A N 1
ATOM 2617 C CA . ASN A 1 333 ? 8.462 10.060 12.433 1.00 91.12 333 ASN A CA 1
ATOM 2618 C C . ASN A 1 333 ? 9.006 9.875 11.002 1.00 91.12 333 ASN A C 1
ATOM 2620 O O . ASN A 1 333 ? 10.003 9.185 10.790 1.00 91.12 333 ASN A O 1
ATOM 2624 N N . PHE A 1 334 ? 8.352 10.479 10.001 1.00 87.25 334 PHE A N 1
ATOM 2625 C CA . PHE A 1 334 ? 8.702 10.288 8.587 1.00 87.25 334 PHE A CA 1
ATOM 2626 C C . PHE A 1 334 ? 10.072 10.864 8.223 1.00 87.25 334 PHE A C 1
ATOM 2628 O O . PHE A 1 334 ? 10.736 10.369 7.314 1.00 87.25 334 PHE A O 1
ATOM 2635 N N . GLN A 1 335 ? 10.552 11.859 8.975 1.00 86.38 335 GLN A N 1
ATOM 2636 C CA . GLN A 1 335 ? 11.926 12.354 8.862 1.00 86.38 335 GLN A CA 1
ATOM 2637 C C . GLN A 1 335 ? 12.960 11.227 9.026 1.00 86.38 335 GLN A C 1
ATOM 2639 O O . GLN A 1 335 ? 13.991 11.247 8.360 1.00 86.38 335 GLN A O 1
ATOM 2644 N N . ALA A 1 336 ? 12.683 10.204 9.844 1.00 83.00 336 ALA A N 1
ATOM 2645 C CA . ALA A 1 336 ? 13.573 9.050 9.976 1.00 83.00 336 ALA A CA 1
ATOM 2646 C C . ALA A 1 336 ? 13.699 8.229 8.677 1.00 83.00 336 ALA A C 1
ATOM 2648 O O . ALA A 1 336 ? 14.649 7.465 8.540 1.00 83.00 336 ALA A O 1
ATOM 2649 N N . LEU A 1 337 ? 12.762 8.388 7.735 1.00 78.56 337 LEU A N 1
ATOM 2650 C CA . LEU A 1 337 ? 12.775 7.737 6.427 1.00 78.56 337 LEU A CA 1
ATOM 2651 C C . LEU A 1 337 ? 13.436 8.606 5.347 1.00 78.56 337 LEU A C 1
ATOM 2653 O O . LEU A 1 337 ? 14.264 8.111 4.590 1.00 78.56 337 LEU A O 1
ATOM 2657 N N . VAL A 1 338 ? 13.066 9.888 5.250 1.00 80.12 338 VAL A N 1
ATOM 2658 C CA . VAL A 1 338 ? 13.507 10.770 4.145 1.00 80.12 338 VAL A CA 1
ATOM 2659 C C . VAL A 1 338 ? 14.594 11.777 4.535 1.00 80.12 338 VAL A C 1
ATOM 2661 O O . VAL A 1 338 ? 14.989 12.606 3.716 1.00 80.12 338 VAL A O 1
ATOM 2664 N N . GLY A 1 339 ? 15.099 11.706 5.767 1.00 84.56 339 GLY A N 1
ATOM 2665 C CA . GLY A 1 339 ? 16.166 12.566 6.268 1.00 84.56 339 GLY A CA 1
ATOM 2666 C C . GLY A 1 339 ? 15.790 14.048 6.257 1.00 84.56 339 GLY A C 1
ATOM 2667 O O . GLY A 1 339 ? 14.637 14.422 6.472 1.00 84.56 339 GLY A O 1
ATOM 2668 N N . ASP A 1 340 ? 16.775 14.900 5.978 1.00 85.88 340 ASP A N 1
ATOM 2669 C CA . ASP A 1 340 ? 16.635 16.361 6.043 1.00 85.88 340 ASP A CA 1
ATOM 2670 C C . ASP A 1 340 ? 15.680 16.952 4.988 1.00 85.88 340 ASP A C 1
ATOM 2672 O O . ASP A 1 340 ? 15.324 18.127 5.083 1.00 85.88 340 ASP A O 1
ATOM 2676 N N . SER A 1 341 ? 15.203 16.151 4.023 1.00 83.62 341 SER A N 1
ATOM 2677 C CA . SER A 1 341 ? 14.126 16.547 3.101 1.00 83.62 341 SER A CA 1
ATOM 2678 C C . SER A 1 341 ? 12.778 16.754 3.805 1.00 83.62 341 SER A C 1
ATOM 2680 O O . SER A 1 341 ? 11.852 17.300 3.209 1.00 83.62 341 SER A O 1
ATOM 2682 N N . CYS A 1 342 ? 12.649 16.324 5.063 1.00 84.19 342 CYS A N 1
ATOM 2683 C CA . CYS A 1 342 ? 11.448 16.465 5.874 1.00 84.19 342 CYS A CA 1
ATOM 2684 C C . CYS A 1 342 ? 11.778 17.110 7.229 1.00 84.19 342 CYS A C 1
ATOM 2686 O O . CYS A 1 342 ? 12.712 16.670 7.905 1.00 84.19 342 CYS A O 1
ATOM 2688 N N . PRO A 1 343 ? 11.031 18.137 7.672 1.00 86.25 343 PRO A N 1
ATOM 2689 C CA . PRO A 1 343 ? 11.226 18.716 8.996 1.00 86.25 343 PRO A CA 1
ATOM 2690 C C . PRO A 1 343 ? 10.783 17.752 10.105 1.00 86.25 343 PRO A C 1
ATOM 2692 O O . PRO A 1 343 ? 9.892 16.924 9.920 1.00 86.25 343 PRO A O 1
ATOM 2695 N N . THR A 1 344 ? 11.357 17.911 11.299 1.00 87.94 344 THR A N 1
ATOM 2696 C CA . THR A 1 344 ? 10.943 17.156 12.488 1.00 87.94 344 THR A CA 1
ATOM 2697 C C . THR A 1 344 ? 9.472 17.410 12.832 1.00 87.94 344 THR A C 1
ATOM 2699 O O . THR A 1 344 ? 9.027 18.556 12.943 1.00 87.94 344 THR A O 1
ATOM 2702 N N . GLU A 1 345 ? 8.724 16.336 13.084 1.00 90.69 345 GLU A N 1
ATOM 2703 C CA . GLU A 1 345 ? 7.308 16.377 13.464 1.00 90.69 345 GLU A CA 1
ATOM 2704 C C . GLU A 1 345 ? 7.121 16.854 14.914 1.00 90.69 345 GLU A C 1
ATOM 2706 O O . GLU A 1 345 ? 6.985 16.074 15.858 1.00 90.69 345 GLU A O 1
ATOM 2711 N N . THR A 1 346 ? 7.089 18.171 15.113 1.00 90.94 346 THR A N 1
ATOM 2712 C CA . THR A 1 346 ? 6.929 18.771 16.453 1.00 90.94 346 THR A CA 1
ATOM 2713 C C . THR A 1 346 ? 5.641 18.345 17.177 1.00 90.94 346 THR A C 1
ATOM 2715 O O . THR A 1 346 ? 5.613 18.320 18.409 1.00 90.94 346 THR A O 1
ATOM 2718 N N . CYS A 1 347 ? 4.593 17.948 16.444 1.00 91.19 347 CYS A N 1
ATOM 2719 C CA . C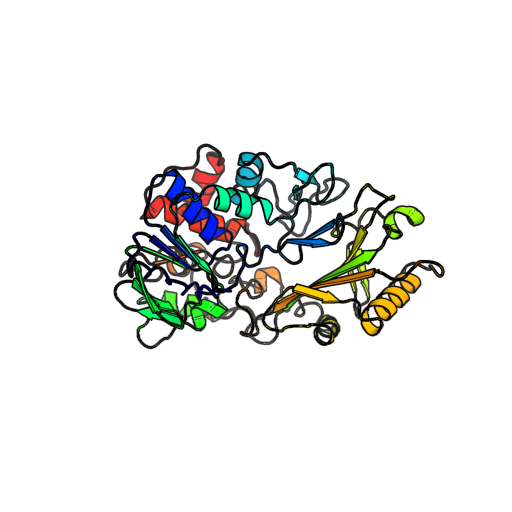YS A 1 347 ? 3.326 17.463 17.002 1.00 91.19 347 CYS A CA 1
ATOM 2720 C C . CYS A 1 347 ? 3.429 16.123 17.755 1.00 91.19 347 CYS A C 1
ATOM 2722 O O . CYS A 1 347 ? 2.572 15.846 18.604 1.00 91.19 347 CYS A O 1
ATOM 2724 N N . LEU A 1 348 ? 4.490 15.334 17.534 1.00 93.25 348 LEU A N 1
ATOM 2725 C CA . LEU A 1 348 ? 4.753 14.113 18.306 1.00 93.25 348 LEU A CA 1
ATOM 2726 C C . LEU A 1 348 ? 5.087 14.416 19.776 1.00 93.25 348 LEU A C 1
ATOM 2728 O O . LEU A 1 348 ? 4.759 13.634 20.673 1.00 93.25 348 LEU A O 1
ATOM 2732 N N . GLY A 1 349 ? 5.702 15.572 20.049 1.00 91.75 349 GLY A N 1
ATOM 2733 C CA . GLY A 1 349 ? 6.165 15.940 21.385 1.00 91.75 349 GLY A CA 1
ATOM 2734 C C . GLY A 1 349 ? 7.177 14.933 21.946 1.00 91.75 349 GLY A C 1
ATOM 2735 O O . GLY A 1 349 ? 8.159 14.599 21.293 1.00 91.75 349 GLY A O 1
ATOM 2736 N N . HIS A 1 350 ? 6.944 14.457 23.173 1.00 90.00 350 HIS A N 1
ATOM 2737 C CA . HIS A 1 350 ? 7.819 13.504 23.879 1.00 90.00 350 HIS A CA 1
ATOM 2738 C C . HIS A 1 350 ? 7.181 12.117 24.059 1.00 90.00 350 HIS A C 1
ATOM 2740 O O . HIS A 1 350 ? 7.491 11.410 25.017 1.00 90.00 350 HIS A O 1
ATOM 2746 N N . VAL A 1 351 ? 6.239 11.747 23.190 1.00 92.88 351 VAL A N 1
ATOM 2747 C CA . VAL A 1 351 ? 5.559 10.448 23.260 1.00 92.88 351 VAL A CA 1
ATOM 2748 C C . VAL A 1 351 ? 6.528 9.344 22.822 1.00 92.88 351 VAL A C 1
ATOM 2750 O O . VAL A 1 351 ? 7.212 9.488 21.810 1.00 92.88 351 VAL A O 1
ATOM 2753 N N . SER A 1 352 ? 6.609 8.254 23.592 1.00 94.56 352 SER A N 1
ATOM 2754 C CA . SER A 1 352 ? 7.402 7.087 23.193 1.00 94.56 352 SER A CA 1
ATOM 2755 C C . SER A 1 352 ? 6.748 6.379 21.995 1.00 94.56 352 SER A C 1
ATOM 2757 O O . SER A 1 352 ? 5.528 6.450 21.854 1.00 94.56 352 SER A O 1
ATOM 2759 N N . PRO A 1 353 ? 7.500 5.658 21.146 1.00 94.19 353 PRO A N 1
ATOM 2760 C CA . PRO A 1 353 ? 6.905 4.923 20.028 1.00 94.19 353 PRO A CA 1
ATOM 2761 C C . PRO A 1 353 ? 5.769 3.974 20.448 1.00 94.19 353 PRO A C 1
ATOM 2763 O O . PRO A 1 353 ? 4.718 3.959 19.818 1.00 94.19 353 PRO A O 1
ATOM 2766 N N . HIS A 1 354 ? 5.930 3.254 21.563 1.00 94.25 354 HIS A N 1
ATOM 2767 C CA . HIS A 1 354 ? 4.884 2.387 22.117 1.00 94.25 354 HIS A CA 1
ATOM 2768 C C . HIS A 1 354 ? 3.642 3.188 22.547 1.00 94.25 354 HIS A C 1
ATOM 2770 O O . HIS A 1 354 ? 2.523 2.869 22.152 1.00 94.25 354 HIS A O 1
ATOM 2776 N N . ASP A 1 355 ? 3.819 4.278 23.304 1.00 94.62 355 ASP A N 1
ATOM 2777 C CA . ASP A 1 355 ? 2.688 5.119 23.728 1.00 94.62 355 ASP A CA 1
ATOM 2778 C C . ASP A 1 355 ? 1.965 5.762 22.537 1.00 94.62 355 ASP A C 1
ATOM 2780 O O . ASP A 1 355 ? 0.751 5.971 22.588 1.00 94.62 355 ASP A O 1
ATOM 2784 N N . TYR A 1 356 ? 2.697 6.068 21.464 1.00 95.25 356 TYR A N 1
ATOM 2785 C CA . TYR A 1 356 ? 2.123 6.548 20.214 1.00 95.25 356 TYR A CA 1
ATOM 2786 C C . TYR A 1 356 ? 1.201 5.485 19.607 1.00 95.25 356 TYR A C 1
ATOM 2788 O O . TYR A 1 356 ? 0.054 5.800 19.284 1.00 95.25 356 TYR A O 1
ATOM 2796 N N . MET A 1 357 ? 1.660 4.232 19.499 1.00 94.69 357 MET A N 1
ATOM 2797 C CA . MET A 1 357 ? 0.848 3.136 18.957 1.00 94.69 357 MET A CA 1
ATOM 2798 C C . MET A 1 357 ? -0.408 2.899 19.800 1.00 94.69 357 MET A C 1
ATOM 2800 O O . MET A 1 357 ? -1.508 2.812 19.252 1.00 94.69 357 MET A O 1
ATOM 2804 N N . VAL A 1 358 ? -0.285 2.880 21.131 1.00 93.56 358 VAL A N 1
ATOM 2805 C CA . VAL A 1 358 ? -1.441 2.725 22.028 1.00 93.56 358 VAL A CA 1
ATOM 2806 C C . VAL A 1 358 ? -2.477 3.822 21.777 1.00 93.56 358 VAL A C 1
ATOM 2808 O O . VAL A 1 358 ? -3.640 3.520 21.530 1.00 93.56 358 VAL A O 1
ATOM 2811 N N . ARG A 1 359 ? -2.063 5.093 21.780 1.00 92.88 359 ARG A N 1
ATOM 2812 C CA . ARG A 1 359 ? -2.988 6.239 21.704 1.00 92.88 359 ARG A CA 1
ATOM 2813 C C . ARG A 1 359 ? -3.553 6.510 20.320 1.00 92.88 359 ARG A C 1
ATOM 2815 O O . ARG A 1 359 ? -4.578 7.165 20.216 1.00 92.88 359 ARG A O 1
ATOM 2822 N N . 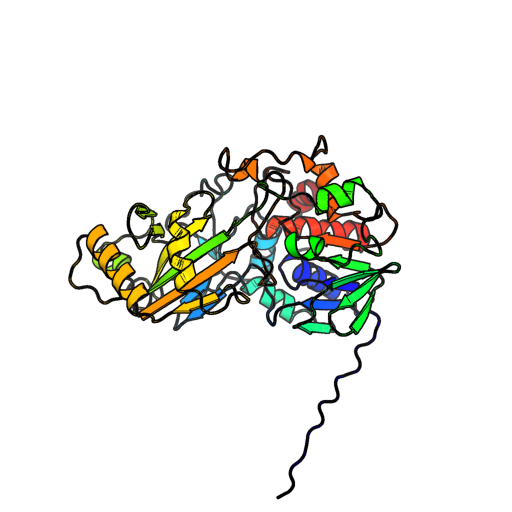THR A 1 360 ? -2.884 6.084 19.258 1.00 92.88 360 THR A N 1
ATOM 2823 C CA . THR A 1 360 ? -3.384 6.304 17.892 1.00 92.88 360 THR A CA 1
ATOM 2824 C C . THR A 1 360 ? -4.156 5.108 17.367 1.00 92.88 360 THR A C 1
ATOM 2826 O O . THR A 1 360 ? -5.070 5.290 16.574 1.00 92.88 360 THR A O 1
ATOM 2829 N N . SER A 1 361 ? -3.817 3.900 17.820 1.00 93.62 361 SER A N 1
ATOM 2830 C CA . SER A 1 361 ? -4.276 2.666 17.189 1.00 93.62 361 SER A CA 1
ATOM 2831 C C . SER A 1 361 ? -5.091 1.768 18.119 1.00 93.62 361 SER A C 1
ATOM 2833 O O . SER A 1 361 ? -6.205 1.381 17.762 1.00 93.62 361 SER A O 1
ATOM 2835 N N . LEU A 1 362 ? -4.565 1.445 19.307 1.00 93.81 362 LEU A N 1
ATOM 2836 C CA . LEU A 1 362 ? -5.155 0.429 20.196 1.00 93.81 362 LEU A CA 1
ATOM 2837 C C . LEU A 1 362 ? -6.245 0.973 21.130 1.00 93.81 362 LEU A C 1
ATOM 2839 O O . LEU A 1 362 ? -7.172 0.243 21.466 1.00 93.81 362 LEU A O 1
ATOM 2843 N N . ASP A 1 363 ? -6.134 2.227 21.567 1.00 91.31 363 ASP A N 1
ATOM 2844 C CA . ASP A 1 363 ? -7.119 2.883 22.431 1.00 91.31 363 ASP A CA 1
ATOM 2845 C C . ASP A 1 363 ? -7.195 4.409 22.199 1.00 91.31 363 ASP A C 1
ATOM 2847 O O . ASP A 1 363 ? -6.942 5.212 23.103 1.00 91.31 363 ASP A O 1
ATOM 2851 N N . PRO A 1 364 ? -7.553 4.859 20.982 1.00 90.19 364 PRO A N 1
ATOM 2852 C CA . PRO A 1 364 ? -7.636 6.283 20.657 1.00 90.19 364 PRO A CA 1
ATOM 2853 C C . PRO A 1 364 ? -8.804 7.018 21.337 1.00 90.19 364 PRO A C 1
ATOM 2855 O O . PRO A 1 364 ? -8.897 8.244 21.269 1.00 90.19 364 PRO A O 1
ATOM 2858 N N . THR A 1 365 ? -9.700 6.295 22.014 1.00 89.44 365 THR A N 1
ATOM 2859 C CA . THR A 1 365 ? -10.834 6.879 22.751 1.00 89.44 365 THR A CA 1
ATOM 2860 C C . THR A 1 365 ? -10.644 6.855 24.269 1.00 89.44 365 THR A C 1
ATOM 2862 O O . THR A 1 365 ? -11.549 7.273 25.003 1.00 89.44 365 THR A O 1
ATOM 2865 N N . ASN A 1 366 ? -9.484 6.379 24.744 1.00 89.06 366 ASN A N 1
ATOM 2866 C CA . ASN A 1 366 ? -9.156 6.227 26.161 1.00 89.06 366 ASN A CA 1
ATOM 2867 C C . ASN A 1 366 ? -10.244 5.444 26.927 1.00 89.06 366 ASN A C 1
ATOM 2869 O O . ASN A 1 366 ? -10.769 5.893 27.950 1.00 89.06 366 ASN A O 1
ATOM 2873 N N . GLY A 1 367 ? -10.645 4.303 26.365 1.00 89.00 367 GLY A N 1
ATOM 2874 C CA . GLY A 1 367 ? -11.615 3.361 26.918 1.00 89.00 367 GLY A CA 1
ATOM 2875 C C . GLY A 1 367 ? -13.086 3.744 26.746 1.00 89.00 367 GLY A C 1
ATOM 2876 O O . GLY A 1 367 ? -13.955 3.007 27.214 1.00 89.00 367 GLY A O 1
ATOM 2877 N N . SER A 1 368 ? -13.394 4.869 26.092 1.00 89.19 368 SER A N 1
ATOM 2878 C CA . SER A 1 368 ? -14.779 5.346 25.946 1.00 89.19 368 SER A CA 1
ATOM 2879 C C . SER A 1 368 ? -15.593 4.486 24.978 1.00 89.19 368 SER A C 1
ATOM 2881 O O . SER A 1 368 ? -16.758 4.186 25.240 1.00 89.19 368 SER A O 1
ATOM 2883 N N . PHE A 1 369 ? -14.979 4.075 23.867 1.00 90.75 369 PHE A N 1
ATOM 2884 C CA . PHE A 1 369 ? -15.596 3.241 22.842 1.00 90.75 369 PHE A CA 1
ATOM 2885 C C . PHE A 1 369 ? -14.588 2.223 22.283 1.00 90.75 369 PHE A C 1
ATOM 2887 O O . PHE A 1 369 ? -13.406 2.542 22.154 1.00 90.75 369 PHE A O 1
ATOM 2894 N N . PRO A 1 370 ? -15.031 1.018 21.880 1.00 94.38 370 PRO A N 1
ATOM 2895 C CA . PRO A 1 370 ? -14.190 0.047 21.176 1.00 94.38 370 PRO A CA 1
ATOM 2896 C C . PRO A 1 370 ? -13.998 0.452 19.704 1.00 94.38 370 PRO A C 1
ATOM 2898 O O . PRO A 1 370 ? -14.517 -0.180 18.782 1.00 94.38 370 PRO A O 1
ATOM 2901 N N . LEU A 1 371 ? -13.287 1.558 19.509 1.00 94.00 371 LEU A N 1
ATOM 2902 C CA . LEU A 1 371 ? -12.866 2.099 18.226 1.00 94.00 371 LEU A CA 1
ATOM 2903 C C . LEU A 1 371 ? -11.350 1.984 18.134 1.00 94.00 371 LEU A C 1
ATOM 2905 O O . LEU A 1 371 ? -10.638 2.493 18.995 1.00 94.00 371 LEU A O 1
ATOM 2909 N N . PHE A 1 372 ? -10.879 1.391 17.050 1.00 96.19 372 PHE A N 1
ATOM 2910 C CA . PHE A 1 372 ? -9.470 1.146 16.800 1.00 96.19 372 PHE A CA 1
ATOM 2911 C C . PHE A 1 372 ? -9.057 1.729 15.454 1.00 96.19 372 PHE A C 1
ATOM 2913 O O . PHE A 1 372 ? -9.883 1.863 14.549 1.00 96.19 372 PHE A O 1
ATOM 2920 N N . VAL A 1 373 ? -7.770 2.015 15.294 1.00 95.75 373 VAL A N 1
ATOM 2921 C CA . VAL A 1 373 ? -7.181 2.412 14.010 1.00 95.75 373 VAL A CA 1
ATOM 2922 C C . VAL A 1 373 ? -6.073 1.426 13.674 1.00 95.75 373 VAL A C 1
ATOM 2924 O O . VAL A 1 373 ? -5.234 1.127 14.513 1.00 95.75 373 VAL A O 1
ATOM 2927 N N . ALA A 1 374 ? -6.061 0.905 12.452 1.00 96.69 374 ALA A N 1
ATOM 2928 C CA . ALA A 1 374 ? -4.979 0.050 11.973 1.00 96.69 374 ALA A CA 1
ATOM 2929 C C . ALA A 1 374 ? -4.623 0.441 10.546 1.00 96.69 374 ALA A C 1
ATOM 2931 O O . ALA A 1 374 ? -5.280 0.039 9.589 1.00 96.69 374 ALA A O 1
ATOM 2932 N N . ASN A 1 375 ? -3.589 1.256 10.390 1.00 95.25 375 ASN A N 1
ATOM 2933 C CA . ASN A 1 375 ? -3.089 1.696 9.096 1.00 95.25 375 ASN A CA 1
ATOM 2934 C C . ASN A 1 375 ? -1.604 2.058 9.248 1.00 95.25 375 ASN A C 1
ATOM 2936 O O . ASN A 1 375 ? -1.206 2.569 10.292 1.00 95.25 375 ASN A O 1
ATOM 2940 N N . ASN A 1 376 ? -0.774 1.794 8.236 1.00 92.88 376 ASN A N 1
ATOM 2941 C CA . ASN A 1 376 ? 0.658 2.103 8.312 1.00 92.88 376 ASN A CA 1
ATOM 2942 C C . ASN A 1 376 ? 0.948 3.616 8.399 1.00 92.88 376 ASN A C 1
ATOM 2944 O O . ASN A 1 376 ? 2.054 3.983 8.777 1.00 92.88 376 ASN A O 1
ATOM 2948 N N . ASP A 1 377 ? -0.030 4.486 8.122 1.00 92.62 377 ASP A N 1
ATOM 2949 C CA . ASP A 1 377 ? 0.085 5.934 8.356 1.00 92.62 377 ASP A CA 1
ATOM 2950 C C . ASP A 1 377 ? 0.210 6.274 9.850 1.00 92.62 377 ASP A C 1
ATOM 2952 O O . ASP A 1 377 ? 0.756 7.305 10.225 1.00 92.62 377 ASP A O 1
ATOM 2956 N N . PHE A 1 378 ? -0.260 5.397 10.736 1.00 93.19 378 PHE A N 1
ATOM 2957 C CA . PHE A 1 378 ? -0.106 5.546 12.186 1.00 93.19 378 PHE A CA 1
ATOM 2958 C C . PHE A 1 378 ? 0.937 4.579 12.734 1.00 93.19 378 PHE A C 1
ATOM 2960 O O . PHE A 1 378 ? 0.880 4.191 13.893 1.00 93.19 378 PHE A O 1
ATOM 2967 N N . TRP A 1 379 ? 1.897 4.168 11.906 1.00 93.88 379 TRP A N 1
ATOM 2968 C CA . TRP A 1 379 ? 3.106 3.533 12.405 1.00 93.88 379 TRP A CA 1
ATOM 2969 C C . TRP A 1 379 ? 4.112 4.602 12.832 1.00 93.88 379 TRP A C 1
ATOM 2971 O O . TRP A 1 379 ? 4.268 5.619 12.155 1.00 93.88 379 TRP A O 1
ATOM 2981 N N . TYR A 1 380 ? 4.824 4.364 13.932 1.00 93.75 380 TYR A N 1
ATOM 2982 C CA . TYR A 1 380 ? 5.964 5.190 14.321 1.00 93.75 380 TYR A CA 1
ATOM 2983 C C . TYR A 1 380 ? 7.232 4.667 13.630 1.00 93.75 380 TYR A C 1
ATOM 2985 O O . TYR A 1 380 ? 7.704 3.570 13.931 1.00 93.75 380 TYR A O 1
ATOM 2993 N N . GLY A 1 381 ? 7.800 5.432 12.696 1.00 90.44 381 GLY A N 1
ATOM 2994 C CA . GLY A 1 381 ? 8.987 5.035 11.933 1.00 90.44 381 GLY A CA 1
ATOM 2995 C C . GLY A 1 381 ? 10.174 4.638 12.820 1.00 90.44 381 GLY A C 1
ATOM 2996 O O . GLY A 1 381 ? 10.561 5.387 13.718 1.00 90.44 381 GLY A O 1
ATOM 2997 N N . GLY A 1 382 ? 10.744 3.453 12.564 1.00 86.88 382 GLY A N 1
ATOM 2998 C CA . GLY A 1 382 ? 11.861 2.881 13.327 1.00 86.88 382 GLY A CA 1
ATOM 2999 C C . GLY A 1 382 ? 11.439 2.132 14.597 1.00 86.88 382 GLY A C 1
ATOM 3000 O O . GLY A 1 382 ? 12.289 1.601 15.309 1.00 86.88 382 GLY A O 1
ATOM 3001 N N . TYR A 1 383 ? 10.141 2.067 14.905 1.00 90.12 383 TYR A N 1
ATOM 3002 C CA . TYR A 1 383 ? 9.655 1.281 16.032 1.00 90.12 383 TYR A CA 1
ATOM 3003 C C . TYR A 1 383 ? 9.824 -0.220 15.776 1.00 90.12 383 TYR A C 1
ATOM 3005 O O . TYR A 1 383 ? 9.469 -0.704 14.702 1.00 90.12 383 TYR A O 1
ATOM 3013 N N . GLN A 1 384 ? 10.365 -0.946 16.765 1.00 89.75 384 GLN A N 1
ATOM 3014 C CA . GLN A 1 384 ? 10.700 -2.376 16.657 1.00 89.75 384 GLN A CA 1
ATOM 3015 C C . GLN A 1 384 ? 11.476 -2.694 15.365 1.00 89.75 384 GLN A C 1
ATOM 3017 O O . GLN A 1 384 ? 11.131 -3.626 14.636 1.00 89.75 384 GLN A O 1
ATOM 3022 N N . ASP A 1 385 ? 12.468 -1.849 15.069 1.00 86.12 385 ASP A N 1
ATOM 3023 C CA . ASP A 1 385 ? 13.343 -1.919 13.897 1.00 86.12 385 ASP A CA 1
ATOM 3024 C C . ASP A 1 385 ? 12.610 -1.867 12.547 1.00 86.12 385 ASP A C 1
ATOM 3026 O O . ASP A 1 385 ? 13.193 -2.188 11.523 1.00 86.12 385 ASP A O 1
ATOM 3030 N N . LEU A 1 386 ? 11.345 -1.437 12.497 1.00 84.00 386 LEU A N 1
ATOM 3031 C CA . LEU A 1 386 ? 10.570 -1.382 11.259 1.00 84.00 386 LEU A CA 1
ATOM 3032 C C . LEU A 1 386 ? 10.316 0.062 10.817 1.00 84.00 386 LEU A C 1
ATOM 3034 O O . LEU A 1 386 ? 9.611 0.838 11.473 1.00 84.00 386 LEU A O 1
ATOM 3038 N N . THR A 1 387 ? 10.860 0.423 9.660 1.00 84.31 387 THR A N 1
ATOM 3039 C CA . THR A 1 387 ? 10.595 1.692 8.972 1.00 84.31 387 THR A CA 1
ATOM 3040 C C . THR A 1 387 ? 9.355 1.581 8.086 1.00 84.31 387 THR A C 1
ATOM 3042 O O . THR A 1 387 ? 8.955 0.495 7.676 1.00 84.31 387 THR A O 1
ATOM 3045 N N . CYS A 1 388 ? 8.675 2.700 7.825 1.00 80.81 388 CYS A N 1
ATOM 3046 C CA . CYS A 1 388 ? 7.574 2.760 6.854 1.00 80.81 388 CYS A CA 1
ATOM 3047 C C . CYS A 1 388 ? 8.098 2.518 5.423 1.00 80.81 388 CYS A C 1
ATOM 3049 O O . CYS A 1 388 ? 9.259 2.796 5.154 1.00 80.81 388 CYS A O 1
ATOM 3051 N N . CYS A 1 389 ? 7.314 1.993 4.480 1.00 86.44 389 CYS A N 1
ATOM 3052 C CA . CYS A 1 389 ? 5.874 1.736 4.554 1.00 86.44 389 CYS A CA 1
ATOM 3053 C C . CYS A 1 389 ? 5.523 0.346 4.029 1.00 86.44 389 CYS A C 1
ATOM 3055 O O . CYS A 1 389 ? 5.568 0.099 2.828 1.00 86.44 389 CYS A O 1
ATOM 3057 N N . TRP A 1 390 ? 5.122 -0.546 4.933 1.00 93.69 390 TRP A N 1
ATOM 3058 C CA . TRP A 1 390 ? 4.887 -1.959 4.654 1.00 93.69 390 TRP A CA 1
ATOM 3059 C C . TRP A 1 390 ? 3.519 -2.401 5.160 1.00 93.69 390 TRP A C 1
ATOM 3061 O O . TRP A 1 390 ? 3.032 -1.934 6.193 1.00 93.69 390 TRP A O 1
ATOM 3071 N N . ALA A 1 391 ? 2.919 -3.371 4.464 1.00 95.69 391 ALA A N 1
ATOM 3072 C CA . ALA A 1 391 ? 1.681 -4.019 4.903 1.00 95.69 391 ALA A CA 1
ATOM 3073 C C . ALA A 1 391 ? 1.788 -4.543 6.349 1.00 95.69 391 ALA A C 1
ATOM 3075 O O . ALA A 1 391 ? 0.849 -4.379 7.131 1.00 95.69 391 ALA A O 1
ATOM 3076 N N . GLU A 1 392 ? 2.969 -5.072 6.700 1.00 96.00 392 GLU A N 1
ATOM 3077 C CA . GLU A 1 392 ? 3.381 -5.540 8.030 1.00 96.00 392 GLU A CA 1
ATOM 3078 C C . GLU A 1 392 ? 2.921 -4.617 9.163 1.00 96.00 392 GLU A C 1
ATOM 3080 O O . GLU A 1 392 ? 2.373 -5.080 10.154 1.00 96.00 392 GLU A O 1
ATOM 3085 N N . GLN A 1 393 ? 3.071 -3.303 9.012 1.00 95.00 393 GLN A N 1
ATOM 3086 C CA . GLN A 1 393 ? 2.790 -2.338 10.082 1.00 95.00 393 GLN A CA 1
ATOM 3087 C C . GLN A 1 393 ? 1.308 -2.296 10.427 1.00 95.00 393 GLN A C 1
ATOM 3089 O O . GLN A 1 393 ? 0.919 -2.385 11.589 1.00 95.00 393 GLN A O 1
ATOM 3094 N N . SER A 1 394 ? 0.471 -2.210 9.394 1.00 96.12 394 SER A N 1
ATOM 3095 C CA . SER A 1 394 ? -0.979 -2.226 9.566 1.00 96.12 394 SER A CA 1
ATOM 3096 C C . SER A 1 394 ? -1.469 -3.583 10.084 1.00 96.12 394 SER A C 1
ATOM 3098 O O . SER A 1 394 ? -2.379 -3.633 10.910 1.00 96.12 394 SER A O 1
ATOM 3100 N N . LEU A 1 395 ? -0.831 -4.676 9.651 1.00 98.00 395 LEU A N 1
ATOM 3101 C CA . LEU A 1 395 ? -1.176 -6.031 10.068 1.00 98.00 395 LEU A CA 1
ATOM 3102 C C . LEU A 1 395 ? -0.794 -6.292 11.530 1.00 98.00 395 LEU A C 1
ATOM 3104 O O . LEU A 1 395 ? -1.605 -6.867 12.249 1.00 98.00 395 LEU A O 1
ATOM 3108 N N . ARG A 1 396 ? 0.379 -5.836 12.004 1.00 97.06 396 ARG A N 1
ATOM 3109 C CA . ARG A 1 396 ? 0.801 -5.969 13.415 1.00 97.06 396 ARG A CA 1
ATOM 3110 C C . ARG A 1 396 ? -0.224 -5.354 14.358 1.00 97.06 396 ARG A C 1
ATOM 3112 O O . ARG A 1 396 ? -0.621 -5.969 15.345 1.00 97.06 396 ARG A O 1
ATOM 3119 N N . VAL A 1 397 ? -0.676 -4.150 14.014 1.00 97.12 397 VAL A N 1
ATOM 3120 C CA . VAL A 1 397 ? -1.697 -3.421 14.769 1.00 97.12 397 VAL A CA 1
ATOM 3121 C C . VAL A 1 397 ? -3.029 -4.167 14.743 1.00 97.12 397 VAL A C 1
ATOM 3123 O O . VAL A 1 397 ? -3.624 -4.386 15.797 1.00 97.12 397 VAL A O 1
ATOM 3126 N N . ALA A 1 398 ? -3.475 -4.613 13.563 1.00 98.50 398 ALA A N 1
ATOM 3127 C CA . ALA A 1 398 ? -4.700 -5.396 13.438 1.00 98.50 398 ALA A CA 1
ATOM 3128 C C . ALA A 1 398 ? -4.641 -6.681 14.278 1.00 98.50 398 ALA A C 1
ATOM 3130 O O . ALA A 1 398 ? -5.575 -6.957 15.027 1.00 98.50 398 ALA A O 1
ATOM 3131 N N . GLU A 1 399 ? -3.535 -7.428 14.226 1.00 98.62 399 GLU A N 1
ATOM 3132 C CA . GLU A 1 399 ? -3.357 -8.645 15.020 1.00 98.62 399 GLU A CA 1
ATOM 3133 C C . GLU A 1 399 ? -3.438 -8.380 16.517 1.00 98.62 399 GLU A C 1
ATOM 3135 O O . GLU A 1 399 ? -4.107 -9.112 17.251 1.00 98.62 399 GLU A O 1
ATOM 3140 N N . ARG A 1 400 ? -2.796 -7.304 16.979 1.00 98.12 400 ARG A N 1
ATOM 3141 C CA . ARG A 1 400 ? -2.849 -6.934 18.389 1.00 98.12 400 ARG A CA 1
ATOM 3142 C C . ARG A 1 400 ? -4.271 -6.592 18.836 1.00 98.12 400 ARG A C 1
ATOM 3144 O O . ARG A 1 400 ? -4.689 -7.041 19.901 1.00 98.12 400 ARG A O 1
ATOM 3151 N N . ILE A 1 401 ? -5.039 -5.869 18.020 1.00 98.38 401 ILE A N 1
ATOM 3152 C CA . ILE A 1 401 ? -6.452 -5.556 18.302 1.00 98.38 401 ILE A CA 1
ATOM 3153 C C . ILE A 1 401 ? -7.293 -6.840 18.373 1.00 98.38 401 ILE A C 1
ATOM 3155 O O . ILE A 1 401 ? -8.095 -7.010 19.294 1.00 98.38 401 ILE A O 1
ATOM 3159 N N . LEU A 1 402 ? -7.093 -7.768 17.432 1.00 98.62 402 LEU A N 1
ATOM 3160 C CA . LEU A 1 402 ? -7.767 -9.070 17.401 1.00 98.62 402 LEU A CA 1
ATOM 3161 C C . LEU A 1 402 ? -7.490 -9.892 18.673 1.00 98.62 402 LEU A C 1
ATOM 3163 O O . LEU A 1 402 ? -8.410 -10.480 19.248 1.00 98.62 402 LEU A O 1
ATOM 3167 N N . HIS A 1 403 ? -6.250 -9.887 19.158 1.00 98.38 403 HIS A N 1
ATOM 3168 C CA . HIS A 1 403 ? -5.882 -10.533 20.416 1.00 98.38 403 HIS A CA 1
ATOM 3169 C C . HIS A 1 403 ? -6.502 -9.840 21.643 1.00 98.38 403 HIS A C 1
ATOM 3171 O O . HIS A 1 403 ? -7.174 -10.479 22.458 1.00 98.38 403 HIS A O 1
ATOM 3177 N N . ASP A 1 404 ? -6.293 -8.531 21.793 1.00 97.38 404 ASP A N 1
ATOM 3178 C CA . ASP A 1 404 ? -6.633 -7.811 23.024 1.00 97.38 404 ASP A CA 1
ATOM 3179 C C . ASP A 1 404 ? -8.139 -7.614 23.188 1.00 97.38 404 ASP A C 1
ATOM 3181 O O . ASP A 1 404 ? -8.675 -7.812 24.284 1.00 97.38 404 ASP A O 1
ATOM 3185 N N . HIS A 1 405 ? -8.827 -7.238 22.109 1.00 96.75 405 HIS A N 1
ATOM 3186 C CA . HIS A 1 405 ? -10.248 -6.914 22.149 1.00 96.75 405 HIS A CA 1
ATOM 3187 C C . HIS A 1 405 ? -11.123 -8.137 21.879 1.00 96.75 405 HIS A C 1
ATOM 3189 O O . HIS A 1 405 ? -12.005 -8.457 22.677 1.00 96.75 405 HIS A O 1
ATOM 3195 N N . PHE A 1 406 ? -10.851 -8.850 20.784 1.00 97.12 406 PHE A N 1
ATOM 3196 C CA . PHE A 1 406 ? -11.679 -9.977 20.346 1.00 97.12 406 PHE A CA 1
ATOM 3197 C C . PHE A 1 406 ? -11.272 -11.315 20.974 1.00 97.12 406 PHE A C 1
ATOM 3199 O O . PHE A 1 406 ? -11.984 -12.303 20.815 1.00 97.12 406 PHE A O 1
ATOM 3206 N N . ARG A 1 407 ? -10.168 -11.351 21.739 1.00 97.81 407 ARG A N 1
ATOM 3207 C CA . ARG A 1 407 ? -9.663 -12.557 22.424 1.00 97.81 407 ARG A CA 1
ATOM 3208 C C . ARG A 1 407 ? -9.383 -13.712 21.466 1.00 97.81 407 ARG A C 1
ATOM 3210 O O . ARG A 1 407 ? -9.489 -14.880 21.843 1.00 97.81 407 ARG A O 1
ATOM 3217 N N . LEU A 1 408 ? -9.016 -13.379 20.233 1.00 98.19 408 LEU A N 1
ATOM 3218 C CA . LEU A 1 408 ? -8.633 -14.359 19.231 1.00 98.19 408 LEU A CA 1
ATOM 3219 C C . LEU A 1 408 ? -7.283 -14.979 19.612 1.00 98.19 408 LEU A C 1
ATOM 3221 O O . LEU A 1 408 ? -6.373 -14.256 20.030 1.00 98.19 408 LEU A O 1
ATOM 3225 N N . PRO A 1 409 ? -7.121 -16.307 19.485 1.00 97.56 409 PRO A N 1
ATOM 3226 C CA . PRO A 1 409 ? -5.816 -16.926 19.649 1.00 97.56 409 PRO A CA 1
ATOM 3227 C C . PRO A 1 409 ? -4.898 -16.541 18.482 1.00 97.56 409 PRO A C 1
ATOM 3229 O O . PRO A 1 409 ? -5.371 -16.188 17.395 1.00 97.56 409 PRO A O 1
ATOM 3232 N N . LYS A 1 410 ? -3.584 -16.689 18.691 1.00 97.62 410 LYS A N 1
ATOM 3233 C CA . LYS A 1 410 ? -2.590 -16.652 17.609 1.00 97.62 410 LYS A CA 1
ATOM 3234 C C . LYS A 1 410 ? -3.028 -17.597 16.477 1.00 97.62 410 LYS A C 1
ATOM 3236 O O . LYS A 1 410 ? -3.382 -18.736 16.786 1.00 97.62 410 LYS A O 1
ATOM 3241 N N . PRO A 1 411 ? -2.942 -17.199 15.198 1.00 97.25 411 PRO A N 1
ATOM 3242 C CA . PRO A 1 411 ? -3.120 -18.127 14.090 1.00 97.25 411 PRO A CA 1
ATOM 3243 C C . PRO A 1 411 ? -2.151 -19.300 14.167 1.00 97.25 411 PRO A C 1
ATOM 3245 O O . PRO A 1 411 ? -0.975 -19.120 14.493 1.00 97.25 411 PRO A O 1
ATOM 3248 N N . ASP A 1 412 ? -2.596 -20.489 13.779 1.00 96.62 412 ASP A N 1
ATOM 3249 C CA . ASP A 1 412 ? -1.714 -21.658 13.721 1.00 96.62 412 ASP A CA 1
ATOM 3250 C C . ASP A 1 412 ? -0.586 -21.480 12.693 1.00 96.62 412 ASP A C 1
ATOM 3252 O O . ASP A 1 412 ? 0.520 -21.972 12.909 1.00 96.62 412 ASP A O 1
ATOM 3256 N N . TRP A 1 413 ? -0.845 -20.731 11.617 1.00 96.31 413 TRP A N 1
ATOM 3257 C CA . TRP A 1 413 ? 0.110 -20.461 10.541 1.00 96.31 413 TRP A CA 1
ATOM 3258 C C . TRP A 1 413 ? 1.126 -19.353 10.850 1.00 96.31 413 TRP A C 1
ATOM 3260 O O . TRP A 1 413 ? 2.141 -19.279 10.168 1.00 96.31 413 TRP A O 1
ATOM 3270 N N . LEU A 1 414 ? 0.879 -18.503 11.853 1.00 97.81 414 LEU A N 1
ATOM 3271 C CA . LEU A 1 414 ? 1.766 -17.386 12.193 1.00 97.81 414 LEU A CA 1
ATOM 3272 C C . LEU A 1 414 ? 2.892 -17.853 13.119 1.00 97.81 414 LEU A C 1
ATOM 3274 O O . LEU A 1 414 ? 2.621 -18.547 14.110 1.00 97.81 414 LEU A O 1
ATOM 3278 N N . ASP A 1 415 ? 4.132 -17.438 12.852 1.00 97.62 415 ASP A N 1
ATOM 3279 C CA . ASP A 1 415 ? 5.276 -17.815 13.684 1.00 97.62 415 ASP A CA 1
ATOM 3280 C C . ASP A 1 415 ? 5.062 -17.493 15.178 1.00 97.62 415 ASP A C 1
ATOM 3282 O O . ASP A 1 415 ? 4.645 -16.403 15.586 1.00 97.62 415 ASP A O 1
ATOM 3286 N N . ALA A 1 416 ? 5.324 -18.490 16.027 1.00 97.12 416 ALA A N 1
ATOM 3287 C CA . ALA A 1 416 ? 5.052 -18.398 17.457 1.00 97.12 416 ALA A CA 1
ATOM 3288 C C . ALA A 1 416 ? 6.062 -17.518 18.202 1.00 97.12 416 ALA A C 1
ATOM 3290 O O . ALA A 1 416 ? 5.706 -16.926 19.223 1.00 97.12 416 ALA A O 1
ATOM 3291 N N . HIS A 1 417 ? 7.311 -17.447 17.738 1.00 96.81 417 HIS A N 1
ATOM 3292 C CA . HIS A 1 417 ? 8.311 -16.583 18.353 1.00 96.81 417 HIS A CA 1
ATOM 3293 C C . HIS A 1 417 ? 7.972 -15.122 18.062 1.00 96.81 417 HIS A C 1
ATOM 3295 O O . HIS A 1 417 ? 7.759 -14.367 19.009 1.00 96.81 417 HIS A O 1
ATOM 3301 N N . TYR A 1 418 ? 7.799 -14.781 16.784 1.00 96.50 418 TYR A N 1
ATOM 3302 C CA . TYR A 1 418 ? 7.355 -13.479 16.297 1.00 96.50 418 TYR A CA 1
ATOM 3303 C C . TYR A 1 418 ? 6.088 -13.001 17.006 1.00 96.50 418 TYR A C 1
ATOM 3305 O O . TYR A 1 418 ? 6.033 -11.882 17.511 1.00 96.50 418 TYR A O 1
ATOM 3313 N N . TYR A 1 419 ? 5.067 -13.852 17.131 1.00 98.06 419 TYR A N 1
ATOM 3314 C CA . TYR A 1 419 ? 3.845 -13.449 17.822 1.00 98.06 419 TYR A CA 1
ATOM 3315 C C . TYR A 1 419 ? 4.109 -13.019 19.274 1.00 98.06 419 TYR A C 1
ATOM 3317 O O . TYR A 1 419 ? 3.621 -11.984 19.725 1.00 98.06 419 TYR A O 1
ATOM 3325 N N . ASN A 1 420 ? 4.926 -13.777 20.009 1.00 97.44 420 ASN A N 1
ATOM 3326 C CA . ASN A 1 420 ? 5.212 -13.488 21.413 1.00 97.44 420 ASN A CA 1
ATOM 3327 C C . ASN A 1 420 ? 6.146 -12.284 21.613 1.00 97.44 420 ASN A C 1
ATOM 3329 O O . ASN A 1 420 ? 6.007 -11.572 22.610 1.00 97.44 420 ASN A O 1
ATOM 3333 N N . THR A 1 421 ? 7.105 -12.073 20.709 1.00 95.06 421 THR A N 1
ATOM 3334 C CA . THR A 1 421 ? 8.135 -11.031 20.846 1.00 95.06 421 THR A CA 1
ATOM 3335 C C . THR A 1 421 ? 7.798 -9.734 20.124 1.00 95.06 421 THR A C 1
ATOM 3337 O O . THR A 1 421 ? 8.323 -8.691 20.503 1.00 95.06 421 THR A O 1
ATOM 3340 N N . THR A 1 422 ? 6.910 -9.771 19.133 1.00 94.31 422 THR A N 1
ATOM 3341 C CA . THR A 1 422 ? 6.535 -8.613 18.316 1.00 94.31 422 THR A CA 1
ATOM 3342 C C . THR A 1 422 ? 5.086 -8.209 18.558 1.00 94.31 422 THR A C 1
ATOM 3344 O O . THR A 1 422 ? 4.835 -7.097 19.015 1.00 94.31 422 THR A O 1
ATOM 3347 N N . ILE A 1 423 ? 4.123 -9.107 18.325 1.00 96.81 423 ILE A N 1
ATOM 3348 C CA . ILE A 1 423 ? 2.691 -8.769 18.416 1.00 96.81 423 ILE A CA 1
ATOM 3349 C C . ILE A 1 423 ? 2.265 -8.497 19.860 1.00 96.81 423 ILE A C 1
ATOM 3351 O O . ILE A 1 423 ? 1.653 -7.468 20.153 1.00 96.81 423 ILE A O 1
ATOM 3355 N N . LEU A 1 424 ? 2.612 -9.391 20.788 1.00 95.81 424 LEU A N 1
ATOM 3356 C CA . LEU A 1 424 ? 2.258 -9.229 22.203 1.00 95.81 424 LEU A CA 1
ATOM 3357 C C . LEU A 1 424 ? 3.062 -8.130 22.916 1.00 95.81 424 LEU A C 1
ATOM 3359 O O . LEU A 1 424 ? 2.707 -7.757 24.031 1.00 95.81 424 LEU A O 1
ATOM 3363 N N . GLN A 1 425 ? 4.124 -7.619 22.288 1.00 92.25 425 GLN A N 1
ATOM 3364 C CA . GLN A 1 425 ? 4.942 -6.512 22.803 1.00 92.25 425 GLN A CA 1
ATOM 3365 C C . GLN A 1 425 ? 4.641 -5.170 22.117 1.00 92.25 425 GLN A C 1
ATOM 3367 O O . GLN A 1 425 ? 5.355 -4.197 22.362 1.00 92.25 425 GLN A O 1
ATOM 3372 N N . LEU A 1 426 ? 3.637 -5.136 21.229 1.00 87.88 426 LEU A N 1
ATOM 3373 C CA . LEU A 1 426 ? 3.184 -3.922 20.546 1.00 87.88 426 LEU A CA 1
ATOM 3374 C C . LEU A 1 426 ? 2.608 -2.867 21.502 1.00 87.88 426 LEU A C 1
ATOM 3376 O O . LEU A 1 426 ? 1.911 -3.268 22.470 1.00 87.88 426 LEU A O 1
#

Foldseek 3Di:
DDDDDPDPPPPPPQLEFQEEEEALALLRLLLLLLCVVVPRQGAEYEHQAPDHHQQFDWDDDDPATATFGDFKDFVVLQLLNLLCVVLPFDKDFLAPVQWFDPLWVRTTMIGTDDPQWGPGSCVSSVVSVVNNPNYHYHYSFQFQAAAPQRWTDTPPDTHGYQAYEYQAALLSVVRHDPPHPPFQDPLLVLLSPFFWQPDDKKKWKWKKFKAQWLCCCQPVVQQWDWDFDLPDPPGFGWIARNWTHDPRTRGMIITTRDTDICLVRVSNCVCVVQDDAPAAQKDKDQDCVRQVRSVVVVCVVVVHDDDDTGRIMIMGMAISPSNYRRHDAAAAVCCVVVPPSGDHRCSNPPQDQVNLCCCNAVCSHVPSHNYGYQYNNSHHACVVHGGDDDSSRSNLSSLLNCCPPVVRDDDPSGDPVCCVPPSVVD

pLDDT: mean 90.2, std 12.31, range [28.66, 98.69]

Organism: NCBI:txid2483200

Radius of gyration: 22.16 Å; chains: 1; bounding box: 66×42×61 Å